Protein AF-G5AIC3-F1 (afdb_monomer_lite)

Sequence (465 aa):
MTNLETFYDTLGLVGSFLVSAALVPQIVKVYHSKSAKDISKAFQSVFVVGITCITIYGMGEGLWPIWIPSTLELLGSVILLVMKHYYDWCDAKRHESKLKEDCAAVAAEEAIMPPKKKGGGPSKKSVEKAKEKILEDKTFGLKNKKKSKNIQKYIQEVTKQVKGANTRADRLKEQENKRKKDAKAEQENLKSLFAAAITQPKLPPGTDPKSVLCAFFKAGVCSKGNRCKFSHDLMVGKKAAKIDLYTDNRAEKEADKMDTWDQEKLEKVVNEKHHEKNTKQTEIVCKHFLDAIEKSLYGWFWVCPNGGASCKYRHALPPGYVFKSKKDRELEKSKKVVEISIEEIIEQQRAKLGPNGGTPVTEESLAKWKAEKQARKKAEEAKRLKEQAKKSGGRGIMSGRALFTYDPTLFRDDADADDEAYSVHSEDEDDDDEEKPSPAVDAAAAVIDKSLYLQDVDDLDSLKM

InterPro domains:
  IPR000571 Zinc finger, CCCH-type [PF00642] (209-233)
  IPR000571 Zinc finger, CCCH-type [PS50103] (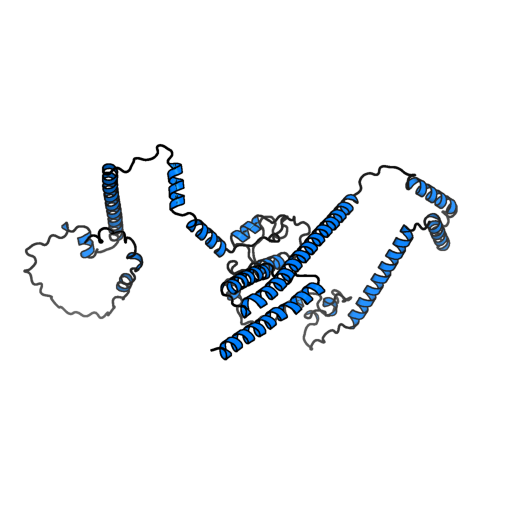208-235)
  IPR000571 Zinc finger, CCCH-type [PS50103] (280-318)
  IPR000571 Zinc finger, CCCH-type [SM00356] (208-234)
  IPR000571 Zinc finger, CCCH-type [SM00356] (280-317)
  IPR006603 PQ-loop repeat [PF04193] (9-64)
  IPR032378 ZC3H15/TMA46 family, C-terminal [PF16543] (339-423)
  IPR036855 Zinc finger, CCCH-type superfamily [SSF90229] (209-233)

Radius of gyration: 47.04 Å; chains: 1; bounding box: 104×101×122 Å

Organism: Phytophthora sojae (strain P6497) (NCBI:txid1094619)

Structure (mmCIF, N/CA/C/O backbone):
data_AF-G5AIC3-F1
#
_entry.id   AF-G5AIC3-F1
#
loop_
_atom_site.group_PDB
_atom_site.id
_atom_site.type_symbol
_atom_site.label_atom_id
_atom_site.label_alt_id
_atom_site.label_comp_id
_atom_site.label_asym_id
_atom_site.label_entity_id
_atom_site.label_seq_id
_atom_site.pdbx_PDB_ins_code
_atom_site.Cartn_x
_atom_site.Cartn_y
_atom_site.Cartn_z
_atom_site.occupancy
_atom_site.B_iso_or_equiv
_atom_site.auth_seq_id
_atom_site.auth_comp_id
_atom_site.auth_asym_id
_atom_site.auth_atom_id
_atom_site.pdbx_PDB_model_num
ATOM 1 N N . MET A 1 1 ? 5.651 26.789 48.994 1.00 55.50 1 MET A N 1
ATOM 2 C CA . MET A 1 1 ? 4.936 26.238 47.823 1.00 55.50 1 MET A CA 1
ATOM 3 C C . MET A 1 1 ? 5.657 26.545 46.507 1.00 55.50 1 MET A C 1
ATOM 5 O O . MET A 1 1 ? 5.633 25.704 45.629 1.00 55.50 1 MET A O 1
ATOM 9 N N . THR A 1 2 ? 6.439 27.627 46.415 1.00 71.50 2 THR A N 1
ATOM 10 C CA . THR A 1 2 ? 7.097 28.076 45.172 1.00 71.50 2 THR A CA 1
ATOM 11 C C . THR A 1 2 ? 8.216 27.181 44.618 1.00 71.50 2 THR A C 1
ATOM 13 O O . THR A 1 2 ? 8.295 27.025 43.411 1.00 71.50 2 THR A O 1
ATOM 16 N N . ASN A 1 3 ? 9.076 26.570 45.446 1.00 82.38 3 ASN A N 1
ATOM 17 C CA . ASN A 1 3 ? 10.245 25.819 44.935 1.00 82.38 3 ASN A CA 1
ATOM 18 C C . ASN A 1 3 ? 9.901 24.489 44.242 1.00 82.38 3 ASN A C 1
ATOM 20 O O . ASN A 1 3 ? 10.666 24.016 43.408 1.00 82.38 3 ASN A O 1
ATOM 24 N N . LEU A 1 4 ? 8.787 23.856 44.620 1.00 85.81 4 LEU A N 1
ATOM 25 C CA . LEU A 1 4 ? 8.371 22.582 44.031 1.00 85.81 4 LEU A CA 1
ATOM 26 C C . LEU A 1 4 ? 7.634 22.817 42.703 1.00 85.81 4 LEU A C 1
ATOM 28 O O . LEU A 1 4 ? 7.874 22.105 41.735 1.00 85.81 4 LEU A O 1
ATOM 32 N N . GLU A 1 5 ? 6.789 23.849 42.645 1.00 83.50 5 GLU A N 1
ATOM 33 C CA . GLU A 1 5 ? 6.104 24.281 41.420 1.00 83.50 5 GLU A CA 1
ATOM 34 C C . GLU A 1 5 ? 7.108 24.755 40.363 1.00 83.50 5 GLU A C 1
ATOM 36 O O . GLU A 1 5 ? 7.075 24.274 39.234 1.00 83.50 5 GLU A O 1
ATOM 41 N N . THR A 1 6 ? 8.090 25.584 40.736 1.00 84.88 6 THR A N 1
ATOM 42 C CA . THR A 1 6 ? 9.148 26.005 39.801 1.00 84.88 6 THR A CA 1
ATOM 43 C C . THR A 1 6 ? 10.013 24.837 39.323 1.00 84.88 6 THR A C 1
ATOM 45 O O . THR A 1 6 ? 10.467 24.834 38.178 1.00 84.88 6 THR A O 1
ATOM 48 N N . PHE A 1 7 ? 10.227 23.813 40.155 1.00 90.94 7 PHE A N 1
ATOM 49 C CA . PHE A 1 7 ? 10.920 22.592 39.744 1.00 90.94 7 PHE A CA 1
ATOM 50 C C . PHE A 1 7 ? 10.129 21.807 38.685 1.00 90.94 7 PHE A C 1
ATOM 52 O O . PHE A 1 7 ? 10.698 21.411 37.669 1.00 90.94 7 PHE A O 1
ATOM 59 N N . TYR A 1 8 ? 8.820 21.613 38.869 1.00 88.19 8 TYR A N 1
ATOM 60 C CA . TYR A 1 8 ? 7.999 20.919 37.871 1.00 88.19 8 TYR A CA 1
ATOM 61 C C . TYR A 1 8 ? 7.819 21.729 36.584 1.00 88.19 8 TYR A C 1
ATOM 63 O O . TYR A 1 8 ? 7.894 21.150 35.502 1.00 88.19 8 TYR A O 1
ATOM 71 N N . ASP A 1 9 ? 7.677 23.052 36.675 1.00 86.75 9 ASP A N 1
ATOM 72 C CA . ASP A 1 9 ? 7.581 23.932 35.505 1.00 86.75 9 ASP A CA 1
ATOM 73 C C . ASP A 1 9 ? 8.867 23.899 34.668 1.00 86.75 9 ASP A C 1
ATOM 75 O O . ASP A 1 9 ? 8.826 23.780 33.441 1.00 86.75 9 ASP A O 1
ATOM 79 N N . THR A 1 10 ? 10.030 23.947 35.324 1.00 87.56 10 THR A N 1
ATOM 80 C CA . THR A 1 10 ? 11.327 23.847 34.637 1.00 87.56 10 THR A CA 1
ATOM 81 C C . THR A 1 10 ? 11.545 22.464 34.029 1.00 87.56 10 THR A C 1
ATOM 83 O O . THR A 1 10 ? 11.997 22.370 32.888 1.00 87.56 10 THR A O 1
ATOM 86 N N . LEU A 1 11 ? 11.167 21.391 34.730 1.00 89.88 11 LEU A N 1
ATOM 87 C CA . LEU A 1 11 ? 11.226 20.029 34.200 1.00 89.88 11 LEU A CA 1
ATOM 88 C C . LEU A 1 11 ? 10.290 19.854 32.995 1.00 89.88 11 LEU A C 1
ATOM 90 O O . LEU A 1 11 ? 10.694 19.260 31.994 1.00 89.88 11 LEU A O 1
ATOM 94 N N . GLY A 1 12 ? 9.084 20.423 33.053 1.00 87.69 12 GLY A N 1
ATOM 95 C CA . GLY A 1 12 ? 8.125 20.440 31.950 1.00 87.69 12 GLY A CA 1
ATOM 96 C C . GLY A 1 12 ? 8.664 21.169 30.719 1.00 87.69 12 GLY A C 1
ATOM 97 O O . GLY A 1 12 ? 8.608 20.629 29.613 1.00 87.69 12 GLY A O 1
ATOM 98 N N . LEU A 1 13 ? 9.275 22.345 30.901 1.00 86.81 13 LEU A N 1
ATOM 99 C CA . LEU A 1 13 ? 9.905 23.096 29.811 1.00 86.81 13 LEU A CA 1
ATOM 100 C C . LEU A 1 13 ? 11.084 22.339 29.186 1.00 86.81 13 LEU A C 1
ATOM 102 O O . LEU A 1 13 ? 11.175 22.248 27.961 1.00 86.81 13 LEU A O 1
ATOM 106 N N . VAL A 1 14 ? 11.969 21.764 30.006 1.00 90.62 14 VAL A N 1
ATOM 107 C CA . VAL A 1 14 ? 13.133 21.003 29.521 1.00 90.62 14 VAL A CA 1
ATOM 108 C C . VAL A 1 14 ? 12.693 19.737 28.788 1.00 90.62 14 VAL A C 1
ATOM 110 O O . VAL A 1 14 ? 13.172 19.469 27.685 1.00 90.62 14 VAL A O 1
ATOM 113 N N . GLY A 1 15 ? 11.759 18.975 29.361 1.00 88.56 15 GLY A N 1
ATOM 114 C CA . GLY A 1 15 ? 11.226 17.765 28.738 1.00 88.56 15 GLY A CA 1
ATOM 115 C C . GLY A 1 15 ? 10.576 18.063 27.391 1.00 88.56 15 GLY A C 1
ATOM 116 O O . GLY A 1 15 ? 10.871 17.409 26.392 1.00 88.56 15 GLY A O 1
ATOM 117 N N . SER A 1 16 ? 9.766 19.114 27.327 1.00 86.44 16 SER A N 1
ATOM 118 C CA . SER A 1 16 ? 9.062 19.472 26.097 1.00 86.44 16 SER A CA 1
ATOM 119 C C . SER A 1 16 ? 9.987 20.080 25.030 1.00 86.44 16 SER A C 1
ATOM 121 O O . SER A 1 16 ? 9.780 19.867 23.833 1.00 86.44 16 SER A O 1
ATOM 123 N N . PHE A 1 17 ? 11.061 20.771 25.435 1.00 87.81 17 PHE A N 1
ATOM 124 C CA . PHE A 1 17 ? 12.128 21.188 24.519 1.00 87.81 17 PHE A CA 1
ATOM 125 C C . PHE A 1 17 ? 12.837 19.982 23.892 1.00 87.81 17 PHE A C 1
ATOM 127 O O . PHE A 1 17 ? 13.077 19.973 22.685 1.00 87.81 17 PHE A O 1
ATOM 134 N N . LEU A 1 18 ? 13.135 18.942 24.680 1.00 90.50 18 LEU A N 1
ATOM 135 C CA . LEU A 1 18 ? 13.759 17.716 24.173 1.00 90.50 18 LEU A CA 1
ATOM 136 C C . LEU A 1 18 ? 12.858 16.985 23.169 1.00 90.50 18 LEU A C 1
ATOM 138 O O . LEU A 1 18 ? 13.350 16.532 22.134 1.00 90.50 18 LEU A O 1
ATOM 142 N N . VAL A 1 19 ? 11.549 16.919 23.432 1.00 88.56 19 VAL A N 1
ATOM 143 C CA . VAL A 1 19 ? 10.571 16.338 22.495 1.00 88.56 19 VAL A CA 1
ATOM 144 C C . VAL A 1 19 ? 10.519 17.143 21.193 1.00 88.56 19 VAL A C 1
ATOM 146 O O . VAL A 1 19 ? 10.648 16.576 20.109 1.00 88.56 19 VAL A O 1
ATOM 149 N N . SER A 1 20 ? 10.459 18.475 21.282 1.00 87.50 20 SER A N 1
ATOM 150 C CA . SER A 1 20 ? 10.487 19.349 20.101 1.00 87.50 20 SER A CA 1
ATOM 151 C C . SER A 1 20 ? 11.786 19.199 19.296 1.00 87.50 20 SER A C 1
ATOM 153 O O . SER A 1 20 ? 11.765 19.125 18.066 1.00 87.50 20 SER A O 1
ATOM 155 N N . ALA A 1 21 ? 12.933 19.099 19.973 1.00 89.56 21 ALA A N 1
ATOM 156 C CA . ALA A 1 21 ? 14.230 18.890 19.335 1.00 89.56 21 ALA A CA 1
ATOM 157 C C . ALA A 1 21 ? 14.321 17.527 18.623 1.00 89.56 21 ALA A C 1
ATOM 159 O O . ALA A 1 21 ? 14.997 17.420 17.596 1.00 89.56 21 ALA A O 1
ATOM 160 N N . ALA A 1 22 ? 13.607 16.503 19.103 1.00 90.06 22 ALA A N 1
ATOM 161 C CA . ALA A 1 22 ? 13.581 15.174 18.490 1.00 90.06 22 ALA A CA 1
ATOM 162 C C . ALA A 1 22 ? 12.919 15.152 17.097 1.00 90.06 22 ALA A C 1
ATOM 164 O O . ALA A 1 22 ? 13.220 14.274 16.287 1.00 90.06 22 ALA A O 1
ATOM 165 N N . LEU A 1 23 ? 12.071 16.135 16.772 1.00 88.69 23 LEU A N 1
ATOM 166 C CA . LEU A 1 23 ? 11.449 16.263 15.447 1.00 88.69 23 LEU A CA 1
ATOM 167 C C . LEU A 1 23 ? 12.413 16.810 14.382 1.00 88.69 23 LEU A C 1
ATOM 169 O O . LEU A 1 23 ? 12.250 16.529 13.191 1.00 88.69 23 LEU A O 1
ATOM 173 N N . VAL A 1 24 ? 13.448 17.553 14.786 1.00 90.25 24 VAL A N 1
ATOM 174 C CA . VAL A 1 24 ? 14.373 18.228 13.862 1.00 90.25 24 VAL A CA 1
ATOM 175 C C . VAL A 1 24 ? 15.160 17.240 12.984 1.00 90.25 24 VAL A C 1
ATOM 177 O O . VAL A 1 24 ? 15.148 17.418 11.762 1.00 90.25 24 VAL A O 1
ATOM 180 N N . PRO A 1 25 ? 15.785 16.164 13.512 1.00 91.00 25 PRO A N 1
ATOM 181 C CA . PRO A 1 25 ? 16.469 15.169 12.681 1.00 91.00 25 PRO A CA 1
ATOM 182 C C . PRO A 1 25 ? 15.554 14.531 11.631 1.00 91.00 25 PRO A C 1
ATOM 184 O O . PRO A 1 25 ? 15.979 14.284 10.499 1.00 91.00 25 PRO A O 1
ATOM 187 N N . GLN A 1 26 ? 14.285 14.302 11.982 1.00 87.69 26 GLN A N 1
ATOM 188 C CA . GLN A 1 26 ? 13.304 13.723 11.070 1.00 87.69 26 GLN A CA 1
ATOM 189 C C . GLN A 1 26 ? 12.953 14.698 9.938 1.00 87.69 26 GLN A C 1
ATOM 191 O O . GLN A 1 26 ? 12.953 14.300 8.772 1.00 87.69 26 GLN A O 1
ATOM 196 N N . ILE A 1 27 ? 12.735 15.981 10.249 1.00 90.25 27 ILE A N 1
ATOM 197 C CA . ILE A 1 27 ? 12.513 17.038 9.247 1.00 90.25 27 ILE A CA 1
ATOM 198 C C . ILE A 1 27 ? 13.703 17.139 8.289 1.00 90.25 27 ILE A C 1
ATOM 200 O O . ILE A 1 27 ? 13.522 17.132 7.069 1.00 90.25 27 ILE A O 1
ATOM 204 N N . VAL A 1 28 ? 14.927 17.163 8.824 1.00 91.38 28 VAL A N 1
ATOM 205 C CA . VAL A 1 28 ? 16.157 17.246 8.022 1.00 91.38 28 VAL A CA 1
ATOM 206 C C . VAL A 1 28 ? 16.299 16.035 7.097 1.00 91.38 28 VAL A C 1
ATOM 208 O O . VAL A 1 28 ? 16.623 16.193 5.917 1.00 91.38 28 VAL A O 1
ATOM 211 N N . LYS A 1 29 ? 16.002 14.825 7.584 1.00 90.88 29 LYS A N 1
ATOM 212 C CA . LYS A 1 29 ? 16.048 13.602 6.771 1.00 90.88 29 LYS A CA 1
ATOM 213 C C . LYS A 1 29 ? 15.058 13.652 5.607 1.00 90.88 29 LYS A C 1
ATOM 215 O O . LYS A 1 29 ? 15.428 13.307 4.482 1.00 90.88 29 LYS A O 1
ATOM 220 N N . VAL A 1 30 ? 13.822 14.094 5.843 1.00 90.06 30 VAL A N 1
ATOM 221 C CA . VAL A 1 30 ? 12.800 14.229 4.786 1.00 90.06 30 VAL A CA 1
ATOM 222 C C . VAL A 1 30 ? 13.206 15.304 3.775 1.00 90.06 30 VAL A C 1
ATOM 224 O O . VAL A 1 30 ? 13.086 15.093 2.569 1.00 90.06 30 VAL A O 1
ATOM 227 N N . TYR A 1 31 ? 13.765 16.419 4.248 1.00 90.00 31 TYR A N 1
ATOM 228 C CA . TYR A 1 31 ? 14.257 17.490 3.384 1.00 90.00 31 TYR A CA 1
ATOM 229 C C . TYR A 1 31 ? 15.400 17.027 2.467 1.00 90.00 31 TYR A C 1
ATOM 231 O O . TYR A 1 31 ? 15.373 17.276 1.261 1.00 90.00 31 TYR A O 1
ATOM 239 N N . HIS A 1 32 ? 16.388 16.310 3.012 1.00 90.56 32 HIS A N 1
ATOM 240 C CA . HIS A 1 32 ? 17.538 15.836 2.241 1.00 90.56 32 HIS A CA 1
ATOM 241 C C . HIS A 1 32 ? 17.172 14.698 1.277 1.00 90.56 32 HIS A C 1
ATOM 243 O O . HIS A 1 32 ? 17.627 14.672 0.134 1.00 90.56 32 HIS A O 1
ATOM 249 N N . SER A 1 33 ? 16.333 13.756 1.716 1.00 89.56 33 SER A N 1
ATOM 250 C CA . SER A 1 33 ? 15.894 12.628 0.883 1.00 89.56 33 SER A CA 1
ATOM 251 C C . SER A 1 33 ? 14.899 13.029 -0.210 1.00 89.56 33 SER A C 1
ATOM 253 O O . SER A 1 33 ? 14.747 12.294 -1.186 1.00 89.56 33 SER A O 1
ATOM 255 N N . LYS A 1 34 ? 14.230 14.186 -0.069 1.00 87.19 34 LYS A N 1
ATOM 256 C CA . LYS A 1 34 ? 13.163 14.667 -0.964 1.00 87.19 34 LYS A CA 1
ATOM 257 C C . LYS A 1 34 ? 12.061 13.624 -1.200 1.00 87.19 34 LYS A C 1
ATOM 259 O O . LYS A 1 34 ? 11.446 13.595 -2.266 1.00 87.19 34 LYS A O 1
ATOM 264 N N . SER A 1 35 ? 11.837 12.741 -0.227 1.00 85.44 35 SER A N 1
ATOM 265 C CA . SER A 1 35 ? 10.826 11.690 -0.288 1.00 85.44 35 SER A CA 1
ATOM 266 C C . SER A 1 35 ? 10.238 11.446 1.097 1.00 85.44 35 SER A C 1
ATOM 268 O O . SER A 1 35 ? 10.965 11.325 2.077 1.00 85.44 35 SER A O 1
ATOM 270 N N . ALA A 1 36 ? 8.909 11.362 1.175 1.00 83.88 36 ALA A N 1
ATOM 271 C CA . ALA A 1 36 ? 8.166 11.135 2.416 1.00 83.88 36 ALA A CA 1
ATOM 272 C C . ALA A 1 36 ? 7.372 9.812 2.393 1.00 83.88 36 ALA A C 1
ATOM 274 O O . ALA A 1 36 ? 6.338 9.697 3.060 1.00 83.88 36 ALA A O 1
ATOM 275 N N . LYS A 1 37 ? 7.834 8.825 1.608 1.00 81.25 37 LYS A N 1
ATOM 276 C CA . LYS A 1 37 ? 7.137 7.542 1.391 1.00 81.25 37 LYS A CA 1
ATOM 277 C C . LYS A 1 37 ? 7.035 6.690 2.650 1.00 81.25 37 LYS A C 1
ATOM 279 O O . LYS A 1 37 ? 5.990 6.097 2.885 1.00 81.25 37 LYS A O 1
ATOM 284 N N . ASP A 1 38 ? 8.075 6.704 3.476 1.00 83.94 38 ASP A N 1
ATOM 285 C CA . ASP A 1 38 ? 8.153 5.876 4.686 1.00 83.94 38 ASP A CA 1
ATOM 286 C C . ASP A 1 38 ? 7.318 6.430 5.855 1.00 83.94 38 ASP A C 1
ATOM 288 O O . ASP A 1 38 ? 7.198 5.795 6.898 1.00 83.94 38 ASP A O 1
ATOM 292 N N . ILE A 1 39 ? 6.731 7.622 5.704 1.00 85.56 39 ILE A N 1
ATOM 293 C CA . ILE A 1 39 ? 5.919 8.265 6.742 1.00 85.56 39 ILE A CA 1
ATOM 294 C C . ILE A 1 39 ? 4.441 7.998 6.454 1.00 85.56 39 ILE A C 1
ATOM 296 O O . ILE A 1 39 ? 3.937 8.317 5.376 1.00 85.56 39 ILE A O 1
ATOM 300 N N . SER A 1 40 ? 3.709 7.459 7.429 1.00 90.00 40 SER A N 1
ATOM 301 C CA . SER A 1 40 ? 2.261 7.249 7.309 1.00 90.00 40 SER A CA 1
ATOM 302 C C . SER A 1 40 ? 1.494 8.579 7.360 1.00 90.00 40 SER A C 1
ATOM 304 O O . SER A 1 40 ? 1.686 9.380 8.274 1.00 90.00 40 SER A O 1
ATOM 306 N N . LYS A 1 41 ? 0.591 8.814 6.390 1.00 87.44 41 LYS A N 1
ATOM 307 C CA . LYS A 1 41 ? -0.313 9.989 6.384 1.00 87.44 41 LYS A CA 1
ATOM 308 C C . LYS A 1 41 ? -1.227 9.994 7.600 1.00 87.44 41 LYS A C 1
ATOM 310 O O . LYS A 1 41 ? -1.388 11.037 8.217 1.00 87.44 41 LYS A O 1
ATOM 315 N N . ALA A 1 42 ? -1.792 8.830 7.919 1.00 90.81 42 ALA A N 1
ATOM 316 C CA . ALA A 1 42 ? -2.750 8.669 9.004 1.00 90.81 42 ALA A CA 1
ATOM 317 C C . ALA A 1 42 ? -2.105 8.971 10.360 1.00 90.81 42 ALA A C 1
ATOM 319 O O . ALA A 1 42 ? -2.674 9.706 11.160 1.00 90.81 42 ALA A O 1
ATOM 320 N N . PHE A 1 43 ? -0.883 8.471 10.581 1.00 92.25 43 PHE A N 1
ATOM 321 C CA . PHE A 1 43 ? -0.115 8.795 11.783 1.00 92.25 43 PHE A CA 1
ATOM 322 C C . PHE A 1 43 ? 0.113 10.305 11.893 1.00 92.25 43 PHE A C 1
ATOM 324 O O . PHE A 1 43 ? -0.246 10.904 12.901 1.00 92.25 43 PHE A O 1
ATOM 331 N N . GLN A 1 44 ? 0.624 10.935 10.830 1.00 91.25 44 GLN A N 1
ATOM 332 C CA . GLN A 1 44 ? 0.944 12.361 10.851 1.00 91.25 44 GLN A CA 1
ATOM 333 C C . GLN A 1 44 ? -0.301 13.243 11.044 1.00 91.25 44 GLN A C 1
ATOM 335 O O . GLN A 1 44 ? -0.240 14.235 11.764 1.00 91.25 44 GLN A O 1
ATOM 340 N N . SER A 1 45 ? -1.438 12.892 10.433 1.00 92.31 45 SER A N 1
ATOM 341 C CA . SER A 1 45 ? -2.685 13.648 10.592 1.00 92.31 45 SER A CA 1
ATOM 342 C C . SER A 1 45 ? -3.268 13.516 11.996 1.00 92.31 45 SER A C 1
ATOM 344 O O . SER A 1 45 ? -3.681 14.516 12.574 1.00 92.31 45 SER A O 1
ATOM 346 N N . VAL A 1 46 ? -3.275 12.303 12.562 1.00 95.00 46 VAL A N 1
ATOM 347 C CA . VAL A 1 46 ? -3.755 12.075 13.934 1.00 95.00 46 VAL A CA 1
ATOM 348 C C . VAL A 1 46 ? -2.843 12.776 14.939 1.00 95.00 46 VAL A C 1
ATOM 350 O O . VAL A 1 46 ? -3.341 13.402 15.869 1.00 95.00 46 VAL A O 1
ATOM 353 N N . PHE A 1 47 ? -1.526 12.747 14.716 1.00 93.69 47 PHE A N 1
ATOM 354 C CA . PHE A 1 47 ? -0.556 13.440 15.560 1.00 93.69 47 PHE A CA 1
ATOM 355 C C . PHE A 1 47 ? -0.794 14.957 15.578 1.00 93.69 47 PHE A C 1
ATOM 357 O O . PHE A 1 47 ? -0.911 15.545 16.648 1.00 93.69 47 PHE A O 1
ATOM 364 N N . VAL A 1 48 ? -0.971 15.588 14.410 1.00 95.12 48 VAL A N 1
ATOM 365 C CA . VAL A 1 48 ? -1.265 17.031 14.317 1.00 95.12 48 VAL A CA 1
ATOM 366 C C . VAL A 1 48 ? -2.578 17.392 15.021 1.00 95.12 48 VAL A C 1
ATOM 368 O O . VAL A 1 48 ? -2.618 18.378 15.757 1.00 95.12 48 VAL A O 1
ATOM 371 N N . VAL A 1 49 ? -3.641 16.600 14.844 1.00 96.12 49 VAL A N 1
ATOM 372 C CA . VAL A 1 49 ? -4.920 16.825 15.544 1.00 96.12 49 VAL A CA 1
ATOM 373 C C . VAL A 1 49 ? -4.748 16.683 17.059 1.00 96.12 49 VAL A C 1
ATOM 375 O O . VAL A 1 49 ? -5.191 17.554 17.802 1.00 96.12 49 VAL A O 1
ATOM 378 N N . GLY A 1 50 ? -4.044 15.645 17.520 1.00 95.38 50 GLY A N 1
ATOM 379 C CA . GLY A 1 50 ? -3.780 15.415 18.941 1.00 95.38 50 GLY A CA 1
ATOM 380 C C . GLY A 1 50 ? -3.008 16.562 19.597 1.00 95.38 50 GLY A C 1
ATOM 381 O O . GLY A 1 50 ? -3.449 17.092 20.616 1.00 95.38 50 GLY A O 1
ATOM 382 N N . ILE A 1 51 ? -1.909 17.011 18.981 1.00 94.12 51 ILE A N 1
ATOM 383 C CA . ILE A 1 51 ? -1.123 18.146 19.490 1.00 94.12 51 ILE A CA 1
ATOM 384 C C . ILE A 1 51 ? -1.941 19.445 19.463 1.00 94.12 51 ILE A C 1
ATOM 386 O O . ILE A 1 51 ? -1.831 20.261 20.377 1.00 94.12 51 ILE A O 1
ATOM 390 N N . THR A 1 52 ? -2.823 19.630 18.476 1.00 95.56 52 THR A N 1
ATOM 391 C CA . THR A 1 52 ? -3.735 20.786 18.438 1.00 95.56 52 THR A CA 1
ATOM 392 C C . THR A 1 52 ? -4.693 20.774 19.633 1.00 95.56 52 THR A C 1
ATOM 394 O O . THR A 1 52 ? -4.843 21.795 20.301 1.00 95.56 52 THR A O 1
ATOM 397 N N . CYS A 1 53 ? -5.289 19.622 19.962 1.00 95.31 53 CYS A N 1
ATOM 398 C CA . CYS A 1 53 ? -6.149 19.479 21.140 1.00 95.31 53 CYS A CA 1
ATOM 399 C C . CYS A 1 53 ? -5.394 19.760 22.448 1.00 95.31 53 CYS A C 1
ATOM 401 O O . CYS A 1 53 ? -5.894 20.509 23.285 1.00 95.31 53 CYS A O 1
ATOM 403 N N . ILE A 1 54 ? -4.180 19.217 22.604 1.00 92.50 54 ILE A N 1
ATOM 404 C CA . ILE A 1 54 ? -3.328 19.457 23.783 1.00 92.50 54 ILE A CA 1
ATOM 405 C C . ILE A 1 54 ? -2.963 20.941 23.902 1.00 92.50 54 ILE A C 1
ATOM 407 O O . ILE A 1 54 ? -2.989 21.500 24.995 1.00 92.50 54 ILE A O 1
ATOM 411 N N . THR A 1 55 ? -2.672 21.596 22.778 1.00 93.62 55 THR A N 1
ATOM 412 C CA . THR A 1 55 ? -2.345 23.026 22.743 1.00 93.62 55 THR A CA 1
ATOM 413 C C . THR A 1 55 ? -3.532 23.876 23.196 1.00 93.62 55 THR A C 1
ATOM 415 O O . THR A 1 55 ? -3.366 24.738 24.054 1.00 93.62 55 THR A O 1
ATOM 418 N N . ILE A 1 56 ? -4.736 23.605 22.676 1.00 95.38 56 ILE A N 1
ATOM 419 C CA . ILE A 1 56 ? -5.966 24.313 23.071 1.00 95.38 56 ILE A CA 1
ATOM 420 C C . ILE A 1 56 ? -6.249 24.108 24.563 1.00 95.38 56 ILE A C 1
ATOM 422 O O . ILE A 1 56 ? -6.546 25.071 25.268 1.00 95.38 56 ILE A O 1
ATOM 426 N N . TYR A 1 57 ? -6.111 22.874 25.051 1.00 93.88 57 TYR A N 1
ATOM 427 C CA . TYR A 1 57 ? -6.273 22.552 26.467 1.00 93.88 57 TYR A CA 1
ATOM 428 C C . TYR A 1 57 ? -5.275 23.320 27.347 1.00 93.88 57 TYR A C 1
ATOM 430 O O . TYR A 1 57 ? -5.674 24.000 28.290 1.00 93.88 57 TYR A O 1
ATOM 438 N N . GLY A 1 58 ? -3.984 23.278 27.005 1.00 91.94 58 GLY A N 1
ATOM 439 C CA . GLY A 1 58 ? -2.943 23.960 27.772 1.00 91.94 58 GLY A CA 1
ATOM 440 C C . GLY A 1 58 ? -3.107 25.483 27.788 1.00 91.94 58 GLY A C 1
ATOM 441 O O . GLY A 1 58 ? -2.812 26.113 28.801 1.00 91.94 58 GLY A O 1
ATOM 442 N N . MET A 1 59 ? -3.611 26.076 26.699 1.00 92.81 59 MET A N 1
ATOM 443 C CA . MET A 1 59 ? -3.962 27.500 26.657 1.00 92.81 59 MET A CA 1
ATOM 444 C C . MET A 1 59 ? -5.161 27.827 27.555 1.00 92.81 59 MET A C 1
ATOM 446 O O . MET A 1 59 ? -5.150 28.868 28.207 1.00 92.81 59 MET A O 1
ATOM 450 N N . GLY A 1 60 ? -6.174 26.954 27.602 1.00 92.94 60 GLY A N 1
ATOM 451 C CA . GLY A 1 60 ? -7.379 27.144 28.416 1.00 92.94 60 GLY A CA 1
ATOM 452 C C . GLY A 1 60 ? -7.110 27.128 29.923 1.00 92.94 60 GLY A C 1
ATOM 453 O O . GLY A 1 60 ? -7.649 27.958 30.645 1.00 92.94 60 GLY A O 1
ATOM 454 N N . GLU A 1 61 ? -6.225 26.241 30.379 1.00 91.62 61 GLU A N 1
ATOM 455 C CA . GLU A 1 61 ? -5.830 26.119 31.794 1.00 91.62 61 GLU A CA 1
ATOM 456 C C . GLU A 1 61 ? -4.677 27.067 32.190 1.00 91.62 61 GLU A C 1
ATOM 458 O O . GLU A 1 61 ? -4.236 27.081 33.337 1.00 91.62 61 GLU A O 1
ATOM 463 N N . GLY A 1 62 ? -4.134 27.853 31.250 1.00 87.94 62 GLY A N 1
ATOM 464 C CA . GLY A 1 62 ? -3.002 28.751 31.518 1.00 87.94 62 GLY A CA 1
ATOM 465 C C . GLY A 1 62 ? -1.679 28.030 31.827 1.00 87.94 62 GLY A C 1
ATOM 466 O O . GLY A 1 62 ? -0.752 28.636 32.366 1.00 87.94 62 GLY A O 1
ATOM 467 N N . LEU A 1 63 ? -1.559 26.750 31.459 1.00 88.31 63 LEU A N 1
ATOM 468 C CA . LEU A 1 63 ? -0.395 25.895 31.715 1.00 88.31 63 LEU A CA 1
ATOM 469 C C . LEU A 1 63 ? 0.737 26.211 30.728 1.00 88.31 63 LEU A C 1
ATOM 471 O O . LEU A 1 63 ? 0.994 25.474 29.770 1.00 88.31 63 LEU A O 1
ATOM 475 N N . TRP A 1 64 ? 1.414 27.336 30.953 1.00 84.88 64 TRP A N 1
ATOM 476 C CA . TRP A 1 64 ? 2.504 27.828 30.105 1.00 84.88 64 TRP A CA 1
ATOM 477 C C . TRP A 1 64 ? 3.645 26.828 29.823 1.00 84.88 64 TRP A C 1
ATOM 479 O O . TRP A 1 64 ? 4.128 26.840 28.687 1.00 84.88 64 TRP A O 1
ATOM 489 N N . PRO A 1 65 ? 4.024 25.885 30.716 1.00 87.19 65 PRO A N 1
ATOM 490 C CA . PRO A 1 65 ? 5.049 24.888 30.405 1.00 87.19 65 PRO A CA 1
ATOM 491 C C . PRO A 1 65 ? 4.573 23.829 29.406 1.00 87.19 65 PRO A C 1
ATOM 493 O O . PRO A 1 65 ? 5.401 23.134 28.829 1.00 87.19 65 PRO A O 1
ATOM 496 N N . ILE A 1 66 ? 3.257 23.692 29.199 1.00 87.94 66 ILE A N 1
ATOM 497 C CA . ILE A 1 66 ? 2.654 22.699 28.303 1.00 87.94 66 ILE A CA 1
ATOM 498 C C . ILE A 1 66 ? 2.355 23.324 26.943 1.00 87.94 66 ILE A C 1
ATOM 500 O O . ILE A 1 66 ? 2.784 22.794 25.916 1.00 87.94 66 ILE A O 1
ATOM 504 N N . TRP A 1 67 ? 1.636 24.450 26.896 1.00 90.44 67 TRP A N 1
ATOM 505 C CA . TRP A 1 67 ? 1.170 24.976 25.608 1.00 90.44 67 TRP A CA 1
ATOM 506 C C . TRP A 1 67 ? 2.283 25.641 24.789 1.00 90.44 67 TRP A C 1
ATOM 508 O O . TRP A 1 67 ? 2.293 25.477 23.573 1.00 90.44 67 TRP A O 1
ATOM 518 N N . ILE A 1 68 ? 3.260 26.315 25.413 1.00 90.00 68 ILE A N 1
ATOM 519 C CA . ILE A 1 68 ? 4.382 26.947 24.692 1.00 90.00 68 ILE A CA 1
ATOM 520 C C . ILE A 1 68 ? 5.153 25.919 23.848 1.00 90.00 68 ILE A C 1
ATOM 522 O O . ILE A 1 68 ? 5.231 26.086 22.630 1.00 90.00 68 ILE A O 1
ATOM 526 N N . PRO A 1 69 ? 5.692 24.829 24.414 1.00 89.75 69 PRO A N 1
ATOM 527 C CA . PRO A 1 69 ? 6.398 23.846 23.603 1.00 89.75 69 PRO A CA 1
ATOM 528 C C . PRO A 1 69 ? 5.458 23.041 22.695 1.00 89.75 69 PRO A C 1
ATOM 530 O O . PRO A 1 69 ? 5.848 22.724 21.574 1.00 89.75 69 PRO A O 1
ATOM 533 N N . SER A 1 70 ? 4.203 22.799 23.099 1.00 92.00 70 SER A N 1
ATOM 534 C CA . SER A 1 70 ? 3.217 22.145 22.220 1.00 92.00 70 SER A CA 1
ATOM 535 C C . SER A 1 70 ? 2.959 22.952 20.942 1.00 92.00 70 SER A C 1
ATOM 537 O O . SER A 1 70 ? 2.805 22.368 19.873 1.00 92.00 70 SER A O 1
ATOM 539 N N . THR A 1 71 ? 2.987 24.291 20.999 1.00 92.50 71 THR A N 1
ATOM 540 C CA . THR A 1 71 ? 2.884 25.127 19.786 1.00 92.50 71 THR A CA 1
ATOM 541 C C . THR A 1 71 ? 4.096 24.988 18.862 1.00 92.50 71 THR A C 1
ATOM 543 O O . THR A 1 71 ? 3.936 24.976 17.639 1.00 92.50 71 THR A O 1
ATOM 546 N N . LEU A 1 72 ? 5.303 24.844 19.419 1.00 91.44 72 LEU A N 1
ATOM 547 C CA . LEU A 1 72 ? 6.529 24.632 18.646 1.00 91.44 72 LEU A CA 1
ATOM 548 C C . LEU A 1 72 ? 6.506 23.263 17.948 1.00 91.44 72 LEU A C 1
ATOM 550 O O . LEU A 1 72 ? 6.834 23.147 16.764 1.00 91.44 72 LEU A O 1
ATOM 554 N N . GLU A 1 73 ? 6.055 22.238 18.666 1.00 92.75 73 GLU A N 1
ATOM 555 C CA . GLU A 1 73 ? 5.865 20.885 18.151 1.00 92.75 73 GLU A CA 1
ATOM 556 C C . GLU A 1 73 ? 4.757 20.815 17.091 1.00 92.75 73 GLU A C 1
ATOM 558 O O . GLU A 1 73 ? 4.929 20.168 16.051 1.00 92.75 73 GLU A O 1
ATOM 563 N N . LEU A 1 74 ? 3.654 21.542 17.290 1.00 94.38 74 LEU A N 1
ATOM 564 C CA . LEU A 1 74 ? 2.588 21.674 16.300 1.00 94.38 74 LEU A CA 1
ATOM 565 C C . LEU A 1 74 ? 3.124 22.275 14.999 1.00 94.38 74 LEU A C 1
ATOM 567 O O . LEU A 1 74 ? 2.853 21.750 13.919 1.00 94.38 74 LEU A O 1
ATOM 571 N N . LEU A 1 75 ? 3.939 23.329 15.091 1.00 93.62 75 LEU A N 1
ATOM 572 C CA . LEU A 1 75 ? 4.543 23.978 13.930 1.00 93.62 75 LEU A CA 1
ATOM 573 C C . LEU A 1 75 ? 5.474 23.021 13.168 1.00 93.62 75 LEU A C 1
ATOM 575 O O . LEU A 1 75 ? 5.349 22.888 11.948 1.00 93.62 75 LEU A O 1
ATOM 579 N N . GLY A 1 76 ? 6.349 22.292 13.868 1.00 92.19 76 GLY A N 1
ATOM 580 C CA . GLY A 1 76 ? 7.204 21.267 13.253 1.00 92.19 76 GLY A CA 1
ATOM 581 C C . GLY A 1 76 ? 6.403 20.138 12.591 1.00 92.19 76 GLY A C 1
ATOM 582 O O . GLY A 1 76 ? 6.711 19.707 11.475 1.00 92.19 76 GLY A O 1
ATOM 583 N N . SER A 1 77 ? 5.320 19.705 13.237 1.00 92.69 77 SER A N 1
ATOM 584 C CA . SER A 1 77 ? 4.436 18.644 12.745 1.00 92.69 77 SER A CA 1
ATOM 585 C C . SER A 1 77 ? 3.645 19.061 11.504 1.00 92.69 77 SER A C 1
ATOM 587 O O . SER A 1 77 ? 3.507 18.268 10.567 1.00 92.69 77 SER A O 1
ATOM 589 N N . VAL A 1 78 ? 3.178 20.314 11.457 1.00 94.06 78 VAL A N 1
ATOM 590 C CA . VAL A 1 78 ? 2.516 20.907 10.287 1.00 94.06 78 VAL A CA 1
ATOM 591 C C . VAL A 1 78 ? 3.495 21.039 9.121 1.00 94.06 78 VAL A C 1
ATOM 593 O O . VAL A 1 78 ? 3.141 20.667 8.003 1.00 94.06 78 VAL A O 1
ATOM 596 N N . ILE A 1 79 ? 4.739 21.476 9.359 1.00 93.19 79 ILE A N 1
ATOM 597 C CA . ILE A 1 79 ? 5.778 21.529 8.315 1.00 93.19 79 ILE A CA 1
ATOM 598 C C . ILE A 1 79 ? 5.990 20.141 7.700 1.00 93.19 79 ILE A C 1
ATOM 600 O O . ILE A 1 79 ? 5.962 20.003 6.476 1.00 93.19 79 ILE A O 1
ATOM 604 N N . LEU A 1 80 ? 6.132 19.098 8.524 1.00 91.69 80 LEU A N 1
ATOM 605 C CA . LEU A 1 80 ? 6.255 17.719 8.040 1.00 91.69 80 LEU A CA 1
ATOM 606 C C . LEU A 1 80 ? 5.036 17.265 7.232 1.00 91.69 80 LEU A C 1
ATOM 608 O O . LEU A 1 80 ? 5.195 16.615 6.196 1.00 91.69 80 LEU A O 1
ATOM 612 N N . LEU A 1 81 ? 3.826 17.608 7.677 1.00 93.12 81 LEU A N 1
ATOM 613 C CA . LEU A 1 81 ? 2.591 17.255 6.979 1.00 93.12 81 LEU A CA 1
ATOM 614 C C . LEU A 1 81 ? 2.505 17.938 5.604 1.00 93.12 81 LEU A C 1
ATOM 616 O O . LEU A 1 81 ? 2.166 17.288 4.612 1.00 93.12 81 LEU A O 1
ATOM 620 N N . VAL A 1 82 ? 2.878 19.218 5.522 1.00 93.06 82 VAL A N 1
ATOM 621 C CA . VAL A 1 82 ? 2.933 19.979 4.265 1.00 93.06 82 VAL A CA 1
ATOM 622 C C . VAL A 1 82 ? 4.001 19.412 3.333 1.00 93.06 82 VAL A C 1
ATOM 624 O O . VAL A 1 82 ? 3.710 19.145 2.168 1.00 93.06 82 VAL A O 1
ATOM 627 N N . MET A 1 83 ? 5.215 19.161 3.834 1.00 90.81 83 MET A N 1
ATOM 628 C CA . MET A 1 83 ? 6.290 18.538 3.052 1.00 90.81 83 MET A CA 1
ATOM 629 C C . MET A 1 83 ? 5.862 17.177 2.508 1.00 90.81 83 MET A C 1
ATOM 631 O O . MET A 1 83 ? 6.116 16.860 1.346 1.00 90.81 83 MET A O 1
ATOM 635 N N . LYS A 1 84 ? 5.163 16.384 3.321 1.00 91.44 84 LYS A N 1
ATOM 636 C CA . LYS A 1 84 ? 4.623 15.098 2.898 1.00 91.44 84 LYS A CA 1
ATOM 637 C C . LYS A 1 84 ? 3.594 15.249 1.782 1.00 91.44 84 LYS A C 1
ATOM 639 O O . LYS A 1 84 ? 3.699 14.558 0.772 1.00 91.44 84 LYS A O 1
ATOM 644 N N . HIS A 1 85 ? 2.637 16.162 1.931 1.00 91.19 85 HIS A N 1
ATOM 645 C CA . HIS A 1 85 ? 1.644 16.420 0.890 1.00 91.19 85 HIS A CA 1
ATOM 646 C C . HIS A 1 85 ? 2.303 16.896 -0.413 1.00 91.19 85 HIS A C 1
ATOM 648 O O . HIS A 1 85 ? 1.960 16.415 -1.491 1.00 91.19 85 HIS A O 1
ATOM 654 N N . TYR A 1 86 ? 3.305 17.773 -0.312 1.00 92.31 86 TYR A N 1
ATOM 655 C CA . TYR A 1 86 ? 4.063 18.283 -1.451 1.00 92.31 86 TYR A CA 1
ATOM 656 C C . TYR A 1 86 ? 4.846 17.188 -2.190 1.00 92.31 86 TYR A C 1
ATOM 658 O O . TYR A 1 86 ? 4.782 17.115 -3.420 1.00 92.31 86 TYR A O 1
ATOM 666 N N . TYR A 1 87 ? 5.571 16.322 -1.474 1.00 91.38 87 TYR A N 1
ATOM 667 C CA . TYR A 1 87 ? 6.335 15.242 -2.107 1.00 91.38 87 TYR A CA 1
ATOM 668 C C . TYR A 1 87 ? 5.434 14.151 -2.684 1.00 91.38 87 TYR A C 1
ATOM 670 O O . TYR A 1 87 ? 5.697 13.689 -3.793 1.00 91.38 87 TYR A O 1
ATOM 678 N N . ASP A 1 88 ? 4.343 13.798 -2.001 1.00 88.88 88 ASP A N 1
ATOM 679 C CA . ASP A 1 88 ? 3.375 12.829 -2.520 1.00 88.88 88 ASP A CA 1
ATOM 680 C C . ASP A 1 88 ? 2.669 13.370 -3.779 1.00 88.88 88 ASP A C 1
ATOM 682 O O . ASP A 1 88 ? 2.454 12.627 -4.737 1.00 88.88 88 ASP A O 1
ATOM 686 N N . TRP A 1 89 ? 2.372 14.674 -3.828 1.00 90.38 89 TRP A N 1
ATOM 687 C CA . TRP A 1 89 ? 1.846 15.332 -5.028 1.00 90.38 89 TRP A CA 1
ATOM 688 C C . TRP A 1 89 ? 2.868 15.367 -6.175 1.00 90.38 89 TRP A C 1
ATOM 690 O O . TRP A 1 89 ? 2.531 15.048 -7.318 1.00 90.38 89 TRP A O 1
ATOM 700 N N . CYS A 1 90 ? 4.127 15.713 -5.887 1.00 89.12 90 CYS A N 1
ATOM 701 C CA . CYS A 1 90 ? 5.202 15.703 -6.882 1.00 89.12 90 CYS A CA 1
ATOM 702 C C . CYS A 1 90 ? 5.405 14.305 -7.486 1.00 89.12 90 CYS A C 1
ATOM 704 O O . CYS A 1 90 ? 5.568 14.172 -8.701 1.00 89.12 90 CYS A O 1
ATOM 706 N N . ASP A 1 91 ? 5.378 13.263 -6.654 1.00 87.50 91 ASP A N 1
ATOM 707 C CA . ASP A 1 91 ? 5.516 11.879 -7.104 1.00 87.50 91 ASP A CA 1
ATOM 708 C C . ASP A 1 91 ? 4.309 11.420 -7.933 1.00 87.50 91 ASP A C 1
ATOM 710 O O . ASP A 1 91 ? 4.502 10.781 -8.971 1.00 87.50 91 ASP A O 1
ATOM 714 N N . ALA A 1 92 ? 3.084 11.808 -7.559 1.00 86.81 92 ALA A N 1
ATOM 715 C CA . ALA A 1 92 ? 1.890 11.550 -8.366 1.00 86.81 92 ALA A CA 1
ATOM 716 C C . ALA A 1 92 ? 1.995 12.201 -9.756 1.00 86.81 92 ALA A C 1
ATOM 718 O O . ALA A 1 92 ? 1.784 11.541 -10.774 1.00 86.81 92 ALA A O 1
ATOM 719 N N . LYS A 1 93 ? 2.430 13.466 -9.819 1.00 89.81 93 LYS A N 1
ATOM 720 C CA . LYS A 1 93 ? 2.602 14.191 -11.085 1.00 89.81 93 LYS A CA 1
ATOM 721 C C . LYS A 1 93 ? 3.693 13.580 -11.973 1.00 89.81 93 LYS A C 1
ATOM 723 O O . LYS A 1 93 ? 3.528 13.525 -13.190 1.00 89.81 93 LYS A O 1
ATOM 728 N N . ARG A 1 94 ? 4.786 13.081 -11.379 1.00 88.00 94 ARG A N 1
ATOM 729 C CA . ARG A 1 94 ? 5.840 12.336 -12.094 1.00 88.00 94 ARG A CA 1
ATOM 730 C C . ARG A 1 94 ? 5.323 11.002 -12.643 1.00 88.00 94 ARG A C 1
ATOM 732 O O . ARG A 1 94 ? 5.712 10.596 -13.735 1.00 88.00 94 ARG A O 1
ATOM 739 N N . HIS A 1 95 ? 4.462 10.313 -11.898 1.00 84.31 95 HIS A N 1
ATOM 740 C CA . HIS A 1 95 ? 3.841 9.075 -12.365 1.00 84.31 95 HIS A CA 1
ATOM 741 C C . HIS A 1 95 ? 2.887 9.337 -13.538 1.00 84.31 95 HIS A C 1
ATOM 743 O O . HIS A 1 95 ? 2.960 8.645 -14.549 1.00 84.31 95 HIS A O 1
ATOM 749 N N . GLU A 1 96 ? 2.060 10.384 -13.459 1.00 89.19 96 GLU A N 1
ATOM 750 C CA . GLU A 1 96 ? 1.198 10.805 -14.570 1.00 89.19 96 GLU A CA 1
ATOM 751 C C . GLU A 1 96 ? 1.987 11.212 -15.819 1.00 89.19 96 GLU A C 1
ATOM 753 O O . GLU A 1 96 ? 1.597 10.850 -16.929 1.00 89.19 96 GLU A O 1
ATOM 758 N N . SER A 1 97 ? 3.090 11.959 -15.672 1.00 90.00 97 SER A N 1
ATOM 759 C CA . SER A 1 97 ? 3.927 12.329 -16.820 1.00 90.00 97 SER A CA 1
ATOM 760 C C . SER A 1 97 ? 4.558 11.100 -17.465 1.00 90.00 97 SER A C 1
ATOM 762 O O . SER A 1 97 ? 4.547 10.990 -18.687 1.00 90.00 97 SER A O 1
ATOM 764 N N . LYS A 1 98 ? 5.032 10.147 -16.654 1.00 89.88 98 LYS A N 1
ATOM 765 C CA . LYS A 1 98 ? 5.599 8.892 -17.148 1.00 89.88 98 LYS A CA 1
ATOM 766 C C . LYS A 1 98 ? 4.555 8.033 -17.865 1.00 89.88 98 LYS A C 1
ATOM 768 O O . LYS A 1 98 ? 4.826 7.555 -18.954 1.00 89.88 98 LYS A O 1
ATOM 773 N N . LEU A 1 99 ? 3.341 7.911 -17.321 1.00 86.44 99 LEU A N 1
ATOM 774 C CA . LEU A 1 99 ? 2.237 7.221 -17.999 1.00 86.44 99 LEU A CA 1
ATOM 775 C C . LEU A 1 99 ? 1.894 7.870 -19.344 1.00 86.44 99 LEU A C 1
ATOM 777 O O . LEU A 1 99 ? 1.633 7.169 -20.315 1.00 86.44 99 LEU A O 1
ATOM 781 N N . LYS A 1 100 ? 1.909 9.207 -19.425 1.00 89.56 100 LYS A N 1
ATOM 782 C CA . LYS A 1 100 ? 1.700 9.923 -20.692 1.00 89.56 100 LYS A CA 1
ATOM 783 C C . LYS A 1 100 ? 2.827 9.659 -21.689 1.00 89.56 100 LYS A C 1
ATOM 785 O O . LYS A 1 100 ? 2.533 9.461 -22.863 1.00 89.56 100 LYS A O 1
ATOM 790 N N . GLU A 1 101 ? 4.082 9.641 -21.242 1.00 89.12 101 GLU A N 1
ATOM 791 C CA . GLU A 1 101 ? 5.237 9.292 -22.081 1.00 89.12 101 GLU A CA 1
ATOM 792 C C . GLU A 1 101 ? 5.176 7.839 -22.562 1.00 89.12 101 GLU A C 1
ATOM 794 O O . GLU A 1 101 ? 5.351 7.597 -23.753 1.00 89.12 101 GLU A O 1
ATOM 799 N N . ASP A 1 102 ? 4.856 6.891 -21.680 1.00 83.88 102 ASP A N 1
ATOM 800 C CA . ASP A 1 102 ? 4.728 5.469 -22.007 1.00 83.88 102 ASP A CA 1
ATOM 801 C C . ASP A 1 102 ? 3.562 5.239 -22.990 1.00 83.88 102 ASP A C 1
ATOM 803 O O . ASP A 1 102 ? 3.734 4.575 -24.010 1.00 83.88 102 ASP A O 1
ATOM 807 N N . CYS A 1 103 ? 2.398 5.865 -22.769 1.00 76.00 103 CYS A N 1
ATOM 808 C CA . CYS A 1 103 ? 1.275 5.830 -23.714 1.00 76.00 103 CYS A CA 1
ATOM 809 C C . CYS A 1 103 ? 1.619 6.490 -25.056 1.00 76.00 103 CYS A C 1
ATOM 811 O O . CYS A 1 103 ? 1.224 5.982 -26.104 1.00 76.00 103 CYS A O 1
ATOM 813 N N . ALA A 1 104 ? 2.357 7.605 -25.054 1.00 83.56 104 ALA A N 1
ATOM 814 C CA . ALA A 1 104 ? 2.813 8.252 -26.282 1.00 83.56 104 ALA A CA 1
ATOM 815 C C . ALA A 1 104 ? 3.844 7.394 -27.031 1.00 83.56 104 ALA A C 1
ATOM 817 O O . ALA A 1 104 ? 3.822 7.355 -28.259 1.00 83.56 104 ALA A O 1
ATOM 818 N N . ALA A 1 105 ? 4.715 6.681 -26.314 1.00 79.19 105 ALA A N 1
ATOM 819 C CA . ALA A 1 105 ? 5.672 5.744 -26.888 1.00 79.19 105 ALA A CA 1
ATOM 820 C C . ALA A 1 105 ? 4.969 4.528 -27.507 1.00 79.19 105 ALA A C 1
ATOM 822 O O . ALA A 1 105 ? 5.284 4.170 -28.638 1.00 79.19 105 ALA A O 1
ATOM 823 N N . VAL A 1 106 ? 3.967 3.956 -26.828 1.00 75.56 106 VAL A N 1
ATOM 824 C CA . VAL A 1 106 ? 3.136 2.866 -27.370 1.00 75.56 106 VAL A CA 1
ATOM 825 C C . VAL A 1 106 ? 2.330 3.343 -28.580 1.00 75.56 106 VAL A C 1
ATOM 827 O O . VAL A 1 106 ? 2.328 2.672 -29.605 1.00 75.56 106 VAL A O 1
ATOM 830 N N . ALA A 1 107 ? 1.727 4.534 -28.527 1.00 73.94 107 ALA A N 1
ATOM 831 C CA . ALA A 1 107 ? 1.024 5.116 -29.671 1.00 73.94 107 ALA A CA 1
ATOM 832 C C . ALA A 1 107 ? 1.967 5.396 -30.856 1.00 73.94 107 ALA A C 1
ATOM 834 O O . ALA A 1 107 ? 1.583 5.223 -32.012 1.00 73.94 107 ALA A O 1
ATOM 835 N N . ALA A 1 108 ? 3.215 5.802 -30.594 1.00 72.69 108 ALA A N 1
ATOM 836 C CA . ALA A 1 108 ? 4.236 5.958 -31.626 1.00 72.69 108 ALA A CA 1
ATOM 837 C C . ALA A 1 108 ? 4.684 4.604 -32.202 1.00 72.69 108 ALA A C 1
ATOM 839 O O . ALA A 1 108 ? 4.915 4.511 -33.405 1.00 72.69 108 ALA A O 1
ATOM 840 N N . GLU A 1 109 ? 4.776 3.555 -31.382 1.00 67.00 109 GLU A N 1
ATOM 841 C CA . GLU A 1 109 ? 5.082 2.191 -31.823 1.00 67.00 109 GLU A CA 1
ATOM 842 C C . GLU A 1 109 ? 3.937 1.593 -32.661 1.00 67.00 109 GLU A C 1
ATOM 844 O O . GLU A 1 109 ? 4.187 1.038 -33.733 1.00 67.00 109 GLU A O 1
ATOM 849 N N . GLU A 1 110 ? 2.677 1.805 -32.265 1.00 61.09 110 GLU A N 1
ATOM 850 C CA . GLU A 1 110 ? 1.496 1.440 -33.058 1.00 61.09 110 GLU A CA 1
ATOM 851 C C . GLU A 1 110 ? 1.406 2.245 -34.365 1.00 61.09 110 GLU A C 1
ATOM 853 O O . GLU A 1 110 ? 1.085 1.687 -35.416 1.00 61.09 110 GLU A O 1
ATOM 858 N N . ALA A 1 111 ? 1.782 3.529 -34.358 1.00 59.47 111 ALA A N 1
ATOM 859 C CA . ALA A 1 111 ? 1.853 4.359 -35.564 1.00 59.47 111 ALA A CA 1
ATOM 860 C C . ALA A 1 111 ? 3.007 3.978 -36.521 1.00 59.47 111 ALA A C 1
ATOM 862 O O . ALA A 1 111 ? 3.034 4.438 -37.667 1.00 59.47 111 ALA A O 1
ATOM 863 N N . ILE A 1 112 ? 3.954 3.134 -36.088 1.00 53.94 112 ILE A N 1
ATOM 864 C CA . ILE A 1 112 ? 5.021 2.571 -36.933 1.00 53.94 112 ILE A CA 1
ATOM 865 C C . ILE A 1 112 ? 4.550 1.299 -37.682 1.00 53.94 112 ILE A C 1
ATOM 867 O O . ILE A 1 112 ? 5.225 0.865 -38.623 1.00 53.94 112 ILE A O 1
ATOM 871 N N . MET A 1 113 ? 3.351 0.756 -37.409 1.00 45.09 113 MET A N 1
ATOM 872 C CA . MET A 1 113 ? 2.671 -0.133 -38.367 1.00 45.09 113 MET A CA 1
ATOM 873 C C . MET A 1 113 ? 2.164 0.684 -39.567 1.00 45.09 113 MET A C 1
ATOM 875 O O . MET A 1 113 ? 1.467 1.679 -39.389 1.00 45.09 113 MET A O 1
ATOM 879 N N . PRO A 1 114 ? 2.525 0.320 -40.812 1.00 43.44 114 PRO A N 1
ATOM 880 C CA . PRO A 1 114 ? 2.645 1.294 -41.888 1.00 43.44 114 PRO A CA 1
ATOM 881 C C . PRO A 1 114 ? 1.279 1.773 -42.399 1.00 43.44 114 PRO A C 1
ATOM 883 O O . PRO A 1 114 ? 0.573 0.993 -43.046 1.00 43.44 114 PRO A O 1
ATOM 886 N N . PRO A 1 115 ? 0.939 3.071 -42.282 1.00 39.66 115 PRO A N 1
ATOM 887 C CA . PRO A 1 115 ? -0.061 3.659 -43.143 1.00 39.66 115 PRO A CA 1
ATOM 888 C C . PRO A 1 115 ? 0.584 4.027 -44.486 1.00 39.66 115 PRO A C 1
ATOM 890 O O . PRO A 1 115 ? 1.734 4.464 -44.594 1.00 39.66 115 PRO A O 1
ATOM 893 N N . LYS A 1 116 ? -0.190 3.818 -45.550 1.00 38.25 116 LYS A N 1
ATOM 894 C CA . LYS A 1 116 ? 0.110 4.188 -46.938 1.00 38.25 116 LYS A CA 1
ATOM 895 C C . LYS A 1 116 ? 0.717 5.598 -47.037 1.00 38.25 116 LYS A C 1
ATOM 897 O O . LYS A 1 116 ? 0.079 6.590 -46.701 1.00 38.25 116 LYS A O 1
ATOM 902 N N . LYS A 1 117 ? 1.926 5.673 -47.603 1.00 39.38 117 LYS A N 1
ATOM 903 C CA . LYS A 1 117 ? 2.605 6.913 -48.014 1.00 39.38 117 LYS A CA 1
ATOM 904 C C . LYS A 1 117 ? 1.731 7.784 -48.934 1.00 39.38 117 LYS A C 1
ATOM 906 O O . LYS A 1 117 ? 1.353 7.344 -50.017 1.00 39.38 117 LYS A O 1
ATOM 911 N N . LYS A 1 118 ? 1.592 9.059 -48.571 1.00 32.47 118 LYS A N 1
ATOM 912 C CA . LYS A 1 118 ? 1.468 10.241 -49.451 1.00 32.47 118 LYS A CA 1
ATOM 913 C C . LYS A 1 118 ? 2.410 11.287 -48.828 1.00 32.47 118 LYS A C 1
ATOM 915 O O . LYS A 1 118 ? 2.396 11.418 -47.617 1.00 32.47 118 LYS A O 1
ATOM 920 N N . GLY A 1 119 ? 3.320 12.005 -49.474 1.00 33.03 119 GLY A N 1
ATOM 921 C CA . GLY A 1 119 ? 3.589 12.333 -50.868 1.00 33.03 119 GLY A CA 1
ATOM 922 C C . GLY A 1 119 ? 4.038 13.801 -50.848 1.00 33.03 119 GLY A C 1
ATOM 923 O O . GLY A 1 119 ? 3.243 14.642 -50.452 1.00 33.03 119 GLY A O 1
ATOM 924 N N . GLY A 1 120 ? 5.295 14.107 -51.196 1.00 37.00 120 GLY A N 1
ATOM 925 C CA . GLY A 1 120 ? 5.787 15.495 -51.230 1.00 37.00 120 GLY A CA 1
ATOM 926 C C . GLY A 1 120 ? 7.307 15.632 -51.105 1.00 37.00 120 GLY A C 1
ATOM 927 O O . GLY A 1 120 ? 7.816 15.982 -50.050 1.00 37.00 120 GLY A O 1
ATOM 928 N N . GLY A 1 121 ? 8.036 15.308 -52.172 1.00 42.06 121 GLY A N 1
ATOM 929 C CA . GLY A 1 121 ? 9.497 15.429 -52.282 1.00 42.06 121 GLY A CA 1
ATOM 930 C C . GLY A 1 121 ? 10.038 14.424 -53.306 1.00 42.06 121 GLY A C 1
ATOM 931 O O . GLY A 1 121 ? 9.430 13.356 -53.453 1.00 42.06 121 GLY A O 1
ATOM 932 N N . PRO A 1 122 ? 11.124 14.725 -54.049 1.00 42.94 122 PRO A N 1
ATOM 933 C CA . PRO A 1 122 ? 11.618 13.841 -55.100 1.00 42.94 122 PRO A CA 1
ATOM 934 C C . PRO A 1 122 ? 11.875 12.453 -54.509 1.00 42.94 122 PRO A C 1
ATOM 936 O O . PRO A 1 122 ? 12.578 12.284 -53.514 1.00 42.94 122 PRO A O 1
ATOM 939 N N . SER A 1 123 ? 11.194 11.465 -55.084 1.00 50.81 123 SER A N 1
ATOM 940 C CA . SER A 1 123 ? 11.083 10.110 -54.553 1.00 50.81 123 SER A CA 1
ATOM 941 C C . SER A 1 123 ? 12.451 9.517 -54.196 1.00 50.81 123 SER A C 1
ATOM 943 O O . SER A 1 123 ? 13.346 9.472 -55.035 1.00 50.81 123 SER A O 1
ATOM 945 N N . LYS A 1 124 ? 12.601 8.944 -52.991 1.00 58.16 124 LYS A N 1
ATOM 946 C CA . LYS A 1 124 ? 13.767 8.101 -52.627 1.00 58.16 124 LYS A CA 1
ATOM 947 C C . LYS A 1 124 ? 14.105 7.079 -53.724 1.00 58.16 124 LYS A C 1
ATOM 949 O O . LYS A 1 124 ? 15.273 6.831 -53.991 1.00 58.16 124 LYS A O 1
ATOM 954 N N . LYS A 1 125 ? 13.081 6.588 -54.432 1.00 57.78 125 LYS A N 1
ATOM 955 C CA . LYS A 1 125 ? 13.189 5.624 -55.530 1.00 57.78 125 LYS A CA 1
ATOM 956 C C . LYS A 1 125 ? 13.825 6.209 -56.801 1.00 57.78 125 LYS A C 1
ATOM 958 O O . LYS A 1 125 ? 14.394 5.446 -57.568 1.00 57.78 125 LYS A O 1
ATOM 963 N N . SER A 1 126 ? 13.740 7.518 -57.063 1.00 62.00 126 SER A N 1
ATOM 964 C CA . SER A 1 126 ? 14.415 8.142 -58.217 1.00 62.00 126 SER A CA 1
ATOM 965 C C . SER A 1 126 ? 15.894 8.408 -57.932 1.00 62.00 126 SER A C 1
ATOM 967 O O . SER A 1 126 ? 16.730 8.167 -58.799 1.00 62.00 126 SER A O 1
ATOM 969 N N . VAL A 1 127 ? 16.229 8.808 -56.701 1.00 63.81 127 VAL A N 1
ATOM 970 C CA . VAL A 1 127 ? 17.619 8.988 -56.250 1.00 63.81 127 VAL A CA 1
ATOM 971 C C . VAL A 1 127 ? 18.337 7.638 -56.123 1.00 63.81 127 VAL A C 1
ATOM 973 O O . VAL A 1 127 ? 19.495 7.523 -56.515 1.00 63.81 127 VAL A O 1
ATOM 976 N N . GLU A 1 128 ? 17.657 6.593 -55.641 1.00 63.69 128 GLU A N 1
ATOM 977 C CA . GLU A 1 128 ? 18.185 5.220 -55.617 1.00 63.69 128 GLU A CA 1
ATOM 978 C C . GLU A 1 128 ? 18.369 4.652 -57.026 1.00 63.69 128 GLU A C 1
ATOM 980 O O . GLU A 1 128 ? 19.446 4.146 -57.318 1.00 63.69 128 GLU A O 1
ATOM 985 N N . LYS A 1 129 ? 17.401 4.835 -57.937 1.00 74.00 129 LYS A N 1
ATOM 986 C CA . LYS A 1 129 ? 17.551 4.428 -59.345 1.00 74.00 129 LYS A CA 1
ATOM 987 C C . LYS A 1 129 ? 18.687 5.160 -60.062 1.00 74.00 129 LYS A C 1
ATOM 989 O O . LYS A 1 129 ? 19.355 4.561 -60.895 1.00 74.00 129 LYS A O 1
ATOM 994 N N . ALA A 1 130 ? 18.927 6.437 -59.763 1.00 72.31 130 ALA A N 1
ATOM 995 C CA . ALA A 1 130 ? 20.067 7.169 -60.319 1.00 72.31 130 ALA A CA 1
ATOM 996 C C . ALA A 1 130 ? 21.402 6.608 -59.799 1.00 72.31 130 ALA A C 1
ATOM 998 O O . ALA A 1 130 ? 22.324 6.383 -60.579 1.00 72.31 130 ALA A O 1
ATOM 999 N N . LYS A 1 131 ? 21.485 6.305 -58.496 1.00 72.38 131 LYS A N 1
ATOM 1000 C CA . LYS A 1 131 ? 22.659 5.658 -57.890 1.00 72.38 131 LYS A CA 1
ATOM 1001 C C . LYS A 1 131 ? 22.879 4.243 -58.420 1.00 72.38 131 LYS A C 1
ATOM 1003 O O . LYS A 1 131 ? 24.023 3.873 -58.644 1.00 72.38 131 LYS A O 1
ATOM 1008 N N . GLU A 1 132 ? 21.815 3.475 -58.647 1.00 74.38 132 GLU A N 1
ATOM 1009 C CA . GLU A 1 132 ? 21.870 2.143 -59.259 1.00 74.38 132 GLU A CA 1
ATOM 1010 C C . GLU A 1 132 ? 22.325 2.207 -60.714 1.00 74.38 132 GLU A C 1
ATOM 1012 O O . GLU A 1 132 ? 23.211 1.444 -61.072 1.00 74.38 132 GLU A O 1
ATOM 1017 N N . LYS A 1 133 ? 21.848 3.171 -61.512 1.00 78.94 133 LYS A N 1
ATOM 1018 C CA . LYS A 1 133 ? 22.359 3.406 -62.873 1.00 78.94 133 LYS A CA 1
ATOM 1019 C C . LYS A 1 133 ? 23.847 3.763 -62.882 1.00 78.94 133 LYS A C 1
ATOM 1021 O O . LYS A 1 133 ? 24.597 3.200 -63.667 1.00 78.94 133 LYS A O 1
ATOM 1026 N N . ILE A 1 134 ? 24.301 4.630 -61.972 1.00 76.81 134 ILE A N 1
ATOM 1027 C CA . ILE A 1 134 ? 25.731 4.969 -61.825 1.00 76.81 134 ILE A CA 1
ATOM 1028 C C . ILE A 1 134 ? 26.554 3.738 -61.407 1.00 76.81 134 ILE A C 1
ATOM 1030 O O . ILE A 1 134 ? 27.691 3.565 -61.842 1.00 76.81 134 ILE A O 1
ATOM 1034 N N . LEU A 1 135 ? 25.992 2.874 -60.562 1.00 74.31 135 LEU A N 1
ATOM 1035 C CA . LEU A 1 135 ? 26.616 1.616 -60.157 1.00 74.31 135 LEU A CA 1
ATOM 1036 C C . LEU A 1 135 ? 26.669 0.615 -61.309 1.00 74.31 135 LEU A C 1
ATOM 1038 O O . LEU A 1 135 ? 27.686 -0.043 -61.495 1.00 74.31 135 LEU A O 1
ATOM 1042 N N . GLU A 1 136 ? 25.595 0.498 -62.081 1.00 77.81 136 GLU A N 1
ATOM 1043 C CA . GLU A 1 136 ? 25.502 -0.383 -63.239 1.00 77.81 136 GLU A CA 1
ATOM 1044 C C . GLU A 1 136 ? 26.452 0.030 -64.351 1.00 77.81 136 GLU A C 1
ATOM 1046 O O . GLU A 1 136 ? 27.020 -0.872 -64.956 1.00 77.81 136 GLU A O 1
ATOM 1051 N N . ASP A 1 137 ? 26.659 1.334 -64.548 1.00 79.94 137 ASP A N 1
ATOM 1052 C CA . ASP A 1 137 ? 27.563 1.928 -65.534 1.00 79.94 137 ASP A CA 1
ATOM 1053 C C . ASP A 1 137 ? 29.038 1.771 -65.120 1.00 79.94 137 ASP A C 1
ATOM 1055 O O . ASP A 1 137 ? 29.845 1.204 -65.851 1.00 79.94 137 ASP A O 1
ATOM 1059 N N . LYS A 1 138 ? 29.386 2.099 -63.866 1.00 78.00 138 LYS A N 1
ATOM 1060 C CA . LYS A 1 138 ? 30.751 1.898 -63.330 1.00 78.00 138 LYS A CA 1
ATOM 1061 C C . LYS A 1 138 ? 31.141 0.429 -63.144 1.00 78.00 138 LYS A C 1
ATOM 1063 O O . LYS A 1 138 ? 32.323 0.111 -63.045 1.00 78.00 138 LYS A O 1
ATOM 1068 N N . THR A 1 139 ? 30.162 -0.471 -63.056 1.00 72.00 139 THR A N 1
ATOM 1069 C CA . THR A 1 139 ? 30.389 -1.927 -62.999 1.00 72.00 139 THR A CA 1
ATOM 1070 C C . THR A 1 139 ? 30.062 -2.628 -64.323 1.00 72.00 139 THR A C 1
ATOM 1072 O O . THR A 1 139 ? 30.128 -3.863 -64.405 1.00 72.00 139 THR A O 1
ATOM 1075 N N . PHE A 1 140 ? 29.730 -1.867 -65.374 1.00 73.25 140 PHE A N 1
ATOM 1076 C CA . PHE A 1 140 ? 29.518 -2.374 -66.725 1.00 73.25 140 PHE A CA 1
ATOM 1077 C C . PHE A 1 140 ? 30.859 -2.843 -67.311 1.00 73.25 140 PHE A C 1
ATOM 1079 O O . PHE A 1 140 ? 31.908 -2.275 -67.035 1.00 73.25 140 PHE A O 1
ATOM 1086 N N . GLY A 1 141 ? 30.865 -3.957 -68.047 1.00 68.56 141 GLY A N 1
ATOM 1087 C CA . GLY A 1 141 ? 32.096 -4.555 -68.595 1.00 68.56 141 GLY A CA 1
ATOM 1088 C C . GLY A 1 141 ? 32.876 -5.493 -67.653 1.00 68.56 141 GLY A C 1
ATOM 1089 O O . GLY A 1 141 ? 33.558 -6.397 -68.129 1.00 68.56 141 GLY A O 1
ATOM 1090 N N . LEU A 1 142 ? 32.710 -5.403 -66.325 1.00 66.38 142 LEU A N 1
ATOM 1091 C CA . LEU A 1 142 ? 33.326 -6.347 -65.361 1.00 66.38 142 LEU A CA 1
ATOM 1092 C C . LEU A 1 142 ? 32.463 -7.597 -65.082 1.00 66.38 142 LEU A C 1
ATOM 1094 O O . LEU A 1 142 ? 32.891 -8.534 -64.400 1.00 66.38 142 LEU A O 1
ATOM 1098 N N . LYS A 1 143 ? 31.244 -7.647 -65.634 1.00 55.88 143 LYS A N 1
ATOM 1099 C CA . LYS A 1 143 ? 30.232 -8.680 -65.343 1.00 55.88 143 LYS A CA 1
ATOM 1100 C C . LYS A 1 143 ? 30.584 -10.081 -65.876 1.00 55.88 143 LYS A C 1
ATOM 1102 O O . LYS A 1 143 ? 30.043 -11.045 -65.341 1.00 55.88 143 LYS A O 1
ATOM 1107 N N . ASN A 1 144 ? 31.531 -10.207 -66.815 1.00 56.44 144 ASN A N 1
ATOM 1108 C CA . ASN A 1 144 ? 31.994 -11.497 -67.358 1.00 56.44 144 ASN A CA 1
ATOM 1109 C C . ASN A 1 144 ? 33.214 -12.098 -66.610 1.00 56.44 144 ASN A C 1
ATOM 1111 O O . ASN A 1 144 ? 33.689 -13.175 -66.953 1.00 56.44 144 ASN A O 1
ATOM 1115 N N . LYS A 1 145 ? 33.724 -11.424 -65.560 1.00 59.72 145 LYS A N 1
ATOM 1116 C CA . LYS A 1 145 ? 34.912 -11.835 -64.772 1.00 59.72 145 LYS A CA 1
ATOM 1117 C C . LYS A 1 145 ? 34.637 -11.968 -63.259 1.00 59.72 145 LYS A C 1
ATOM 1119 O O . LYS A 1 145 ? 35.549 -11.895 -62.437 1.00 59.72 145 LYS A O 1
ATOM 1124 N N . LYS A 1 146 ? 33.380 -12.220 -62.869 1.00 55.34 146 LYS A N 1
ATOM 1125 C CA . LYS A 1 146 ? 32.877 -12.257 -61.470 1.00 55.34 146 LYS A CA 1
ATOM 1126 C C . LYS A 1 146 ? 33.498 -13.319 -60.535 1.00 55.34 146 LYS A C 1
ATOM 1128 O O . LYS A 1 146 ? 33.113 -13.393 -59.368 1.00 55.34 146 LYS A O 1
ATOM 1133 N N . LYS A 1 147 ? 34.446 -14.131 -61.015 1.00 60.59 147 LYS A N 1
ATOM 1134 C CA . LYS A 1 147 ? 35.098 -15.209 -60.248 1.00 60.59 147 LYS A CA 1
ATOM 1135 C C . LYS A 1 147 ? 36.375 -14.767 -59.512 1.00 60.59 147 LYS A C 1
ATOM 1137 O O . LYS A 1 147 ? 36.797 -15.450 -58.586 1.00 60.59 147 LYS A O 1
ATOM 1142 N N . SER A 1 148 ? 36.990 -13.636 -59.880 1.00 71.69 148 SER A N 1
ATOM 1143 C CA . SER A 1 148 ? 38.215 -13.154 -59.217 1.00 71.69 148 SER A CA 1
ATOM 1144 C C . SER A 1 148 ? 37.905 -12.366 -57.939 1.00 71.69 148 SER A C 1
ATOM 1146 O O . SER A 1 148 ? 37.141 -11.397 -57.966 1.00 71.69 148 SER A O 1
ATOM 1148 N N . LYS A 1 149 ? 38.555 -12.736 -56.823 1.00 78.81 149 LYS A N 1
ATOM 1149 C CA . LYS A 1 149 ? 38.437 -12.058 -55.516 1.00 78.81 149 LYS A CA 1
ATOM 1150 C C . LYS A 1 149 ? 38.795 -10.565 -55.589 1.00 78.81 149 LYS A C 1
ATOM 1152 O O . LYS A 1 149 ? 38.210 -9.766 -54.865 1.00 78.81 149 LYS A O 1
ATOM 1157 N N . ASN A 1 150 ? 39.699 -10.170 -56.489 1.00 76.81 150 ASN A N 1
ATOM 1158 C CA . ASN A 1 150 ? 40.105 -8.768 -56.655 1.00 76.81 150 ASN A CA 1
ATOM 1159 C C . ASN A 1 150 ? 39.017 -7.934 -57.346 1.00 76.81 150 ASN A C 1
ATOM 1161 O O . ASN A 1 150 ? 38.763 -6.798 -56.958 1.00 76.81 150 ASN A O 1
ATOM 1165 N N . ILE A 1 151 ? 38.303 -8.533 -58.301 1.00 74.06 151 ILE A N 1
ATOM 1166 C CA . ILE A 1 151 ? 37.161 -7.903 -58.976 1.00 74.06 151 ILE A CA 1
ATOM 1167 C C . ILE A 1 151 ? 35.975 -7.782 -58.011 1.00 74.06 151 ILE A C 1
ATOM 1169 O O . ILE A 1 151 ? 35.291 -6.763 -58.005 1.00 74.06 151 ILE A O 1
ATOM 1173 N N . GLN A 1 152 ? 35.764 -8.771 -57.136 1.00 72.88 152 GLN A N 1
ATOM 1174 C CA . GLN A 1 152 ? 34.748 -8.682 -56.081 1.00 72.88 152 GLN A CA 1
ATOM 1175 C C . GLN A 1 152 ? 35.052 -7.571 -55.066 1.00 72.88 152 GLN A C 1
ATOM 1177 O O . GLN A 1 152 ? 34.140 -6.826 -54.709 1.00 72.88 152 GLN A O 1
ATOM 1182 N N . LYS A 1 153 ? 36.318 -7.408 -54.648 1.00 80.88 153 LYS A N 1
ATOM 1183 C CA . LYS A 1 153 ? 36.742 -6.294 -53.780 1.00 80.88 153 LYS A CA 1
ATOM 1184 C C . LYS A 1 153 ? 36.524 -4.934 -54.452 1.00 80.88 153 LYS A C 1
ATOM 1186 O O . LYS A 1 153 ? 35.928 -4.058 -53.836 1.00 80.88 153 LYS A O 1
ATOM 1191 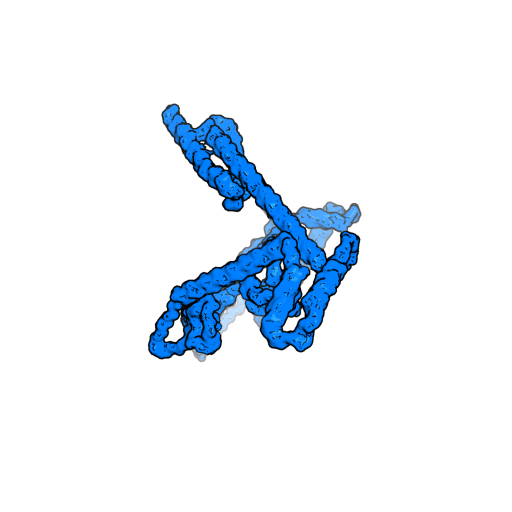N N . TYR A 1 154 ? 36.897 -4.794 -55.725 1.00 80.31 154 TYR A N 1
ATOM 1192 C CA . TYR A 1 154 ? 36.681 -3.560 -56.489 1.00 80.31 154 TYR A CA 1
ATOM 1193 C C . TYR A 1 154 ? 35.190 -3.214 -56.638 1.00 80.31 154 TYR A C 1
ATOM 1195 O O . TYR A 1 154 ? 34.783 -2.085 -56.381 1.00 80.31 154 TYR A O 1
ATOM 1203 N N . ILE A 1 155 ? 34.340 -4.197 -56.962 1.00 79.69 155 ILE A N 1
ATOM 1204 C CA . ILE A 1 155 ? 32.883 -3.994 -57.032 1.00 79.69 155 ILE A CA 1
ATOM 1205 C C . ILE A 1 155 ? 32.326 -3.589 -55.660 1.00 79.69 155 ILE A C 1
ATOM 1207 O O . ILE A 1 155 ? 31.489 -2.690 -55.590 1.00 79.69 155 ILE A O 1
ATOM 1211 N N . GLN A 1 156 ? 32.786 -4.202 -54.563 1.00 78.38 156 GLN A N 1
ATOM 1212 C CA . GLN A 1 156 ? 32.379 -3.813 -53.208 1.00 78.38 156 GLN A CA 1
ATOM 1213 C C . GLN A 1 156 ? 32.808 -2.383 -52.855 1.00 78.38 156 GLN A C 1
ATOM 1215 O O . GLN A 1 156 ? 32.033 -1.659 -52.232 1.00 78.38 156 GLN A O 1
ATOM 1220 N N . GLU A 1 157 ? 34.000 -1.960 -53.264 1.00 80.56 157 GLU A N 1
ATOM 1221 C CA . GLU A 1 157 ? 34.530 -0.620 -53.007 1.00 80.56 157 GLU A CA 1
ATOM 1222 C C . GLU A 1 157 ? 33.794 0.460 -53.809 1.00 80.56 157 GLU A C 1
ATOM 1224 O O . GLU A 1 157 ? 33.292 1.421 -53.228 1.00 80.56 157 GLU A O 1
ATOM 1229 N N . VAL A 1 158 ? 33.579 0.239 -55.110 1.00 81.56 158 VAL A N 1
ATOM 1230 C CA . VAL A 1 158 ? 32.774 1.131 -55.963 1.00 81.56 158 VAL A CA 1
ATOM 1231 C C . VAL A 1 158 ? 31.322 1.201 -55.472 1.00 81.56 158 VAL A C 1
ATOM 1233 O O . VAL A 1 158 ? 30.720 2.276 -55.445 1.00 81.56 158 VAL A O 1
ATOM 1236 N N . THR A 1 159 ? 30.759 0.084 -54.995 1.00 75.06 159 THR A N 1
ATOM 1237 C CA . THR A 1 159 ? 29.418 0.061 -54.385 1.00 75.06 159 THR A CA 1
ATOM 1238 C C . THR A 1 159 ? 29.365 0.897 -53.109 1.00 75.06 159 THR A C 1
ATOM 1240 O O . THR A 1 159 ? 28.411 1.653 -52.916 1.00 75.06 159 THR A O 1
ATOM 1243 N N . LYS A 1 160 ? 30.383 0.794 -52.245 1.00 75.25 160 LYS A N 1
ATOM 1244 C CA . LYS A 1 160 ? 30.496 1.603 -51.025 1.00 75.25 160 LYS A CA 1
ATOM 1245 C C . LYS A 1 160 ? 30.675 3.085 -51.338 1.00 75.25 160 LYS A C 1
ATOM 1247 O O . LYS A 1 160 ? 30.065 3.896 -50.660 1.00 75.25 160 LYS A O 1
ATOM 1252 N N . GLN A 1 161 ? 31.416 3.446 -52.381 1.00 73.06 161 GLN A N 1
ATOM 1253 C CA . GLN A 1 161 ? 31.624 4.844 -52.766 1.00 73.06 161 GLN A CA 1
ATOM 1254 C C . GLN A 1 161 ? 30.354 5.495 -53.348 1.00 73.06 161 GLN A C 1
ATOM 1256 O O . GLN A 1 161 ? 30.069 6.655 -53.071 1.00 73.06 161 GLN A O 1
ATOM 1261 N N . VAL A 1 162 ? 29.557 4.748 -54.123 1.00 74.44 162 VAL A N 1
ATOM 1262 C CA . VAL A 1 162 ? 28.317 5.257 -54.748 1.00 74.44 162 VAL A CA 1
ATOM 1263 C C . VAL A 1 162 ? 27.124 5.239 -53.780 1.00 74.44 162 VAL A C 1
ATOM 1265 O O . VAL A 1 162 ? 26.264 6.122 -53.834 1.00 74.44 162 VAL A O 1
ATOM 1268 N N . LYS A 1 163 ? 27.052 4.255 -52.872 1.00 69.88 163 LYS A N 1
ATOM 1269 C CA . LYS A 1 163 ? 25.981 4.168 -51.860 1.00 69.88 163 LYS A CA 1
ATOM 1270 C C . LYS A 1 163 ? 26.313 4.910 -50.561 1.00 69.88 163 LYS A C 1
ATOM 1272 O O . LYS A 1 163 ? 25.398 5.409 -49.913 1.00 69.88 163 LYS A O 1
ATOM 1277 N N . GLY A 1 164 ? 27.589 5.024 -50.202 1.00 61.22 164 GLY A N 1
ATOM 1278 C CA . GLY A 1 164 ? 28.094 5.642 -48.974 1.00 61.22 164 GLY A CA 1
ATOM 1279 C C . GLY A 1 164 ? 28.334 7.145 -49.093 1.00 61.22 164 GLY A C 1
ATOM 1280 O O . GLY A 1 164 ? 29.439 7.622 -48.858 1.00 61.22 164 GLY A O 1
ATOM 1281 N N . ALA A 1 165 ? 27.295 7.913 -49.421 1.00 47.47 165 ALA A N 1
ATOM 1282 C CA . ALA A 1 165 ? 27.292 9.342 -49.117 1.00 47.47 165 ALA A CA 1
ATOM 1283 C C . ALA A 1 165 ? 26.823 9.509 -47.661 1.00 47.47 165 ALA A C 1
ATOM 1285 O O . ALA A 1 165 ? 25.630 9.428 -47.379 1.00 47.47 165 ALA A O 1
ATOM 1286 N N . ASN A 1 166 ? 27.783 9.675 -46.744 1.00 55.78 166 ASN A N 1
ATOM 1287 C CA . ASN A 1 166 ? 27.607 9.709 -45.287 1.00 55.78 166 ASN A CA 1
ATOM 1288 C C . ASN A 1 166 ? 26.661 10.821 -44.803 1.00 55.78 166 ASN A C 1
ATOM 1290 O O . ASN A 1 166 ? 27.098 11.908 -44.398 1.00 55.78 166 ASN A O 1
ATOM 1294 N N . THR A 1 167 ? 25.365 10.520 -44.736 1.00 68.19 167 THR A N 1
ATOM 1295 C CA . THR A 1 167 ? 24.438 11.324 -43.938 1.00 68.19 167 THR A CA 1
ATOM 1296 C C . THR A 1 167 ? 24.821 11.218 -42.457 1.00 68.19 167 THR A C 1
ATOM 1298 O O . THR A 1 167 ? 25.368 10.208 -42.005 1.00 68.19 167 THR A O 1
ATOM 1301 N N . ARG A 1 168 ? 24.561 12.267 -41.663 1.00 65.50 168 ARG A N 1
ATOM 1302 C CA . ARG A 1 168 ? 24.789 12.255 -40.201 1.00 65.50 168 ARG A CA 1
ATOM 1303 C C . ARG A 1 168 ? 24.108 11.049 -39.531 1.00 65.50 168 ARG A C 1
ATOM 1305 O O . ARG A 1 168 ? 24.643 10.506 -38.572 1.00 65.50 168 ARG A O 1
ATOM 1312 N N . ALA A 1 169 ? 22.975 10.603 -40.075 1.00 66.00 169 ALA A N 1
ATOM 1313 C CA . ALA A 1 169 ? 22.217 9.456 -39.586 1.00 66.00 169 ALA A CA 1
ATOM 1314 C C . ALA A 1 169 ? 22.940 8.109 -39.780 1.00 66.00 169 ALA A C 1
ATOM 1316 O O . ALA A 1 169 ? 22.825 7.237 -38.922 1.00 66.00 169 ALA A O 1
ATOM 1317 N N . ASP A 1 170 ? 23.710 7.934 -40.856 1.00 65.00 170 ASP A N 1
ATOM 1318 C CA . ASP A 1 170 ? 24.431 6.678 -41.112 1.00 65.00 170 ASP A CA 1
ATOM 1319 C C . ASP A 1 170 ? 25.675 6.542 -40.221 1.00 65.00 170 ASP A C 1
ATOM 1321 O O . ASP A 1 170 ? 25.932 5.468 -39.679 1.00 65.00 170 ASP A O 1
ATOM 1325 N N . ARG A 1 171 ? 26.375 7.656 -39.956 1.00 70.38 171 ARG A N 1
ATOM 1326 C CA . ARG A 1 171 ? 27.501 7.705 -39.002 1.00 70.38 171 ARG A CA 1
ATOM 1327 C C . ARG A 1 171 ? 27.069 7.387 -37.567 1.00 70.38 171 ARG A C 1
ATOM 1329 O O . ARG A 1 171 ? 27.771 6.666 -36.863 1.00 70.38 171 ARG A O 1
ATOM 1336 N N . LEU A 1 172 ? 25.896 7.873 -37.151 1.00 73.56 172 LEU A N 1
ATOM 1337 C CA . LEU A 1 172 ? 25.328 7.559 -35.835 1.00 73.56 172 LEU A CA 1
ATOM 1338 C C . LEU A 1 172 ? 24.981 6.067 -35.704 1.00 73.56 172 LEU A C 1
ATOM 1340 O O . LEU A 1 172 ? 25.299 5.458 -34.685 1.00 73.56 172 LEU A O 1
ATOM 1344 N N . LYS A 1 173 ? 24.411 5.452 -36.749 1.00 78.00 173 LYS A N 1
ATOM 1345 C CA . LYS A 1 173 ? 24.106 4.009 -36.767 1.00 78.00 173 LYS A CA 1
ATOM 1346 C C . LYS A 1 173 ? 25.360 3.137 -36.749 1.00 78.00 173 LYS A C 1
ATOM 1348 O O . LYS A 1 173 ? 25.373 2.092 -36.105 1.00 78.00 173 LYS A O 1
ATOM 1353 N N . GLU A 1 174 ? 26.421 3.543 -37.441 1.00 77.19 174 GLU A N 1
ATOM 1354 C CA . GLU A 1 174 ? 27.698 2.825 -37.415 1.00 77.19 174 GLU A CA 1
ATOM 1355 C C . GLU A 1 174 ? 28.361 2.899 -36.033 1.00 77.19 174 GLU A C 1
ATOM 1357 O O . GLU A 1 174 ? 28.818 1.880 -35.513 1.00 77.19 174 GLU A O 1
ATOM 1362 N N . GLN A 1 175 ? 28.333 4.073 -35.396 1.00 78.56 175 GLN A N 1
ATOM 1363 C CA . GLN A 1 175 ? 28.841 4.262 -34.038 1.00 78.56 175 GLN A CA 1
ATOM 1364 C C . GLN A 1 175 ? 28.026 3.464 -33.008 1.00 78.56 175 GLN A C 1
ATOM 1366 O O . GLN A 1 175 ? 28.604 2.849 -32.114 1.00 78.56 175 GLN A O 1
ATOM 1371 N N . GLU A 1 176 ? 26.701 3.400 -33.156 1.00 81.69 176 GLU A N 1
ATOM 1372 C CA . GLU A 1 176 ? 25.831 2.567 -32.320 1.00 81.69 176 GLU A CA 1
ATOM 1373 C C . GLU A 1 176 ? 26.115 1.069 -32.512 1.00 81.69 176 GLU A C 1
ATOM 1375 O O . GLU A 1 176 ? 26.248 0.330 -31.538 1.00 81.69 176 GLU A O 1
ATOM 1380 N N . ASN A 1 177 ? 26.288 0.614 -33.756 1.00 82.50 177 ASN A N 1
ATOM 1381 C CA . ASN A 1 177 ? 26.632 -0.777 -34.053 1.00 82.50 177 ASN A CA 1
ATOM 1382 C C . ASN A 1 177 ? 28.023 -1.159 -33.534 1.00 82.50 177 ASN A C 1
ATOM 1384 O O . ASN A 1 177 ? 28.214 -2.292 -33.091 1.00 82.50 177 ASN A O 1
ATOM 1388 N N . LYS A 1 178 ? 28.986 -0.233 -33.562 1.00 86.38 178 LYS A N 1
ATOM 1389 C CA . LYS A 1 178 ? 30.312 -0.437 -32.972 1.00 86.38 178 LYS A CA 1
ATOM 1390 C C . LYS A 1 178 ? 30.218 -0.540 -31.447 1.00 86.38 178 LYS A C 1
ATOM 1392 O O . LYS A 1 178 ? 30.655 -1.541 -30.897 1.00 86.38 178 LYS A O 1
ATOM 1397 N N . ARG A 1 179 ? 29.494 0.377 -30.789 1.00 84.69 179 ARG A N 1
ATOM 1398 C CA . ARG A 1 179 ? 29.220 0.315 -29.339 1.00 84.69 179 ARG A CA 1
ATOM 1399 C C . ARG A 1 179 ? 28.510 -0.975 -28.921 1.00 84.69 179 ARG A C 1
ATOM 1401 O O . ARG A 1 179 ? 28.855 -1.543 -27.896 1.00 84.69 179 ARG A O 1
ATOM 1408 N N . LYS A 1 180 ? 27.553 -1.473 -29.714 1.00 85.62 180 LYS A N 1
ATOM 1409 C CA . LYS A 1 180 ? 26.880 -2.761 -29.455 1.00 85.62 180 LYS A CA 1
ATOM 1410 C C . LYS A 1 180 ? 27.832 -3.954 -29.574 1.00 85.62 180 LYS A C 1
ATOM 1412 O O . LYS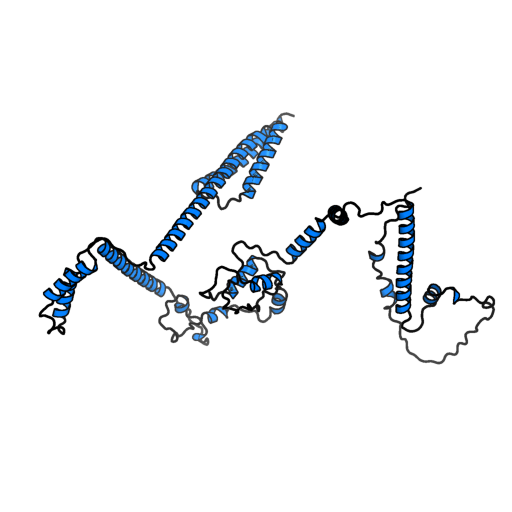 A 1 180 ? 27.710 -4.900 -28.802 1.00 85.62 180 LYS A O 1
ATOM 1417 N N . LYS A 1 181 ? 28.770 -3.927 -30.527 1.00 86.12 181 LYS A N 1
ATOM 1418 C CA . LYS A 1 181 ? 29.798 -4.971 -30.667 1.00 86.12 181 LYS A CA 1
ATOM 1419 C C . LYS A 1 181 ? 30.797 -4.935 -29.514 1.00 86.12 181 LYS A C 1
ATOM 1421 O O . LYS A 1 181 ? 31.067 -5.987 -28.948 1.00 86.12 181 LYS A O 1
ATOM 1426 N N . ASP A 1 182 ? 31.265 -3.747 -29.143 1.00 85.50 182 ASP A N 1
ATOM 1427 C CA . ASP A 1 182 ? 32.213 -3.561 -28.042 1.00 85.50 182 ASP A CA 1
ATOM 1428 C C . ASP A 1 182 ? 31.573 -3.964 -26.700 1.00 85.50 182 ASP A C 1
ATOM 1430 O O . ASP A 1 182 ? 32.156 -4.749 -25.959 1.00 85.50 182 ASP A O 1
ATOM 1434 N N . ALA A 1 183 ? 30.317 -3.571 -26.448 1.00 85.75 183 ALA A N 1
ATOM 1435 C CA . ALA A 1 183 ? 29.564 -3.990 -25.261 1.00 85.75 183 ALA A CA 1
ATOM 1436 C C . ALA A 1 183 ? 29.322 -5.509 -25.211 1.00 85.75 183 ALA A C 1
ATOM 1438 O O . ALA A 1 183 ? 29.364 -6.116 -24.142 1.00 85.75 183 ALA A O 1
ATOM 1439 N N . LYS A 1 184 ? 29.088 -6.155 -26.363 1.00 85.56 184 LYS A N 1
ATOM 1440 C CA . LYS A 1 184 ? 28.952 -7.617 -26.426 1.00 85.56 184 LYS A CA 1
ATOM 1441 C C . LYS A 1 184 ? 30.287 -8.319 -26.150 1.00 85.56 184 LYS A C 1
ATOM 1443 O O . LYS A 1 184 ? 30.297 -9.312 -25.429 1.00 85.56 184 LYS A O 1
ATOM 1448 N N . ALA A 1 185 ? 31.392 -7.800 -26.686 1.00 86.50 185 ALA A N 1
ATOM 1449 C CA . ALA A 1 185 ? 32.730 -8.332 -26.437 1.00 86.50 185 ALA A CA 1
ATOM 1450 C C . ALA A 1 185 ? 33.139 -8.174 -24.963 1.00 86.50 185 ALA A C 1
ATOM 1452 O O . ALA A 1 185 ? 33.674 -9.103 -24.365 1.00 86.50 185 ALA A O 1
ATOM 1453 N N . GLU A 1 186 ? 32.824 -7.035 -24.344 1.00 83.88 186 GLU A N 1
ATOM 1454 C CA . GLU A 1 186 ? 33.028 -6.810 -22.911 1.00 83.88 186 GLU A CA 1
ATOM 1455 C C . GLU A 1 186 ? 32.179 -7.767 -22.064 1.00 83.88 186 GLU A C 1
ATOM 1457 O O . GLU A 1 186 ? 32.688 -8.393 -21.136 1.00 83.88 186 GLU A O 1
ATOM 1462 N N . GLN A 1 187 ? 30.912 -7.981 -22.432 1.00 75.25 187 GLN A N 1
ATOM 1463 C CA . GLN A 1 187 ? 30.049 -8.946 -21.750 1.00 75.25 187 GLN A CA 1
ATOM 1464 C C . GLN A 1 187 ? 30.570 -10.391 -21.868 1.00 75.25 187 GLN A C 1
ATOM 1466 O O . GLN A 1 187 ? 30.439 -11.171 -20.923 1.00 75.25 187 GLN A O 1
ATOM 1471 N N . GLU A 1 188 ? 31.148 -10.772 -23.008 1.00 82.44 188 GLU A N 1
ATOM 1472 C CA . GLU A 1 188 ? 31.794 -12.079 -23.187 1.00 82.44 188 GLU A CA 1
ATOM 1473 C C . GLU A 1 188 ? 33.084 -12.203 -22.357 1.00 82.44 188 GLU A C 1
ATOM 1475 O O . GLU A 1 188 ? 33.289 -13.239 -21.720 1.00 82.44 188 GLU A O 1
ATOM 1480 N N . ASN A 1 189 ? 33.892 -11.141 -22.265 1.00 84.06 189 ASN A N 1
ATOM 1481 C CA . ASN A 1 189 ? 35.081 -11.092 -21.403 1.00 84.06 189 ASN A CA 1
ATOM 1482 C C . ASN A 1 189 ? 34.734 -11.166 -19.907 1.00 84.06 189 ASN A C 1
ATOM 1484 O O . ASN A 1 189 ? 35.404 -11.855 -19.144 1.00 84.06 189 ASN A O 1
ATOM 1488 N N . LEU A 1 190 ? 33.656 -10.515 -19.465 1.00 80.06 190 LEU A N 1
ATOM 1489 C CA . LEU A 1 190 ? 33.196 -10.635 -18.079 1.00 80.06 190 LEU A CA 1
ATOM 1490 C C . LEU A 1 190 ? 32.735 -12.067 -17.778 1.00 80.06 190 LEU A C 1
ATOM 1492 O O . LEU A 1 190 ? 33.108 -12.639 -16.755 1.00 80.06 190 LEU A O 1
ATOM 1496 N N . LYS A 1 191 ? 31.979 -12.692 -18.689 1.00 79.31 191 LYS A N 1
ATOM 1497 C CA . LYS A 1 191 ? 31.539 -14.090 -18.537 1.00 79.31 191 LYS A CA 1
ATOM 1498 C C . LYS A 1 191 ? 32.713 -15.068 -18.434 1.00 79.31 191 LYS A C 1
ATOM 1500 O O . LYS A 1 191 ? 32.617 -16.017 -17.659 1.00 79.31 191 LYS A O 1
ATOM 1505 N N . SER A 1 192 ? 33.806 -14.854 -19.172 1.00 79.06 192 SER A N 1
ATOM 1506 C CA . SER A 1 192 ? 34.995 -15.715 -19.091 1.00 79.06 192 SER A CA 1
ATOM 1507 C C . SER A 1 192 ? 35.761 -15.541 -17.774 1.00 79.06 192 SER A C 1
ATOM 1509 O O . SER A 1 192 ? 36.200 -16.538 -17.201 1.00 79.06 192 SER A O 1
ATOM 1511 N N . LEU A 1 193 ? 35.837 -14.319 -17.233 1.00 80.50 193 LEU A N 1
ATOM 1512 C CA . LEU A 1 193 ? 36.420 -14.054 -15.912 1.00 80.50 193 LEU A CA 1
ATOM 1513 C C . LEU A 1 193 ? 35.615 -14.714 -14.780 1.00 80.50 193 LEU A C 1
ATOM 1515 O O . LEU A 1 193 ? 36.193 -15.376 -13.920 1.00 80.50 193 LEU A O 1
ATOM 1519 N N . PHE A 1 194 ? 34.281 -14.616 -14.804 1.00 73.62 194 PHE A N 1
ATOM 1520 C CA . PHE A 1 194 ? 33.423 -15.276 -13.809 1.00 73.62 194 PHE A CA 1
ATOM 1521 C C . PHE A 1 194 ? 33.455 -16.810 -13.909 1.00 73.62 194 PHE A C 1
ATOM 1523 O O . PHE A 1 194 ? 33.313 -17.495 -12.897 1.00 73.62 194 PHE A O 1
ATOM 1530 N N . ALA A 1 195 ? 33.691 -17.365 -15.102 1.00 72.00 195 ALA A N 1
ATOM 1531 C CA . ALA A 1 195 ? 33.831 -18.807 -15.299 1.00 72.00 195 ALA A CA 1
ATOM 1532 C C . ALA A 1 195 ? 35.038 -19.399 -14.552 1.00 72.00 195 ALA A C 1
ATOM 1534 O O . ALA A 1 195 ? 34.962 -20.525 -14.064 1.00 72.00 195 ALA A O 1
ATOM 1535 N N . ALA A 1 196 ? 36.138 -18.645 -14.452 1.00 73.06 196 ALA A N 1
ATOM 1536 C CA . ALA A 1 196 ? 37.374 -19.090 -13.809 1.00 73.06 196 ALA A CA 1
ATOM 1537 C C . ALA A 1 196 ? 37.253 -19.211 -12.277 1.00 73.06 196 ALA A C 1
ATOM 1539 O O . ALA A 1 196 ? 37.998 -19.970 -11.662 1.00 73.06 196 ALA A O 1
ATOM 1540 N N . ALA A 1 197 ? 36.296 -18.507 -11.663 1.00 78.12 197 ALA A N 1
ATOM 1541 C CA . ALA A 1 197 ? 36.074 -18.516 -10.216 1.00 78.12 197 ALA A CA 1
ATOM 1542 C C . ALA A 1 197 ? 35.237 -19.713 -9.717 1.00 78.12 197 ALA A C 1
ATOM 1544 O O . ALA A 1 197 ? 35.133 -19.939 -8.512 1.00 78.12 197 ALA A O 1
ATOM 1545 N N . ILE A 1 198 ? 34.617 -20.485 -10.616 1.00 78.62 198 ILE A N 1
ATOM 1546 C CA . ILE A 1 198 ? 33.720 -21.584 -10.242 1.00 78.62 198 ILE A CA 1
ATOM 1547 C C . ILE A 1 198 ? 34.541 -22.855 -10.005 1.00 78.62 198 ILE A C 1
ATOM 1549 O O . ILE A 1 198 ? 35.027 -23.487 -10.942 1.00 78.62 198 ILE A O 1
ATOM 1553 N N . THR A 1 199 ? 34.650 -23.279 -8.748 1.00 75.12 199 THR A N 1
ATOM 1554 C CA . THR A 1 199 ? 35.268 -24.555 -8.368 1.00 75.12 199 THR A CA 1
ATOM 1555 C C . THR A 1 199 ? 34.199 -25.641 -8.212 1.00 75.12 199 THR A C 1
ATOM 1557 O O . THR A 1 199 ? 33.155 -25.437 -7.593 1.00 75.12 199 THR A O 1
ATOM 1560 N N . GLN A 1 200 ? 34.424 -26.818 -8.806 1.00 70.88 200 GLN A N 1
ATOM 1561 C CA . GLN A 1 200 ? 33.553 -27.978 -8.586 1.00 70.88 200 GLN A CA 1
ATOM 1562 C C . GLN A 1 200 ? 33.997 -28.748 -7.332 1.00 70.88 200 GLN A C 1
ATOM 1564 O O . GLN A 1 200 ? 35.181 -29.085 -7.228 1.00 70.88 200 GLN A O 1
ATOM 1569 N N . PRO A 1 201 ? 33.078 -29.071 -6.402 1.00 74.50 201 PRO A N 1
ATOM 1570 C CA . PRO A 1 201 ? 33.396 -29.897 -5.243 1.00 74.50 201 PRO A CA 1
ATOM 1571 C C . PRO A 1 201 ? 33.773 -31.319 -5.690 1.00 74.50 201 PRO A C 1
ATOM 1573 O O . PRO A 1 201 ? 33.130 -31.902 -6.568 1.00 74.50 201 PRO A O 1
ATOM 1576 N N . LYS A 1 202 ? 34.836 -31.880 -5.103 1.00 73.69 202 LYS A N 1
ATOM 1577 C CA . LYS A 1 202 ? 35.264 -33.263 -5.364 1.00 73.69 202 LYS A CA 1
ATOM 1578 C C . LYS A 1 202 ? 34.334 -34.220 -4.616 1.00 73.69 202 LYS A C 1
ATOM 1580 O O . LYS A 1 202 ? 34.063 -34.016 -3.438 1.00 73.69 202 LYS A O 1
ATOM 1585 N N . LEU A 1 203 ? 33.849 -35.244 -5.312 1.00 76.50 203 LEU A N 1
ATOM 1586 C CA . LEU A 1 203 ? 32.953 -36.252 -4.746 1.00 76.50 203 LEU A CA 1
ATOM 1587 C C . LEU A 1 203 ? 33.751 -37.336 -4.004 1.00 76.50 203 LEU A C 1
ATOM 1589 O O . LEU A 1 203 ? 34.828 -37.705 -4.483 1.00 76.50 203 LEU A O 1
ATOM 1593 N N . PRO A 1 204 ? 33.232 -37.864 -2.881 1.00 76.69 204 PRO A N 1
ATOM 1594 C CA . PRO A 1 204 ? 33.807 -39.029 -2.219 1.00 76.69 204 PRO A CA 1
ATOM 1595 C C . PRO A 1 204 ? 33.671 -40.291 -3.099 1.00 76.69 204 PRO A C 1
ATOM 1597 O O . PRO A 1 204 ? 32.762 -40.376 -3.933 1.00 76.69 204 PRO A O 1
ATOM 1600 N N . PRO A 1 205 ? 34.581 -41.275 -2.959 1.00 69.94 205 PRO A N 1
ATOM 1601 C CA . PRO A 1 205 ? 34.544 -42.500 -3.752 1.00 69.94 205 PRO A CA 1
ATOM 1602 C C . PRO A 1 205 ? 33.276 -43.307 -3.429 1.00 69.94 205 PRO A C 1
ATOM 1604 O O . PRO A 1 205 ? 33.045 -43.663 -2.278 1.00 69.94 205 PRO A O 1
ATOM 1607 N N . GLY A 1 206 ? 32.448 -43.568 -4.447 1.00 75.31 206 GLY A N 1
ATOM 1608 C CA . GLY A 1 206 ? 31.195 -44.330 -4.333 1.00 75.31 206 GLY A CA 1
ATOM 1609 C C . GLY A 1 206 ? 29.922 -43.552 -4.690 1.00 75.31 206 GLY A C 1
ATOM 1610 O O . GLY A 1 206 ? 28.878 -44.166 -4.869 1.00 75.31 206 GLY A O 1
ATOM 1611 N N . THR A 1 207 ? 29.981 -42.223 -4.839 1.00 76.62 207 THR A N 1
ATOM 1612 C CA . THR A 1 207 ? 28.814 -41.419 -5.249 1.00 76.62 207 THR A CA 1
ATOM 1613 C C . THR A 1 207 ? 28.790 -41.196 -6.761 1.00 76.62 207 THR A C 1
ATOM 1615 O O . THR A 1 207 ? 29.752 -40.680 -7.335 1.00 76.62 207 THR A O 1
ATOM 1618 N N . ASP A 1 208 ? 27.674 -41.532 -7.413 1.00 78.00 208 ASP A N 1
ATOM 1619 C CA . ASP A 1 208 ? 27.501 -41.336 -8.853 1.00 78.00 208 ASP A CA 1
ATOM 1620 C C . ASP A 1 208 ? 27.622 -39.853 -9.244 1.00 78.00 208 ASP A C 1
ATOM 1622 O O . ASP A 1 208 ? 26.818 -39.031 -8.795 1.00 78.00 208 ASP A O 1
ATOM 1626 N N . PRO A 1 209 ? 28.545 -39.468 -10.144 1.00 78.50 209 PRO A N 1
ATOM 1627 C CA . PRO A 1 209 ? 28.766 -38.064 -10.492 1.00 78.50 209 PRO A CA 1
ATOM 1628 C C . PRO A 1 209 ? 27.550 -37.350 -11.093 1.00 78.50 209 PRO A C 1
ATOM 1630 O O . PRO A 1 209 ? 27.393 -36.143 -10.928 1.00 78.50 209 PRO A O 1
ATOM 1633 N N . LYS A 1 210 ? 26.647 -38.098 -11.739 1.00 82.94 210 LYS A N 1
ATOM 1634 C CA . LYS A 1 210 ? 25.394 -37.570 -12.295 1.00 82.94 210 LYS A CA 1
ATOM 1635 C C . LYS A 1 210 ? 24.333 -37.278 -11.232 1.00 82.94 210 LYS A C 1
ATOM 1637 O O . LYS A 1 210 ? 23.400 -36.539 -11.516 1.00 82.94 210 LYS A O 1
ATOM 1642 N N . SER A 1 211 ? 24.469 -37.795 -10.015 1.00 80.19 211 SER A N 1
ATOM 1643 C CA . SER A 1 211 ? 23.550 -37.474 -8.914 1.00 80.19 211 SER A CA 1
ATOM 1644 C C . SER A 1 211 ? 23.798 -36.087 -8.308 1.00 80.19 211 SER A C 1
ATOM 1646 O O . SER A 1 211 ? 23.005 -35.622 -7.498 1.00 80.19 211 SER A O 1
ATOM 1648 N N . VAL A 1 212 ? 24.861 -35.389 -8.725 1.00 81.06 212 VAL A N 1
ATOM 1649 C CA . VAL A 1 212 ? 25.219 -34.060 -8.216 1.00 81.06 212 VAL A CA 1
ATOM 1650 C C . VAL A 1 212 ? 25.157 -33.018 -9.327 1.00 81.06 212 VAL A C 1
ATOM 1652 O O . VAL A 1 212 ? 25.660 -33.235 -10.431 1.00 81.06 212 VAL A O 1
ATOM 1655 N N . LEU A 1 213 ? 24.533 -31.876 -9.022 1.00 86.00 213 LEU A N 1
ATOM 1656 C CA . LEU A 1 213 ? 24.331 -30.775 -9.962 1.00 86.00 213 LEU A CA 1
ATOM 1657 C C . LEU A 1 213 ? 25.671 -30.149 -10.379 1.00 86.00 213 LEU A C 1
ATOM 1659 O O . LEU A 1 213 ? 26.510 -29.796 -9.549 1.00 86.00 213 LEU A O 1
ATOM 1663 N N . CYS A 1 214 ? 25.856 -29.939 -11.680 1.00 87.75 214 CYS A N 1
ATOM 1664 C CA . CYS A 1 214 ? 27.031 -29.274 -12.227 1.00 87.75 214 CYS A CA 1
ATOM 1665 C C . CYS A 1 214 ? 27.082 -27.794 -11.800 1.00 87.75 214 CYS A C 1
ATOM 1667 O O . CYS A 1 214 ? 26.240 -26.997 -12.215 1.00 87.75 214 CYS A O 1
ATOM 1669 N N . ALA A 1 215 ? 28.110 -27.386 -11.046 1.00 85.81 215 ALA A N 1
ATOM 1670 C CA . ALA A 1 215 ? 28.298 -25.986 -10.634 1.00 85.81 215 ALA A CA 1
ATOM 1671 C C . ALA A 1 215 ? 28.389 -25.007 -11.826 1.00 85.81 215 ALA A C 1
ATOM 1673 O O . ALA A 1 215 ? 27.774 -23.943 -11.806 1.00 85.81 215 ALA A O 1
ATOM 1674 N N . PHE A 1 216 ? 29.064 -25.401 -12.913 1.00 85.75 216 PHE A N 1
ATOM 1675 C CA . PHE A 1 216 ? 29.138 -24.600 -14.143 1.00 85.75 216 PHE A CA 1
ATOM 1676 C C . PHE A 1 216 ? 27.793 -24.490 -14.866 1.00 85.75 216 PHE A C 1
ATOM 1678 O O . PHE A 1 216 ? 27.551 -23.510 -15.562 1.00 85.75 216 PHE A O 1
ATOM 1685 N N . PHE A 1 217 ? 26.919 -25.490 -14.735 1.00 87.00 217 PHE A N 1
ATOM 1686 C CA . PHE A 1 217 ? 25.586 -25.451 -15.333 1.00 87.00 217 PHE A CA 1
ATOM 1687 C C . PHE A 1 217 ? 24.639 -24.596 -14.500 1.00 87.00 217 PHE A C 1
ATOM 1689 O O . PHE A 1 217 ? 23.907 -23.785 -15.056 1.00 87.00 217 PHE A O 1
ATOM 1696 N N . LYS A 1 218 ? 24.743 -24.688 -13.168 1.00 85.19 218 LYS A N 1
ATOM 1697 C CA . LYS A 1 218 ? 24.057 -23.787 -12.234 1.00 85.19 218 LYS A CA 1
ATOM 1698 C C . LYS A 1 218 ? 24.409 -22.316 -12.498 1.00 85.19 218 LYS A C 1
ATOM 1700 O O . LYS A 1 218 ? 23.545 -21.459 -12.371 1.00 85.19 218 LYS A O 1
ATOM 1705 N N . ALA A 1 219 ? 25.647 -22.037 -12.907 1.00 80.44 219 ALA A N 1
ATOM 1706 C CA . ALA A 1 219 ? 26.104 -20.704 -13.302 1.00 80.44 219 ALA A CA 1
ATOM 1707 C C . ALA A 1 219 ? 25.850 -20.348 -14.785 1.00 80.44 219 ALA A C 1
ATOM 1709 O O . ALA A 1 219 ? 26.179 -19.245 -15.209 1.00 80.44 219 ALA A O 1
ATOM 1710 N N . GLY A 1 220 ? 25.301 -21.263 -15.595 1.00 81.75 220 GLY A N 1
ATOM 1711 C CA . GLY A 1 220 ? 24.996 -21.020 -17.012 1.00 81.75 220 GLY A CA 1
ATOM 1712 C C . GLY A 1 220 ? 26.204 -20.983 -17.961 1.00 81.75 220 GLY A C 1
ATOM 1713 O O . GLY A 1 220 ? 26.066 -20.545 -19.100 1.00 81.75 220 GLY A O 1
ATOM 1714 N N . VAL A 1 221 ? 27.381 -21.447 -17.526 1.00 84.50 221 VAL A N 1
ATOM 1715 C CA . VAL A 1 221 ? 28.645 -21.410 -18.297 1.00 84.50 221 VAL A CA 1
ATOM 1716 C C . VAL A 1 221 ? 29.091 -22.806 -18.772 1.00 84.50 221 VAL A C 1
ATOM 1718 O O . VAL A 1 221 ? 30.124 -22.967 -19.421 1.00 84.50 221 VAL A O 1
ATOM 1721 N N . CYS A 1 222 ? 28.332 -23.866 -18.475 1.00 84.50 222 CYS A N 1
ATOM 1722 C CA . CYS A 1 222 ? 28.736 -25.223 -18.844 1.00 84.50 222 CYS A CA 1
ATOM 1723 C C . CYS A 1 222 ? 28.628 -25.490 -20.356 1.00 84.50 222 CYS A C 1
ATOM 1725 O O . CYS A 1 222 ? 27.539 -25.679 -20.892 1.00 84.50 222 CYS A O 1
ATOM 1727 N N . SER A 1 223 ? 29.772 -25.637 -21.025 1.00 82.25 223 SER A N 1
ATOM 1728 C CA . SER A 1 223 ? 29.876 -25.996 -22.449 1.00 82.25 223 SER A CA 1
ATOM 1729 C C . SER A 1 223 ? 29.670 -27.489 -22.748 1.00 82.25 223 SER A C 1
ATOM 1731 O O . SER A 1 223 ? 29.584 -27.885 -23.909 1.00 82.25 223 SER A O 1
ATOM 1733 N N . LYS A 1 224 ? 29.593 -28.345 -21.717 1.00 81.31 224 LYS A N 1
ATOM 1734 C CA . LYS A 1 224 ? 29.576 -29.814 -21.872 1.00 81.31 224 LYS A CA 1
ATOM 1735 C C . LYS A 1 224 ? 28.181 -30.405 -22.111 1.00 81.31 224 LYS A C 1
ATOM 1737 O O . LYS A 1 224 ? 28.089 -31.569 -22.504 1.00 81.31 224 LYS A O 1
ATOM 1742 N N . GLY A 1 225 ? 27.112 -29.621 -21.925 1.00 80.88 225 GLY A N 1
ATOM 1743 C CA . GLY A 1 225 ? 25.725 -30.055 -22.152 1.00 80.88 225 GLY A CA 1
ATOM 1744 C C . GLY A 1 225 ? 25.413 -31.420 -21.517 1.00 80.88 225 GLY A C 1
ATOM 1745 O O . GLY A 1 225 ? 25.903 -31.734 -20.435 1.00 80.88 225 GLY A O 1
ATOM 1746 N N . ASN A 1 226 ? 24.676 -32.279 -22.225 1.00 77.94 226 ASN A N 1
ATOM 1747 C CA . ASN A 1 226 ? 24.297 -33.621 -21.745 1.00 77.94 226 ASN A CA 1
ATOM 1748 C C . ASN A 1 226 ? 25.470 -34.612 -21.596 1.00 77.94 226 ASN A C 1
ATOM 1750 O O . ASN A 1 226 ? 25.289 -35.695 -21.046 1.00 77.94 226 ASN A O 1
ATOM 1754 N N . ARG A 1 227 ? 26.675 -34.262 -22.069 1.00 80.94 227 ARG A N 1
ATOM 1755 C CA . ARG A 1 227 ? 27.901 -35.058 -21.878 1.00 80.94 227 ARG A CA 1
ATOM 1756 C C . ARG A 1 227 ? 28.691 -34.633 -20.639 1.00 80.94 227 ARG A C 1
ATOM 1758 O O . ARG A 1 227 ? 29.810 -35.098 -20.428 1.00 80.94 227 ARG A O 1
ATOM 1765 N N . CYS A 1 228 ? 28.153 -33.722 -19.831 1.00 84.12 228 CYS A N 1
ATOM 1766 C CA . CYS A 1 228 ? 28.773 -33.335 -18.576 1.00 84.12 228 CYS A CA 1
ATOM 1767 C C . CYS A 1 228 ? 28.825 -34.522 -17.601 1.00 84.12 228 CYS A C 1
ATOM 1769 O O . CYS A 1 228 ? 27.906 -35.336 -17.529 1.00 84.12 228 CYS A O 1
ATOM 1771 N N . LYS A 1 229 ? 29.916 -34.604 -16.829 1.00 84.06 229 LYS A N 1
ATOM 1772 C CA . LYS A 1 229 ? 30.093 -35.609 -15.768 1.00 84.06 229 LYS A CA 1
ATOM 1773 C C . LYS A 1 229 ? 29.061 -35.441 -14.640 1.00 84.06 229 LYS A C 1
ATOM 1775 O O . LYS A 1 229 ? 28.716 -36.418 -13.990 1.00 84.06 229 LYS A O 1
ATOM 1780 N N . PHE A 1 230 ? 28.575 -34.218 -14.445 1.00 85.81 230 PHE A N 1
ATOM 1781 C CA . PHE A 1 230 ? 27.621 -33.821 -13.412 1.00 85.81 230 PHE A CA 1
ATOM 1782 C C . PHE A 1 230 ? 26.246 -33.535 -14.026 1.00 85.81 230 PHE A C 1
ATOM 1784 O O . PHE A 1 230 ? 26.172 -33.178 -15.205 1.00 85.81 230 PHE A O 1
ATOM 1791 N N . SER A 1 231 ? 25.157 -33.666 -13.262 1.00 86.75 231 SER A N 1
ATOM 1792 C CA . SER A 1 231 ? 23.810 -33.454 -13.812 1.00 86.75 231 SER A CA 1
ATOM 1793 C C . SER A 1 231 ? 23.557 -32.004 -14.206 1.00 86.75 231 SER A C 1
ATOM 1795 O O . SER A 1 231 ? 24.006 -31.055 -13.561 1.00 86.75 231 SER A O 1
ATOM 1797 N N . HIS A 1 232 ? 22.799 -31.851 -15.290 1.00 83.12 232 HIS A N 1
ATOM 1798 C CA . HIS A 1 232 ? 22.230 -30.590 -15.768 1.00 83.12 232 HIS A CA 1
ATOM 1799 C C . HIS A 1 232 ? 20.719 -30.510 -15.475 1.00 83.12 232 HIS A C 1
ATOM 1801 O O . HIS A 1 232 ? 19.979 -29.789 -16.133 1.00 83.12 232 HIS A O 1
ATOM 1807 N N . ASP A 1 233 ? 20.245 -31.273 -14.493 1.00 80.62 233 ASP A N 1
ATOM 1808 C CA . ASP A 1 233 ? 18.857 -31.249 -14.049 1.00 80.62 233 ASP A CA 1
ATOM 1809 C C . ASP A 1 233 ? 18.763 -30.437 -12.751 1.00 80.62 233 ASP A C 1
ATOM 1811 O O . ASP A 1 233 ? 19.245 -30.863 -11.699 1.00 80.62 233 ASP A O 1
ATOM 1815 N N . LEU A 1 234 ? 18.150 -29.249 -12.825 1.00 77.44 234 LEU A N 1
ATOM 1816 C CA . LEU A 1 234 ? 17.981 -28.337 -11.686 1.00 77.44 234 LEU A CA 1
ATOM 1817 C C . LEU A 1 234 ? 17.174 -28.976 -10.543 1.00 77.44 234 LEU A C 1
ATOM 1819 O O . LEU A 1 234 ? 17.261 -28.515 -9.404 1.00 77.44 234 LEU A O 1
ATOM 1823 N N . MET A 1 235 ? 16.407 -30.033 -10.822 1.00 71.06 235 MET A N 1
ATOM 1824 C CA . MET A 1 235 ? 15.590 -30.727 -9.828 1.00 71.06 235 MET A CA 1
ATOM 1825 C C . MET A 1 235 ? 16.422 -31.623 -8.911 1.00 71.06 235 MET A C 1
ATOM 1827 O O . MET A 1 235 ? 16.032 -31.854 -7.767 1.00 71.06 235 MET A O 1
ATOM 1831 N N . VAL A 1 236 ? 17.600 -32.065 -9.354 1.00 70.44 236 VAL A N 1
ATOM 1832 C CA . VAL A 1 236 ? 18.517 -32.877 -8.539 1.00 70.44 236 VAL A CA 1
ATOM 1833 C C . VAL A 1 236 ? 19.033 -32.080 -7.335 1.00 70.44 236 VAL A C 1
ATOM 1835 O O . VAL A 1 236 ? 19.142 -32.621 -6.240 1.00 70.44 236 VAL A O 1
ATOM 1838 N N . GLY A 1 237 ? 19.236 -30.766 -7.487 1.00 60.12 237 GLY A N 1
ATOM 1839 C CA . GLY A 1 237 ? 19.616 -29.880 -6.379 1.00 60.12 237 GLY A CA 1
ATOM 1840 C C . GLY A 1 237 ? 18.503 -29.622 -5.353 1.00 60.12 237 GLY A C 1
ATOM 1841 O O . GLY A 1 237 ? 18.805 -29.241 -4.227 1.00 60.12 237 GLY A O 1
ATOM 1842 N N . LYS A 1 238 ? 17.229 -29.838 -5.712 1.00 63.28 238 LYS A N 1
ATOM 1843 C CA . LYS A 1 238 ? 16.078 -29.631 -4.811 1.00 63.28 238 LYS A CA 1
ATOM 1844 C C . LYS A 1 238 ? 15.781 -30.850 -3.933 1.00 63.28 238 LYS A C 1
ATOM 1846 O O . LYS A 1 238 ? 15.252 -30.696 -2.840 1.00 63.28 238 LYS A O 1
ATOM 1851 N N . LYS A 1 239 ? 16.150 -32.053 -4.384 1.00 56.16 239 LYS A N 1
ATOM 1852 C CA . LYS A 1 239 ? 15.885 -33.325 -3.684 1.00 56.16 239 LYS A CA 1
ATOM 1853 C C . LYS A 1 239 ? 16.809 -33.601 -2.489 1.00 56.16 239 LYS A C 1
ATOM 1855 O O . LYS A 1 239 ? 16.630 -34.609 -1.820 1.00 56.16 239 LYS A O 1
ATOM 1860 N N . ALA A 1 240 ? 17.779 -32.727 -2.217 1.00 50.81 240 ALA A N 1
ATOM 1861 C CA . ALA A 1 240 ? 18.719 -32.877 -1.104 1.00 50.81 240 ALA A CA 1
ATOM 1862 C C . ALA A 1 240 ? 18.323 -32.092 0.163 1.00 50.81 240 ALA A C 1
ATOM 1864 O O . ALA A 1 240 ? 19.078 -32.093 1.134 1.00 50.81 240 ALA A O 1
ATOM 1865 N N . ALA A 1 241 ? 17.162 -31.423 0.185 1.00 55.53 241 ALA A N 1
ATOM 1866 C CA . ALA A 1 241 ? 16.583 -30.981 1.450 1.00 55.53 241 ALA A CA 1
ATOM 1867 C C . ALA A 1 241 ? 16.144 -32.235 2.217 1.00 55.53 241 ALA A C 1
ATOM 1869 O O . ALA A 1 241 ? 15.323 -33.009 1.733 1.00 55.53 241 ALA A O 1
ATOM 1870 N N . LYS A 1 242 ? 16.767 -32.467 3.372 1.00 55.44 242 LYS A N 1
ATOM 1871 C CA . LYS A 1 242 ? 16.554 -33.620 4.247 1.00 55.44 242 LYS A CA 1
ATOM 1872 C C . LYS A 1 242 ? 15.097 -33.631 4.725 1.00 55.44 242 LYS A C 1
ATOM 1874 O O . LYS A 1 242 ? 14.767 -32.963 5.696 1.00 55.44 242 LYS A O 1
ATOM 1879 N N . ILE A 1 243 ? 14.225 -34.336 4.007 1.00 56.81 243 ILE A N 1
ATOM 1880 C CA . ILE A 1 243 ? 12.880 -34.659 4.484 1.00 56.81 243 ILE A CA 1
ATOM 1881 C C . ILE A 1 243 ? 13.078 -35.667 5.611 1.00 56.81 243 ILE A C 1
ATOM 1883 O O . ILE A 1 243 ? 13.679 -36.722 5.402 1.00 56.81 243 ILE A O 1
ATOM 1887 N N . ASP A 1 244 ? 12.646 -35.300 6.810 1.00 62.66 244 ASP A N 1
ATOM 1888 C CA . ASP A 1 244 ? 12.751 -36.154 7.981 1.00 62.66 244 ASP A CA 1
ATOM 1889 C C . ASP A 1 244 ? 11.734 -37.296 7.849 1.00 62.66 244 ASP A C 1
ATOM 1891 O O . ASP A 1 244 ? 10.531 -37.055 7.762 1.00 62.66 244 ASP A O 1
ATOM 1895 N N . LEU A 1 245 ? 12.210 -38.541 7.774 1.00 67.06 245 LEU A N 1
ATOM 1896 C CA . LEU A 1 245 ? 11.385 -39.726 7.487 1.00 67.06 245 LEU A CA 1
ATOM 1897 C C . LEU A 1 245 ? 10.307 -39.977 8.561 1.00 67.06 245 LEU A C 1
ATOM 1899 O O . LEU A 1 245 ? 9.338 -40.685 8.306 1.00 67.06 245 LEU A O 1
ATOM 1903 N N . TYR A 1 246 ? 10.476 -39.386 9.744 1.00 60.38 246 TYR A N 1
ATOM 1904 C CA . TYR A 1 246 ? 9.623 -39.591 10.912 1.00 60.38 246 TYR A CA 1
ATOM 1905 C C . TYR A 1 246 ? 8.607 -38.468 11.168 1.00 60.38 246 TYR A C 1
ATOM 1907 O O . TYR A 1 246 ? 7.820 -38.582 12.104 1.00 60.38 246 TYR A O 1
ATOM 1915 N N . THR A 1 247 ? 8.577 -37.402 10.359 1.00 59.38 247 THR A N 1
ATOM 1916 C CA . THR A 1 247 ? 7.550 -36.353 10.492 1.00 59.38 247 THR A CA 1
ATOM 1917 C C . THR A 1 247 ? 6.473 -36.521 9.421 1.00 59.38 247 THR A C 1
ATOM 1919 O O . THR A 1 247 ? 6.658 -36.193 8.247 1.00 59.38 247 THR A O 1
ATOM 1922 N N . ASP A 1 248 ? 5.322 -37.068 9.823 1.00 60.31 248 ASP A N 1
ATOM 1923 C CA . ASP A 1 248 ? 4.168 -37.210 8.936 1.00 60.31 248 ASP A CA 1
ATOM 1924 C C . ASP A 1 248 ? 3.541 -35.836 8.648 1.00 60.31 248 ASP A C 1
ATOM 1926 O O . ASP A 1 248 ? 2.767 -35.279 9.424 1.00 60.31 248 ASP A O 1
ATOM 1930 N N . ASN A 1 249 ? 3.878 -35.288 7.483 1.00 62.44 249 ASN A N 1
ATOM 1931 C CA . ASN A 1 249 ? 3.361 -34.023 6.963 1.00 62.44 249 ASN A CA 1
ATOM 1932 C C . ASN A 1 249 ? 1.872 -34.083 6.541 1.00 62.44 249 ASN A C 1
ATOM 1934 O O . ASN A 1 249 ? 1.356 -33.119 5.973 1.00 62.44 249 ASN A O 1
ATOM 1938 N N . ARG A 1 250 ? 1.167 -35.210 6.728 1.00 68.88 250 ARG A N 1
ATOM 1939 C CA . ARG A 1 250 ? -0.254 -35.336 6.366 1.00 68.88 250 ARG A CA 1
ATOM 1940 C C . ARG A 1 250 ? -1.158 -34.499 7.272 1.00 68.88 250 ARG A C 1
ATOM 1942 O O . ARG A 1 250 ? -2.038 -33.817 6.755 1.00 68.88 250 ARG A O 1
ATOM 1949 N N . ALA A 1 251 ? -0.892 -34.477 8.578 1.00 61.31 251 ALA A N 1
ATOM 1950 C CA . ALA A 1 251 ? -1.680 -33.705 9.542 1.00 61.31 251 ALA A CA 1
ATOM 1951 C C . ALA A 1 251 ? -1.607 -32.189 9.275 1.00 61.31 251 ALA A C 1
ATOM 1953 O O . ALA A 1 251 ? -2.629 -31.504 9.278 1.00 61.31 251 ALA A O 1
ATOM 1954 N N . GLU A 1 252 ? -0.420 -31.669 8.948 1.00 60.81 252 GLU A N 1
ATOM 1955 C CA . GLU A 1 252 ? -0.237 -30.252 8.597 1.00 60.81 252 GLU A CA 1
ATOM 1956 C C . GLU A 1 252 ? -0.950 -29.883 7.286 1.00 60.81 252 GLU A C 1
ATOM 1958 O O . GLU A 1 252 ? -1.534 -28.808 7.182 1.00 60.81 252 GLU A O 1
ATOM 1963 N N . LYS A 1 253 ? -0.989 -30.792 6.301 1.00 61.09 253 LYS A N 1
ATOM 1964 C CA . LYS A 1 253 ? -1.698 -30.581 5.024 1.00 61.09 253 LYS A CA 1
ATOM 1965 C C . LYS A 1 253 ? -3.219 -30.654 5.147 1.00 61.09 253 LYS A C 1
ATOM 1967 O O . LYS A 1 253 ? -3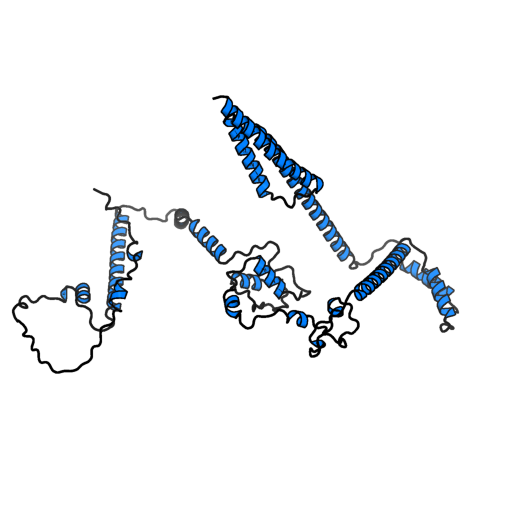.912 -29.978 4.393 1.00 61.09 253 LYS A O 1
ATOM 1972 N N . GLU A 1 254 ? -3.745 -31.460 6.067 1.00 59.91 254 GLU A N 1
ATOM 1973 C CA . GLU A 1 254 ? -5.185 -31.531 6.356 1.00 59.91 254 GLU A CA 1
ATOM 1974 C C . GLU A 1 254 ? -5.676 -30.328 7.179 1.00 59.91 254 GLU A C 1
ATOM 1976 O O . GLU A 1 254 ? -6.838 -29.924 7.053 1.00 59.91 254 GLU A O 1
ATOM 1981 N N . ALA A 1 255 ? -4.785 -29.724 7.973 1.00 61.16 255 ALA A N 1
ATOM 1982 C CA . ALA A 1 255 ? -5.026 -28.471 8.685 1.00 61.16 255 ALA A CA 1
ATOM 1983 C C . ALA A 1 255 ? -4.957 -27.231 7.769 1.00 61.16 255 ALA A C 1
ATOM 1985 O O . ALA A 1 255 ? -5.557 -26.202 8.086 1.00 61.16 255 ALA A O 1
ATOM 1986 N N . ASP A 1 256 ? -4.283 -27.323 6.618 1.00 59.91 256 ASP A N 1
ATOM 1987 C CA . ASP A 1 256 ? -4.097 -26.213 5.677 1.00 59.91 256 ASP A CA 1
ATOM 1988 C C . ASP A 1 256 ? -5.308 -26.017 4.734 1.00 59.91 256 ASP A C 1
ATOM 1990 O O . ASP A 1 256 ? -5.214 -26.084 3.506 1.00 59.91 256 ASP A O 1
ATOM 1994 N N . LYS A 1 257 ? -6.493 -25.810 5.322 1.00 60.94 257 LYS A N 1
ATOM 1995 C CA . LYS A 1 257 ? -7.739 -25.506 4.599 1.00 60.94 257 LYS A CA 1
ATOM 1996 C C . LYS A 1 257 ? -7.764 -24.028 4.188 1.00 60.94 257 LYS A C 1
ATOM 1998 O O . LYS A 1 257 ? -7.282 -23.169 4.912 1.00 60.94 257 LYS A O 1
ATOM 2003 N N . MET A 1 258 ? -8.376 -23.713 3.043 1.00 62.75 258 MET A N 1
ATOM 2004 C CA . MET A 1 258 ? -8.424 -22.347 2.474 1.00 62.75 258 MET A CA 1
ATOM 2005 C C . MET A 1 258 ? -8.969 -21.298 3.469 1.00 62.75 258 MET A C 1
ATOM 2007 O O . MET A 1 258 ? -8.582 -20.136 3.432 1.00 62.75 258 MET A O 1
ATOM 2011 N N . ASP A 1 259 ? -9.816 -21.718 4.412 1.00 66.44 259 ASP A N 1
ATOM 2012 C CA . ASP A 1 259 ? -10.400 -20.848 5.438 1.00 66.44 259 ASP A CA 1
ATOM 2013 C C . ASP A 1 259 ? -9.377 -20.251 6.434 1.00 66.44 259 ASP A C 1
ATOM 2015 O O . ASP A 1 259 ? -9.709 -19.288 7.127 1.00 66.44 259 ASP A O 1
ATOM 2019 N N . THR A 1 260 ? -8.153 -20.788 6.519 1.00 70.56 260 THR A N 1
ATOM 2020 C CA . THR A 1 260 ? -7.039 -20.249 7.329 1.00 70.56 260 THR A CA 1
ATOM 2021 C C . THR A 1 260 ? -5.989 -19.507 6.497 1.00 70.56 260 THR A C 1
ATOM 2023 O O . THR A 1 260 ? -4.921 -19.179 7.011 1.00 70.56 260 THR A O 1
ATOM 2026 N N . TRP A 1 261 ? -6.243 -19.252 5.209 1.00 75.31 261 TRP A N 1
ATOM 2027 C CA . TRP A 1 261 ? -5.279 -18.578 4.341 1.00 75.31 261 TRP A CA 1
ATOM 2028 C C . TRP A 1 261 ? -5.468 -17.062 4.338 1.00 75.31 261 TRP A C 1
ATOM 2030 O O . TRP A 1 261 ? -6.527 -16.552 3.977 1.00 75.31 261 TRP A O 1
ATOM 2040 N N . ASP A 1 262 ? -4.391 -16.346 4.651 1.00 71.44 262 ASP A N 1
ATOM 2041 C CA . ASP A 1 262 ? -4.312 -14.895 4.490 1.00 71.44 262 ASP A CA 1
ATOM 2042 C C . ASP A 1 262 ? -4.086 -14.493 3.019 1.00 71.44 262 ASP A C 1
ATOM 2044 O O . ASP A 1 262 ? -3.566 -15.274 2.211 1.00 71.44 262 ASP A O 1
ATOM 2048 N N . GLN A 1 263 ? -4.410 -13.239 2.676 1.00 70.12 263 GLN A N 1
ATOM 2049 C CA . GLN A 1 263 ? -4.262 -12.659 1.329 1.00 70.12 263 GLN A CA 1
ATOM 2050 C C . GLN A 1 263 ? -2.869 -12.914 0.725 1.00 70.12 263 GLN A C 1
ATOM 2052 O O . GLN A 1 263 ? -2.749 -13.333 -0.426 1.00 70.12 263 GLN A O 1
ATOM 2057 N N . GLU A 1 264 ? -1.806 -12.732 1.509 1.00 75.44 264 GLU A N 1
ATOM 2058 C CA . GLU A 1 264 ? -0.433 -12.946 1.041 1.00 75.44 264 GLU A CA 1
ATOM 2059 C C . GLU A 1 264 ? -0.127 -14.419 0.741 1.00 75.44 264 GLU A C 1
ATOM 2061 O O . GLU A 1 264 ? 0.638 -14.725 -0.178 1.00 75.44 264 GLU A O 1
ATOM 2066 N N . LYS A 1 265 ? -0.706 -15.352 1.511 1.00 77.12 265 LYS A N 1
ATOM 2067 C CA . LYS A 1 265 ? -0.539 -16.796 1.292 1.00 77.12 265 LYS A CA 1
ATOM 2068 C C . LYS A 1 265 ? -1.278 -17.220 0.023 1.00 77.12 265 LYS A C 1
ATOM 2070 O O . LYS A 1 265 ? -0.720 -17.962 -0.784 1.00 77.12 265 LYS A O 1
ATOM 2075 N N . LEU A 1 266 ? -2.475 -16.676 -0.206 1.00 76.44 266 LEU A N 1
ATOM 2076 C CA . LEU A 1 266 ? -3.236 -16.887 -1.437 1.00 76.44 266 LEU A CA 1
ATOM 2077 C C . LEU A 1 266 ? -2.472 -16.367 -2.665 1.00 76.44 266 LEU A C 1
ATOM 2079 O O . LEU A 1 266 ? -2.328 -17.089 -3.649 1.00 76.44 266 LEU A O 1
ATOM 2083 N N . GLU A 1 267 ? -1.923 -15.153 -2.598 1.00 75.06 267 GLU A N 1
ATOM 2084 C CA . GLU A 1 267 ? -1.131 -14.561 -3.684 1.00 75.06 267 GLU A CA 1
ATOM 2085 C C . GLU A 1 267 ? 0.136 -15.369 -3.996 1.00 75.06 267 GLU A C 1
ATOM 2087 O O . GLU A 1 267 ? 0.465 -15.572 -5.169 1.00 75.06 267 GLU A O 1
ATOM 2092 N N . LYS A 1 268 ? 0.818 -15.893 -2.970 1.00 77.56 268 LYS A N 1
ATOM 2093 C CA . LYS A 1 268 ? 1.979 -16.783 -3.135 1.00 77.56 268 LYS A CA 1
ATOM 2094 C C . LYS A 1 268 ? 1.594 -18.088 -3.835 1.00 77.56 268 LYS A C 1
ATOM 2096 O O . LYS A 1 268 ? 2.216 -18.428 -4.837 1.00 77.56 268 LYS A O 1
ATOM 2101 N N . VAL A 1 269 ? 0.530 -18.766 -3.398 1.00 77.31 269 VAL A N 1
ATOM 2102 C CA . VAL A 1 269 ? 0.068 -20.029 -4.010 1.00 77.31 269 VAL A CA 1
ATOM 2103 C C . VAL A 1 269 ? -0.430 -19.821 -5.445 1.00 77.31 269 VAL A C 1
ATOM 2105 O O . VAL A 1 269 ? -0.181 -20.650 -6.323 1.00 77.31 269 VAL A O 1
ATOM 2108 N N . VAL A 1 270 ? -1.114 -18.706 -5.716 1.00 74.31 270 VAL A N 1
ATOM 2109 C CA . VAL A 1 270 ? -1.539 -18.317 -7.070 1.00 74.31 270 VAL A CA 1
ATOM 2110 C C . VAL A 1 270 ? -0.317 -18.093 -7.965 1.00 74.31 270 VAL A C 1
ATOM 2112 O O . VAL A 1 270 ? -0.258 -18.647 -9.062 1.00 74.31 270 VAL A O 1
ATOM 2115 N N . ASN A 1 271 ? 0.684 -17.346 -7.499 1.00 74.62 271 ASN A N 1
ATOM 2116 C CA . ASN A 1 271 ? 1.904 -17.106 -8.268 1.00 74.62 271 ASN A CA 1
ATOM 2117 C C . ASN A 1 271 ? 2.694 -18.398 -8.518 1.00 74.62 271 ASN A C 1
ATOM 2119 O O . ASN A 1 271 ? 3.134 -18.620 -9.644 1.00 74.62 271 ASN A O 1
ATOM 2123 N N . GLU A 1 272 ? 2.813 -19.271 -7.513 1.00 71.94 272 GLU A N 1
ATOM 2124 C CA . GLU A 1 272 ? 3.481 -20.575 -7.616 1.00 71.94 272 GLU A CA 1
ATOM 2125 C C . GLU A 1 272 ? 2.820 -21.495 -8.650 1.00 71.94 272 GLU A C 1
ATOM 2127 O O . GLU A 1 272 ? 3.508 -22.106 -9.470 1.00 71.94 272 GLU A O 1
ATOM 2132 N N . LYS A 1 273 ? 1.484 -21.555 -8.668 1.00 66.00 273 LYS A N 1
ATOM 2133 C CA . LYS A 1 273 ? 0.729 -22.402 -9.601 1.00 66.00 273 LYS A CA 1
ATOM 2134 C C . LYS A 1 273 ? 0.695 -21.900 -11.041 1.00 66.00 273 LYS A C 1
ATOM 2136 O O . LYS A 1 273 ? 0.595 -22.715 -11.953 1.00 66.00 273 LYS A O 1
ATOM 2141 N N . HIS A 1 274 ? 0.770 -20.587 -11.259 1.00 60.84 274 HIS A N 1
ATOM 2142 C CA . HIS A 1 274 ? 0.707 -19.978 -12.598 1.00 60.84 274 HIS A CA 1
ATOM 2143 C C . HIS A 1 274 ? 2.090 -19.593 -13.150 1.00 60.84 274 HIS A C 1
ATOM 2145 O O . HIS A 1 274 ? 2.191 -18.743 -14.035 1.00 60.84 274 HIS A O 1
ATOM 2151 N N . HIS A 1 275 ? 3.167 -20.231 -12.669 1.00 54.28 275 HIS A N 1
ATOM 2152 C CA . HIS A 1 275 ? 4.545 -19.969 -13.119 1.00 54.28 275 HIS A CA 1
ATOM 2153 C C . HIS A 1 275 ? 4.785 -20.208 -14.620 1.00 54.28 275 HIS A C 1
ATOM 2155 O O . HIS A 1 275 ? 5.771 -19.715 -15.174 1.00 54.28 275 HIS A O 1
ATOM 2161 N N . GLU A 1 276 ? 3.880 -20.910 -15.299 1.00 51.62 276 GLU A N 1
ATOM 2162 C CA . GLU A 1 276 ? 3.893 -21.061 -16.748 1.00 51.62 276 GLU A CA 1
ATOM 2163 C C . GLU A 1 276 ? 3.058 -19.941 -17.384 1.00 51.62 276 GLU A C 1
ATOM 2165 O O . GLU A 1 276 ? 1.859 -20.064 -17.633 1.00 51.62 276 GLU A O 1
ATOM 2170 N N . LYS A 1 277 ? 3.699 -18.784 -17.586 1.00 52.88 277 LYS A N 1
ATOM 2171 C CA . LYS A 1 277 ? 3.074 -17.603 -18.194 1.00 52.88 277 LYS A CA 1
ATOM 2172 C C . LYS A 1 277 ? 2.595 -17.938 -19.605 1.00 52.88 277 LYS A C 1
ATOM 2174 O O . LYS A 1 277 ? 3.375 -17.937 -20.556 1.00 52.88 277 LYS A O 1
ATOM 2179 N N . ASN A 1 278 ? 1.300 -18.185 -19.745 1.00 54.78 278 ASN A N 1
ATOM 2180 C CA . ASN A 1 278 ? 0.681 -18.340 -21.046 1.00 54.78 278 ASN A CA 1
ATOM 2181 C C . ASN A 1 278 ? 0.629 -16.973 -21.743 1.00 54.78 278 ASN A C 1
ATOM 2183 O O . ASN A 1 278 ? 0.067 -16.009 -21.225 1.00 54.78 278 ASN A O 1
ATOM 2187 N N . THR A 1 279 ? 1.223 -16.881 -22.927 1.00 55.50 279 THR A N 1
ATOM 2188 C CA . THR A 1 279 ? 1.509 -15.636 -23.661 1.00 55.50 279 THR A CA 1
ATOM 2189 C C . THR A 1 279 ? 0.267 -14.923 -24.218 1.00 55.50 279 THR A C 1
ATOM 2191 O O . THR A 1 279 ? 0.398 -13.950 -24.956 1.00 55.50 279 THR A O 1
ATOM 2194 N N . LYS A 1 280 ? -0.943 -15.393 -23.879 1.00 57.03 280 LYS A N 1
ATOM 2195 C CA . LYS A 1 280 ? -2.232 -14.927 -24.422 1.00 57.03 280 LYS A CA 1
ATOM 2196 C C . LYS A 1 280 ? -3.287 -14.587 -23.354 1.00 57.03 280 LYS A C 1
ATOM 2198 O O . LYS A 1 280 ? -4.477 -14.608 -23.664 1.00 57.03 280 LYS A O 1
ATOM 2203 N N . GLN A 1 281 ? -2.896 -14.318 -22.106 1.00 61.84 281 GLN A N 1
ATOM 2204 C CA . GLN A 1 281 ? -3.861 -13.961 -21.056 1.00 61.84 281 GLN A CA 1
ATOM 2205 C C . GLN A 1 281 ? -4.368 -12.519 -21.224 1.00 61.84 281 GLN A C 1
ATOM 2207 O O . GLN A 1 281 ? -3.579 -11.582 -21.314 1.00 61.84 281 GLN A O 1
ATOM 2212 N N . THR A 1 282 ? -5.689 -12.338 -21.258 1.00 69.38 282 THR A N 1
ATOM 2213 C CA . THR A 1 282 ? -6.341 -11.018 -21.241 1.00 69.38 282 THR A CA 1
ATOM 2214 C C . THR A 1 282 ? -6.324 -10.417 -19.833 1.00 69.38 282 THR A C 1
ATOM 2216 O O . THR A 1 282 ? -6.384 -11.161 -18.858 1.00 69.38 282 THR A O 1
ATOM 2219 N N . GLU A 1 283 ? -6.340 -9.086 -19.717 1.00 69.81 283 GLU A N 1
ATOM 2220 C CA . GLU A 1 283 ? -6.360 -8.354 -18.433 1.00 69.81 283 GLU A CA 1
ATOM 2221 C C . GLU A 1 283 ? -7.602 -8.654 -17.564 1.00 69.81 283 GLU A C 1
ATOM 2223 O O . GLU A 1 283 ? -7.586 -8.487 -16.347 1.00 69.81 283 GLU A O 1
ATOM 2228 N N . ILE A 1 284 ? -8.660 -9.187 -18.180 1.00 80.00 284 ILE A N 1
ATOM 2229 C CA . ILE A 1 284 ? -9.893 -9.606 -17.512 1.00 80.00 284 ILE A CA 1
ATOM 2230 C C . ILE A 1 284 ? -9.658 -10.882 -16.690 1.00 80.00 284 ILE A C 1
ATOM 2232 O O . ILE A 1 284 ? -9.150 -11.889 -17.198 1.00 80.00 284 ILE A O 1
ATOM 2236 N N . VAL A 1 285 ? -10.102 -10.853 -15.433 1.00 82.69 285 VAL A N 1
ATOM 2237 C CA . VAL A 1 285 ? -10.048 -11.991 -14.505 1.00 82.69 285 VAL A CA 1
ATOM 2238 C C . VAL A 1 285 ? -11.125 -13.028 -14.831 1.00 82.69 285 VAL A C 1
ATOM 2240 O O . VAL A 1 285 ? -12.253 -12.699 -15.199 1.00 82.69 285 VAL A O 1
ATOM 2243 N N . CYS A 1 286 ? -10.777 -14.310 -14.714 1.00 84.62 286 CYS A N 1
ATOM 2244 C CA . CYS A 1 286 ? -11.687 -15.415 -15.006 1.00 84.62 286 CYS A CA 1
ATOM 2245 C C . CYS A 1 286 ? -12.851 -15.483 -14.000 1.00 84.62 286 CYS A C 1
ATOM 2247 O O . CYS A 1 286 ? -12.637 -15.558 -12.791 1.00 84.62 286 CYS A O 1
ATOM 2249 N N . LYS A 1 287 ? -14.095 -15.558 -14.493 1.00 85.88 287 LYS A N 1
ATOM 2250 C CA . LYS A 1 287 ? -15.300 -15.670 -13.645 1.00 85.88 287 LYS A CA 1
ATOM 2251 C C . LYS A 1 287 ? -15.320 -16.940 -12.790 1.00 85.88 287 LYS A C 1
ATOM 2253 O O . LYS A 1 287 ? -15.697 -16.886 -11.629 1.00 85.88 287 LYS A O 1
ATOM 2258 N N . HIS A 1 288 ? -14.870 -18.069 -13.341 1.00 83.19 288 HIS A N 1
ATOM 2259 C CA . HIS A 1 288 ? -14.814 -19.338 -12.605 1.00 83.19 288 HIS A CA 1
ATOM 2260 C C . HIS A 1 288 ? -13.756 -19.335 -11.503 1.00 83.19 288 HIS A C 1
ATOM 2262 O O . HIS A 1 288 ? -13.882 -20.078 -10.540 1.00 83.19 288 HIS A O 1
ATOM 2268 N N . PHE A 1 289 ? -12.724 -18.503 -11.641 1.00 82.81 289 PHE A N 1
ATOM 2269 C CA . PHE A 1 289 ? -11.725 -18.303 -10.599 1.00 82.81 289 PHE A CA 1
ATOM 2270 C C . PHE A 1 289 ? -12.294 -17.481 -9.441 1.00 82.81 289 PHE A C 1
ATOM 2272 O O . PHE A 1 289 ? -12.130 -17.883 -8.295 1.00 82.81 289 PHE A O 1
ATOM 2279 N N . LEU A 1 290 ? -13.039 -16.407 -9.733 1.00 83.81 290 LEU A N 1
ATOM 2280 C CA . LEU A 1 290 ? -13.767 -15.658 -8.703 1.00 83.81 290 LEU A CA 1
ATOM 2281 C C . LEU A 1 290 ? -14.793 -16.547 -7.983 1.00 83.81 290 LEU A C 1
ATOM 2283 O O . LEU A 1 290 ? -14.796 -16.591 -6.761 1.00 83.81 290 LEU A O 1
ATOM 2287 N N . ASP A 1 291 ? -15.575 -17.340 -8.722 1.00 85.06 291 ASP A N 1
ATOM 2288 C CA . ASP A 1 291 ? -16.556 -18.275 -8.147 1.00 85.06 291 ASP A CA 1
ATOM 2289 C C . ASP A 1 291 ? -15.894 -19.376 -7.293 1.00 85.06 291 ASP A C 1
ATOM 2291 O O . ASP A 1 291 ? -16.374 -19.726 -6.216 1.00 85.06 291 ASP A O 1
ATOM 2295 N N . ALA A 1 292 ? -14.748 -19.905 -7.729 1.00 85.06 292 ALA A N 1
ATOM 2296 C CA . ALA A 1 292 ? -13.996 -20.898 -6.965 1.00 85.06 292 ALA A CA 1
ATOM 2297 C C . ALA A 1 292 ? -13.401 -20.326 -5.675 1.00 85.06 292 ALA A C 1
ATOM 2299 O O . ALA A 1 292 ? -13.375 -21.016 -4.655 1.00 85.06 292 ALA A O 1
ATOM 2300 N N . ILE A 1 293 ? -12.940 -19.077 -5.715 1.00 80.75 293 ILE A N 1
ATOM 2301 C CA . ILE A 1 293 ? -12.458 -18.357 -4.537 1.00 80.75 293 ILE A CA 1
ATOM 2302 C C . ILE A 1 293 ? -13.621 -18.056 -3.583 1.00 80.75 293 ILE A C 1
ATOM 2304 O O . ILE A 1 293 ? -13.516 -18.321 -2.390 1.00 80.75 293 ILE A O 1
ATOM 2308 N N . GLU A 1 294 ? -14.763 -17.591 -4.095 1.00 79.56 294 GLU A N 1
ATOM 2309 C CA . GLU A 1 294 ? -15.954 -17.288 -3.289 1.00 79.56 294 GLU A CA 1
ATOM 2310 C C . GLU A 1 294 ? -16.559 -18.515 -2.596 1.00 79.56 294 GLU A C 1
ATOM 2312 O O . GLU A 1 294 ? -17.166 -18.381 -1.524 1.00 79.56 294 GLU A O 1
ATOM 2317 N N . LYS A 1 295 ? -16.396 -19.691 -3.212 1.00 81.19 295 LYS A N 1
ATOM 2318 C CA . LYS A 1 295 ? -16.837 -20.994 -2.698 1.00 81.19 295 LYS A CA 1
ATOM 2319 C C . LYS A 1 295 ? -15.766 -21.728 -1.884 1.00 81.19 295 LYS A C 1
ATOM 2321 O O . LYS A 1 295 ? -16.012 -22.857 -1.474 1.00 81.19 295 LYS A O 1
ATOM 2326 N N . SER A 1 296 ? -14.592 -21.132 -1.661 1.00 72.56 296 SER A N 1
ATOM 2327 C CA . SER A 1 296 ? -13.448 -21.781 -0.995 1.00 72.56 296 SER A CA 1
ATOM 2328 C C . SER A 1 296 ? -12.977 -23.087 -1.660 1.00 72.56 296 SER A C 1
ATOM 2330 O O . SER A 1 296 ? -12.327 -23.918 -1.031 1.00 72.56 296 SER A O 1
ATOM 2332 N N . LEU A 1 297 ? -13.281 -23.278 -2.947 1.00 77.56 297 LEU A N 1
ATOM 2333 C CA . LEU A 1 297 ? -12.902 -24.459 -3.733 1.00 77.56 297 LEU A CA 1
ATOM 2334 C C . LEU A 1 297 ? -11.559 -24.277 -4.458 1.00 77.56 297 LEU A C 1
ATOM 2336 O O . LEU A 1 297 ? -11.053 -25.214 -5.080 1.00 77.56 297 LEU A O 1
ATOM 2340 N N . TYR A 1 298 ? -10.979 -23.076 -4.405 1.00 68.31 298 TYR A N 1
ATOM 2341 C CA . TYR A 1 298 ? -9.662 -22.799 -4.964 1.00 68.31 298 TYR A CA 1
ATOM 2342 C C . TYR A 1 298 ? -8.569 -23.394 -4.060 1.00 68.31 298 TYR A C 1
ATOM 2344 O O . TYR A 1 298 ? -8.244 -22.847 -3.012 1.00 68.31 298 TYR A O 1
ATOM 2352 N N . GLY A 1 299 ? -8.012 -24.538 -4.464 1.00 73.00 299 GLY A N 1
ATOM 2353 C CA . GLY A 1 299 ? -6.969 -25.253 -3.721 1.00 73.00 299 GLY A CA 1
ATOM 2354 C C . GLY A 1 299 ? -5.898 -25.874 -4.619 1.00 73.00 299 GLY A C 1
ATOM 2355 O O . GLY A 1 299 ? -5.842 -25.625 -5.829 1.00 73.00 299 GLY A O 1
ATOM 2356 N N . TRP A 1 300 ? -5.043 -26.729 -4.043 1.00 61.72 300 TRP A N 1
ATOM 2357 C CA . TRP A 1 300 ? -3.922 -27.369 -4.752 1.00 61.72 300 TRP A CA 1
ATOM 2358 C C . TRP A 1 300 ? -4.341 -28.224 -5.965 1.00 61.72 300 TRP A C 1
ATOM 2360 O O . TRP A 1 300 ? -3.570 -28.366 -6.912 1.00 61.72 300 TRP A O 1
ATOM 2370 N N . PHE A 1 301 ? -5.596 -28.657 -6.041 1.00 58.38 301 PHE A N 1
ATOM 2371 C CA . PHE A 1 301 ? -6.118 -29.434 -7.170 1.00 58.38 301 PHE A CA 1
ATOM 2372 C C . PHE A 1 301 ? -7.151 -28.698 -8.034 1.00 58.38 301 PHE A C 1
ATOM 2374 O O . PHE A 1 301 ? -7.726 -29.297 -8.937 1.00 58.38 301 PHE A O 1
ATOM 2381 N N . TRP A 1 302 ? -7.387 -27.400 -7.805 1.00 78.38 302 TRP A N 1
ATOM 2382 C CA . TRP A 1 302 ? -8.355 -26.659 -8.614 1.00 78.38 302 TRP A CA 1
ATOM 2383 C C . TRP A 1 302 ? -7.830 -26.390 -10.030 1.00 78.38 302 TRP A C 1
ATOM 2385 O O . TRP A 1 302 ? -6.738 -25.840 -10.206 1.00 78.38 302 TRP A O 1
ATOM 2395 N N . VAL A 1 303 ? -8.634 -26.754 -11.031 1.00 77.12 303 VAL A N 1
ATOM 2396 C CA . VAL A 1 303 ? -8.385 -26.528 -12.458 1.00 77.12 303 VAL A CA 1
ATOM 2397 C C . VAL A 1 303 ? -9.549 -25.716 -13.015 1.00 77.12 303 VAL A C 1
ATOM 2399 O O . VAL A 1 303 ? -10.711 -26.056 -12.799 1.00 77.12 303 VAL A O 1
ATOM 2402 N N . CYS A 1 304 ? -9.246 -24.638 -13.739 1.00 80.62 304 CYS A N 1
ATOM 2403 C CA . CYS A 1 304 ? -10.283 -23.809 -14.338 1.00 80.62 304 CYS A CA 1
ATOM 2404 C C . CYS A 1 304 ? -11.092 -24.615 -15.374 1.00 80.62 304 CYS A C 1
ATOM 2406 O O . CYS A 1 304 ? -10.499 -25.141 -16.318 1.00 80.62 304 CYS A O 1
ATOM 2408 N N . PRO A 1 305 ? -12.431 -24.665 -15.275 1.00 81.62 305 PRO A N 1
ATOM 2409 C CA . PRO A 1 305 ? -13.267 -25.372 -16.248 1.00 81.62 305 PRO A CA 1
ATOM 2410 C C . PRO A 1 305 ? -13.229 -24.734 -17.648 1.00 81.62 305 PRO A C 1
ATOM 2412 O O . PRO A 1 305 ? -13.516 -25.398 -18.636 1.00 81.62 305 PRO A O 1
ATOM 2415 N N . ASN A 1 306 ? -12.797 -23.473 -17.766 1.00 70.38 306 ASN A N 1
ATOM 2416 C CA . ASN A 1 306 ? -12.647 -22.754 -19.035 1.00 70.38 306 ASN A CA 1
ATOM 2417 C C . ASN A 1 306 ? -11.233 -22.898 -19.645 1.00 70.38 306 ASN A C 1
ATOM 2419 O O . ASN A 1 306 ? -10.676 -21.941 -20.189 1.00 70.38 306 ASN A O 1
ATOM 2423 N N . GLY A 1 307 ? -10.624 -24.082 -19.504 1.00 68.06 307 GLY A N 1
ATOM 2424 C CA . GLY A 1 307 ? -9.365 -24.438 -20.168 1.00 68.06 307 GLY A CA 1
ATOM 2425 C C . GLY A 1 307 ? -8.129 -24.573 -19.275 1.00 68.06 307 GLY A C 1
ATOM 2426 O O . GLY A 1 307 ? -7.023 -24.440 -19.782 1.00 68.06 307 GLY A O 1
ATOM 2427 N N . GLY A 1 308 ? -8.267 -24.820 -17.970 1.00 72.62 308 GLY A N 1
ATOM 2428 C CA . GLY A 1 308 ? -7.150 -25.154 -17.075 1.00 72.62 308 GLY A CA 1
ATOM 2429 C C . GLY A 1 308 ? -6.002 -24.138 -17.106 1.00 72.62 308 GLY A C 1
ATOM 2430 O O . GLY A 1 308 ? -6.216 -22.956 -16.842 1.00 72.62 308 GLY A O 1
ATOM 2431 N N . ALA A 1 309 ? -4.791 -24.590 -17.449 1.00 63.47 309 ALA A N 1
ATOM 2432 C CA . ALA A 1 309 ? -3.608 -23.734 -17.622 1.00 63.47 309 ALA A CA 1
ATOM 2433 C C . ALA A 1 309 ? -3.649 -22.865 -18.901 1.00 63.47 309 ALA A C 1
ATOM 2435 O O . ALA A 1 309 ? -2.904 -21.893 -19.031 1.00 63.47 309 ALA A O 1
ATOM 2436 N N . SER A 1 310 ? -4.543 -23.174 -19.847 1.00 64.94 310 SER A N 1
ATOM 2437 C CA . SER A 1 310 ? -4.728 -22.429 -21.095 1.00 64.94 310 SER A CA 1
ATOM 2438 C C . SER A 1 310 ? -5.931 -21.488 -21.115 1.00 64.94 310 SER A C 1
ATOM 2440 O O . SER A 1 310 ? -6.352 -21.065 -22.191 1.00 64.94 310 SER A O 1
ATOM 2442 N N . CYS A 1 311 ? -6.503 -21.148 -19.957 1.00 74.25 311 CYS A N 1
ATOM 2443 C CA . CYS A 1 311 ? -7.604 -20.192 -19.923 1.00 74.25 311 CYS A CA 1
ATOM 2444 C C . CYS A 1 311 ? -7.175 -18.840 -20.512 1.00 74.25 311 CYS A C 1
ATOM 2446 O O . CYS A 1 311 ? -6.102 -18.315 -20.209 1.00 74.25 311 CYS A O 1
ATOM 2448 N N . LYS A 1 312 ? -8.047 -18.272 -21.349 1.00 76.44 312 LYS A N 1
ATOM 2449 C CA . LYS A 1 312 ? -7.863 -16.949 -21.962 1.00 76.44 312 LYS A CA 1
ATOM 2450 C C . LYS A 1 312 ? -7.829 -15.826 -20.918 1.00 76.44 312 LYS A C 1
ATOM 2452 O O . LYS A 1 312 ? -7.192 -14.801 -21.140 1.00 76.44 312 LYS A O 1
ATOM 2457 N N . TYR A 1 313 ? -8.525 -16.018 -19.801 1.00 80.38 313 TYR A N 1
ATOM 2458 C CA . TYR A 1 313 ? -8.690 -15.028 -18.742 1.00 80.38 313 TYR A CA 1
ATOM 2459 C C . TYR A 1 313 ? -7.671 -15.237 -17.621 1.00 80.38 313 TYR A C 1
ATOM 2461 O O . TYR A 1 313 ? -7.266 -16.364 -17.336 1.00 80.38 313 TYR A O 1
ATOM 2469 N N . ARG A 1 314 ? -7.269 -14.148 -16.964 1.00 76.94 314 ARG A N 1
ATOM 2470 C CA . ARG A 1 314 ? -6.258 -14.170 -15.903 1.00 76.94 314 ARG A CA 1
ATOM 2471 C C . ARG A 1 314 ? -6.793 -14.872 -14.647 1.00 76.94 314 ARG A C 1
ATOM 2473 O O . ARG A 1 314 ? -7.892 -14.576 -14.181 1.00 76.94 314 ARG A O 1
ATOM 2480 N N . HIS A 1 315 ? -6.004 -15.783 -14.081 1.00 74.31 315 HIS A N 1
ATOM 2481 C CA . HIS A 1 315 ? -6.293 -16.494 -12.825 1.00 74.31 315 HIS A CA 1
ATOM 2482 C C . HIS A 1 315 ? -5.530 -15.886 -11.645 1.00 74.31 315 HIS A C 1
ATOM 2484 O O . HIS A 1 315 ? -4.795 -16.569 -10.941 1.00 74.31 315 HIS A O 1
ATOM 2490 N N . ALA A 1 316 ? -5.652 -14.576 -11.474 1.00 77.88 316 ALA A N 1
ATOM 2491 C CA . ALA A 1 316 ? -5.100 -13.864 -10.333 1.00 77.88 316 ALA A CA 1
ATOM 2492 C C . ALA A 1 316 ? -6.047 -12.725 -9.966 1.00 77.88 316 ALA A C 1
ATOM 2494 O O . ALA A 1 316 ? -6.743 -12.201 -10.841 1.00 77.88 316 ALA A O 1
ATOM 2495 N N . LEU A 1 317 ? -6.077 -12.360 -8.685 1.00 75.88 317 LEU A N 1
ATOM 2496 C CA . LEU A 1 317 ? -6.858 -11.218 -8.221 1.00 75.88 317 LEU A CA 1
ATOM 2497 C C . LEU A 1 317 ? -6.370 -9.941 -8.938 1.00 75.88 317 LEU A C 1
ATOM 2499 O O . LEU A 1 317 ? -5.160 -9.783 -9.143 1.00 75.88 317 LEU A O 1
ATOM 2503 N N . PRO A 1 318 ? -7.280 -9.037 -9.349 1.00 71.75 318 PRO A N 1
ATOM 2504 C CA . PRO A 1 318 ? -6.895 -7.725 -9.853 1.00 71.75 318 PRO A CA 1
ATOM 2505 C C . PRO A 1 318 ? -6.053 -6.967 -8.813 1.00 71.75 318 PRO A C 1
ATOM 2507 O O . PRO A 1 318 ? -6.318 -7.099 -7.614 1.00 71.75 318 PRO A O 1
ATOM 2510 N N . PRO A 1 319 ? -5.075 -6.147 -9.239 1.00 68.00 319 PRO A N 1
ATOM 2511 C CA . PRO A 1 319 ? -4.314 -5.315 -8.313 1.00 68.00 319 PRO A CA 1
ATOM 2512 C C . PRO A 1 319 ? -5.270 -4.375 -7.557 1.00 68.00 319 PRO A C 1
ATOM 2514 O O . PRO A 1 319 ? -5.936 -3.547 -8.173 1.00 68.00 319 PRO A O 1
ATOM 2517 N N . GLY A 1 320 ? -5.365 -4.539 -6.232 1.00 62.94 320 GLY A N 1
ATOM 2518 C CA . GLY A 1 320 ? -6.260 -3.769 -5.354 1.00 62.94 320 GLY A CA 1
ATOM 2519 C C . GLY A 1 320 ? -7.553 -4.476 -4.916 1.00 62.94 320 GLY A C 1
ATOM 2520 O O . GLY A 1 320 ? -8.309 -3.900 -4.138 1.00 62.94 320 GLY A O 1
ATOM 2521 N N . TYR A 1 321 ? -7.824 -5.708 -5.366 1.00 72.12 321 TYR A N 1
ATOM 2522 C CA . TYR A 1 321 ? -8.969 -6.489 -4.878 1.00 72.12 321 TYR A CA 1
ATOM 2523 C C . TYR A 1 321 ? -8.647 -7.141 -3.525 1.00 72.12 321 TYR A C 1
ATOM 2525 O O . TYR A 1 321 ? -7.822 -8.051 -3.452 1.00 72.12 321 TYR A O 1
ATOM 2533 N N . VAL A 1 322 ? -9.309 -6.682 -2.460 1.00 69.56 322 VAL A N 1
ATOM 2534 C CA . VAL A 1 322 ? -9.194 -7.256 -1.110 1.00 69.56 322 VAL A CA 1
ATOM 2535 C C . VAL A 1 322 ? -10.149 -8.444 -0.994 1.00 69.56 322 VAL A C 1
ATOM 2537 O O . VAL A 1 322 ? -11.369 -8.265 -1.032 1.00 69.56 322 VAL A O 1
ATOM 2540 N N . PHE A 1 323 ? -9.611 -9.658 -0.860 1.00 68.81 323 PHE A N 1
ATOM 2541 C CA . PHE A 1 323 ? -10.417 -10.842 -0.575 1.00 68.81 323 PHE A CA 1
ATOM 2542 C C . PHE A 1 323 ? -10.978 -10.751 0.849 1.00 68.81 323 PHE A C 1
ATOM 2544 O O . PHE A 1 323 ? -10.221 -10.644 1.811 1.00 68.81 323 PHE A O 1
ATOM 2551 N N . LYS A 1 324 ? -12.307 -10.793 0.993 1.00 69.94 324 LYS A N 1
ATOM 2552 C CA . LYS A 1 324 ? -12.956 -10.905 2.306 1.00 69.94 324 LYS A CA 1
ATOM 2553 C C . LYS A 1 324 ? -13.059 -12.378 2.668 1.00 69.94 324 LYS A C 1
ATOM 2555 O O . LYS A 1 324 ? -13.658 -13.148 1.911 1.00 69.94 324 LYS A O 1
ATOM 2560 N N . SER A 1 325 ? -12.507 -12.764 3.815 1.00 67.62 325 SER A N 1
ATOM 2561 C CA . SER A 1 325 ? -12.612 -14.142 4.291 1.00 67.62 325 SER A CA 1
ATOM 2562 C C . SER A 1 325 ? -14.082 -14.524 4.519 1.00 67.62 325 SER A C 1
ATOM 2564 O O . SER A 1 325 ? -14.962 -13.668 4.674 1.00 67.62 325 SER A O 1
ATOM 2566 N N . LYS A 1 326 ? -14.378 -15.830 4.563 1.00 67.75 326 LYS A N 1
ATOM 2567 C CA . LYS A 1 326 ? -15.733 -16.320 4.862 1.00 67.75 326 LYS A CA 1
ATOM 2568 C C . LYS A 1 326 ? -16.257 -15.748 6.187 1.00 67.75 326 LYS A C 1
ATOM 2570 O O . LYS A 1 326 ? -17.416 -15.342 6.241 1.00 67.75 326 LYS A O 1
ATOM 2575 N N . LYS A 1 327 ? -15.377 -15.634 7.189 1.00 67.56 327 LYS A N 1
ATOM 2576 C CA . LYS A 1 327 ? -15.671 -15.021 8.490 1.00 67.56 327 LYS A CA 1
ATOM 2577 C C . LYS A 1 327 ? -16.029 -13.545 8.351 1.00 67.56 327 LYS A C 1
ATOM 2579 O O . LYS A 1 327 ? -17.074 -13.150 8.847 1.00 67.56 327 LYS A O 1
ATOM 2584 N N . ASP A 1 328 ? -15.247 -12.752 7.620 1.00 67.94 328 ASP A N 1
ATOM 2585 C CA . ASP A 1 328 ? -15.522 -11.314 7.446 1.00 67.94 328 ASP A CA 1
ATOM 2586 C C . ASP A 1 328 ? -16.837 -11.064 6.704 1.00 67.94 328 ASP A C 1
ATOM 2588 O O . ASP A 1 328 ? -17.593 -10.155 7.039 1.00 67.94 328 ASP A O 1
ATOM 2592 N N . ARG A 1 329 ? -17.153 -11.911 5.720 1.00 68.25 329 ARG A N 1
ATOM 2593 C CA . ARG A 1 329 ? -18.411 -11.838 4.969 1.00 68.25 329 ARG A CA 1
ATOM 2594 C C . ARG A 1 329 ? -19.619 -12.236 5.815 1.00 68.25 329 ARG A C 1
ATOM 2596 O O . ARG A 1 329 ? -20.687 -11.646 5.664 1.00 68.25 329 ARG A O 1
ATOM 2603 N N . GLU A 1 330 ? -19.483 -13.246 6.671 1.00 72.94 330 GLU A N 1
ATOM 2604 C CA . GLU A 1 330 ? -20.517 -13.613 7.646 1.00 72.94 330 GLU A CA 1
ATOM 2605 C C . GLU A 1 330 ? -20.707 -12.506 8.687 1.00 72.94 330 GLU A C 1
ATOM 2607 O O . GLU A 1 330 ? -21.845 -12.187 9.022 1.00 72.94 330 GLU A O 1
ATOM 2612 N N . LEU A 1 331 ? -19.621 -11.847 9.099 1.00 68.31 331 LEU A N 1
ATOM 2613 C CA . LEU A 1 331 ? -19.642 -10.716 10.023 1.00 68.31 331 LEU A CA 1
ATOM 2614 C C . LEU A 1 331 ? -20.291 -9.462 9.414 1.00 68.31 331 LEU A C 1
ATOM 2616 O O . LEU A 1 331 ? -21.022 -8.751 10.092 1.00 68.31 331 LEU A O 1
ATOM 2620 N N . GLU A 1 332 ? -20.059 -9.176 8.132 1.00 68.69 332 GLU A N 1
ATOM 2621 C CA . GLU A 1 332 ? -20.755 -8.092 7.423 1.00 68.69 332 GLU A CA 1
ATOM 2622 C C . GLU A 1 332 ? -22.238 -8.403 7.213 1.00 68.69 332 GLU A C 1
ATOM 2624 O O . GLU A 1 332 ? -23.077 -7.515 7.347 1.00 68.69 332 GLU A O 1
ATOM 2629 N N . LYS A 1 333 ? -22.587 -9.659 6.908 1.00 67.00 333 LYS A N 1
ATOM 2630 C CA . LYS A 1 333 ? -23.991 -10.073 6.789 1.00 67.00 333 LYS A CA 1
ATOM 2631 C C . LYS A 1 333 ? -24.716 -9.993 8.127 1.00 67.00 333 LYS A C 1
ATOM 2633 O O . LYS A 1 333 ? -25.844 -9.515 8.150 1.00 67.00 333 LYS A O 1
ATOM 2638 N N . SER A 1 334 ? -24.091 -10.424 9.222 1.00 64.50 334 SER A N 1
ATOM 2639 C CA . SER A 1 334 ? -24.685 -10.317 10.555 1.00 64.50 334 SER A CA 1
ATOM 2640 C C . SER A 1 334 ? -24.826 -8.858 10.987 1.00 64.50 334 SER A C 1
ATOM 2642 O O . SER A 1 334 ? -25.900 -8.474 11.435 1.00 64.50 334 SER A O 1
ATOM 2644 N N . LYS A 1 335 ? -23.815 -8.012 10.745 1.00 64.44 335 LYS A N 1
ATOM 2645 C CA . LYS A 1 335 ? -23.906 -6.559 10.972 1.00 64.44 335 LYS A CA 1
ATOM 2646 C C . LYS A 1 335 ? -25.035 -5.914 10.173 1.00 64.44 335 LYS A C 1
ATOM 2648 O O . LYS A 1 335 ? -25.825 -5.175 10.743 1.00 64.44 335 LYS A O 1
ATOM 2653 N N . LYS A 1 336 ? -25.182 -6.261 8.893 1.00 58.38 336 LYS A N 1
ATOM 2654 C CA . LYS A 1 336 ? -26.266 -5.747 8.045 1.00 58.38 336 LYS A CA 1
ATOM 2655 C C . LYS A 1 336 ? -27.659 -6.160 8.537 1.00 58.38 336 LYS A C 1
ATOM 2657 O O . LYS A 1 336 ? -28.610 -5.411 8.361 1.00 58.38 336 LYS A O 1
ATOM 2662 N N . VAL A 1 337 ? -27.798 -7.347 9.131 1.00 56.00 337 VAL A N 1
ATOM 2663 C CA . VAL A 1 337 ? -29.068 -7.805 9.724 1.00 56.00 337 VAL A CA 1
ATOM 2664 C C . VAL A 1 337 ? -29.369 -7.079 11.040 1.00 56.00 337 VAL A C 1
ATOM 2666 O O . VAL A 1 337 ? -30.533 -6.854 11.339 1.00 56.00 337 VAL A O 1
ATOM 2669 N N . VAL A 1 338 ? -28.342 -6.672 11.791 1.00 56.72 338 VAL A N 1
ATOM 2670 C CA . VAL A 1 338 ? -28.489 -5.865 13.016 1.00 56.72 338 VAL A CA 1
ATOM 2671 C C . VAL A 1 338 ? -28.786 -4.390 12.703 1.00 56.72 338 VAL A C 1
ATOM 2673 O O . VAL A 1 338 ? -29.500 -3.744 13.461 1.00 56.72 338 VAL A O 1
ATOM 2676 N N . GLU A 1 339 ? -28.279 -3.856 11.587 1.00 56.62 339 GLU A N 1
ATOM 2677 C CA . GLU A 1 339 ? -28.521 -2.466 11.162 1.00 56.62 339 GLU A CA 1
ATOM 2678 C C . GLU A 1 339 ? -29.922 -2.217 10.593 1.00 56.62 339 GLU A C 1
ATOM 2680 O O . GLU A 1 339 ? -30.388 -1.083 10.635 1.00 56.62 339 GLU A O 1
ATOM 2685 N N . ILE A 1 340 ? -30.617 -3.245 10.095 1.00 57.97 340 ILE A N 1
ATOM 2686 C CA . ILE A 1 340 ? -32.035 -3.114 9.743 1.00 57.97 340 ILE A CA 1
ATOM 2687 C C . ILE A 1 340 ? -32.822 -3.232 11.050 1.00 57.97 340 ILE A C 1
ATOM 2689 O O . ILE A 1 340 ? -33.195 -4.326 11.476 1.00 57.97 340 ILE A O 1
ATOM 2693 N N . SER A 1 341 ? -33.010 -2.099 11.721 1.00 75.94 341 SER A N 1
ATOM 2694 C CA . SER A 1 341 ? -33.685 -2.049 13.011 1.00 75.94 341 SER A CA 1
ATOM 2695 C C . SER A 1 341 ? -35.159 -2.448 12.872 1.00 75.94 341 SER A C 1
ATOM 2697 O O . SER A 1 341 ? -35.771 -2.332 11.805 1.00 75.94 341 SER A O 1
ATOM 2699 N N . ILE A 1 342 ? -35.746 -2.945 13.961 1.00 73.88 342 ILE A N 1
ATOM 2700 C CA . ILE A 1 342 ? -37.146 -3.391 13.992 1.00 73.88 342 ILE A CA 1
ATOM 2701 C C . ILE A 1 342 ? -38.079 -2.252 13.545 1.00 73.88 342 ILE A C 1
ATOM 2703 O O . ILE A 1 342 ? -39.074 -2.493 12.865 1.00 73.88 342 ILE A O 1
ATOM 2707 N N . GLU A 1 343 ? -37.716 -1.009 13.852 1.00 73.50 343 GLU A N 1
ATOM 2708 C CA . GLU A 1 343 ? -38.419 0.202 13.440 1.00 73.50 343 GLU A CA 1
ATOM 2709 C C . GLU A 1 343 ? -38.435 0.379 11.912 1.00 73.50 343 GLU A C 1
ATOM 2711 O O . GLU A 1 343 ? -39.490 0.667 11.349 1.00 73.50 343 GLU A O 1
ATOM 2716 N N . GLU A 1 344 ? -37.320 0.133 11.215 1.00 79.88 344 GLU A N 1
ATOM 2717 C CA . GLU A 1 344 ? -37.255 0.242 9.750 1.00 79.88 344 GLU A CA 1
ATOM 2718 C C . GLU A 1 344 ? -38.076 -0.858 9.056 1.00 79.88 344 GLU A C 1
ATOM 2720 O O . GLU A 1 344 ? -38.731 -0.616 8.039 1.00 79.88 344 GLU A O 1
ATOM 2725 N N . ILE A 1 345 ? -38.129 -2.058 9.644 1.00 79.50 345 ILE A N 1
ATOM 2726 C CA . ILE A 1 345 ? -38.991 -3.155 9.173 1.00 79.50 345 ILE A CA 1
ATOM 2727 C C . ILE A 1 345 ? -40.472 -2.790 9.347 1.00 79.50 345 ILE A C 1
ATOM 2729 O O . ILE A 1 345 ? -41.277 -3.029 8.441 1.00 79.50 345 ILE A O 1
ATOM 2733 N N . ILE A 1 346 ? -40.836 -2.190 10.485 1.00 80.31 346 ILE A N 1
ATOM 2734 C CA . ILE A 1 346 ? -42.201 -1.723 10.760 1.00 80.31 346 ILE A CA 1
ATOM 2735 C C . ILE A 1 346 ? -42.594 -0.614 9.778 1.00 80.31 346 ILE A C 1
ATOM 2737 O O . ILE A 1 346 ? -43.698 -0.653 9.234 1.00 80.31 346 ILE A O 1
ATOM 2741 N N . GLU A 1 347 ? -41.702 0.334 9.490 1.00 80.38 347 GLU A N 1
ATOM 2742 C CA . GLU A 1 347 ? -41.967 1.429 8.551 1.00 80.38 347 GLU A CA 1
ATOM 2743 C C . GLU A 1 347 ? -42.133 0.911 7.110 1.00 80.38 347 GLU A C 1
ATOM 2745 O O . GLU A 1 347 ? -43.059 1.309 6.401 1.00 80.38 347 GLU A O 1
ATOM 2750 N N . GLN A 1 348 ? -41.326 -0.075 6.693 1.00 80.12 348 GLN A N 1
ATOM 2751 C CA . GLN A 1 348 ? -41.493 -0.759 5.403 1.00 80.12 348 GLN A CA 1
ATOM 2752 C C . GLN A 1 348 ? -42.817 -1.534 5.307 1.00 80.12 348 GLN A C 1
ATOM 2754 O O . GLN A 1 348 ? -43.442 -1.574 4.242 1.00 80.12 348 GLN A O 1
ATOM 2759 N N . GLN A 1 349 ? -43.259 -2.164 6.400 1.00 79.69 349 GLN A N 1
ATOM 2760 C CA . GLN A 1 349 ? -44.550 -2.854 6.454 1.00 79.69 349 GLN A CA 1
ATOM 2761 C C . GLN A 1 349 ? -45.727 -1.868 6.444 1.00 79.69 349 GLN A C 1
ATOM 2763 O O . GLN A 1 349 ? -46.703 -2.109 5.736 1.00 79.69 349 GLN A O 1
ATOM 2768 N N . ARG A 1 350 ? -45.620 -0.729 7.139 1.00 77.31 350 ARG A N 1
ATOM 2769 C CA . ARG A 1 350 ? -46.617 0.355 7.105 1.00 77.31 350 ARG A CA 1
ATOM 2770 C C . ARG A 1 350 ? -46.738 0.980 5.720 1.00 77.31 350 ARG A C 1
ATOM 2772 O O . ARG A 1 350 ? -47.849 1.136 5.220 1.00 77.31 350 ARG A O 1
ATOM 2779 N N . ALA A 1 351 ? -45.614 1.245 5.056 1.00 77.31 351 ALA A N 1
ATOM 2780 C CA . ALA A 1 351 ? -45.598 1.750 3.685 1.00 77.31 351 ALA A CA 1
ATOM 2781 C C . ALA A 1 351 ? -46.262 0.777 2.689 1.00 77.31 351 ALA A C 1
ATOM 2783 O O . ALA A 1 351 ? -46.913 1.212 1.739 1.00 77.31 351 ALA A O 1
ATOM 2784 N N . LYS A 1 352 ? -46.149 -0.541 2.920 1.00 78.88 352 LYS A N 1
ATOM 2785 C CA . LYS A 1 352 ? -46.806 -1.585 2.111 1.00 78.88 352 LYS A CA 1
ATOM 2786 C C . LYS A 1 352 ? -48.318 -1.694 2.323 1.00 78.88 352 LYS A C 1
ATOM 2788 O O . LYS A 1 352 ? -48.993 -2.177 1.419 1.00 78.88 352 LYS A O 1
ATOM 2793 N N . LEU A 1 353 ? -48.846 -1.283 3.478 1.00 74.81 353 LEU A N 1
ATOM 2794 C CA . LEU A 1 353 ? -50.278 -1.388 3.787 1.00 74.81 353 LEU A CA 1
ATOM 2795 C C . LEU A 1 353 ? -51.128 -0.299 3.100 1.00 74.81 353 LEU A C 1
ATOM 2797 O O . LEU A 1 353 ? -52.324 -0.496 2.900 1.00 74.81 353 LEU A O 1
ATOM 2801 N N . GLY A 1 354 ? -50.521 0.799 2.636 1.00 71.50 354 GLY A N 1
ATOM 2802 C CA . GLY A 1 354 ? -51.203 1.851 1.871 1.00 71.50 354 GLY A CA 1
ATOM 2803 C C . GLY A 1 354 ? -52.194 2.709 2.690 1.00 71.50 354 GLY A C 1
ATOM 2804 O O . GLY A 1 354 ? -52.448 2.425 3.859 1.00 71.50 354 GLY A O 1
ATOM 2805 N N . PRO A 1 355 ? -52.780 3.775 2.097 1.00 68.25 355 PRO A N 1
ATOM 2806 C CA . PRO A 1 355 ? -53.515 4.820 2.833 1.00 68.25 355 PRO A CA 1
ATOM 2807 C C . PRO A 1 355 ? -54.793 4.373 3.564 1.00 68.25 355 PRO A C 1
ATOM 2809 O O . PRO A 1 355 ? -55.251 5.084 4.449 1.00 68.25 355 PRO A O 1
ATOM 2812 N N . ASN A 1 356 ? -55.360 3.212 3.213 1.00 67.12 356 ASN A N 1
ATOM 2813 C CA . ASN A 1 356 ? -56.597 2.670 3.800 1.00 67.12 356 ASN A CA 1
ATOM 2814 C C . ASN A 1 356 ? -56.410 1.265 4.416 1.00 67.12 356 ASN A C 1
ATOM 2816 O O . ASN A 1 356 ? -57.378 0.526 4.590 1.00 67.12 356 ASN A O 1
ATOM 2820 N N . GLY A 1 357 ? -55.175 0.850 4.710 1.00 62.75 357 GLY A N 1
ATOM 2821 C CA . GLY A 1 357 ? -54.859 -0.538 5.056 1.00 62.75 357 GLY A CA 1
ATOM 2822 C C . GLY A 1 357 ? -54.703 -0.824 6.544 1.00 62.75 357 GLY A C 1
ATOM 2823 O O . GLY A 1 357 ? -53.630 -1.239 6.972 1.00 62.75 357 GLY A O 1
ATOM 2824 N N . GLY A 1 358 ? -55.755 -0.651 7.341 1.00 63.19 358 GLY A N 1
ATOM 2825 C CA . GLY A 1 358 ? -55.761 -1.176 8.707 1.00 63.19 358 GLY A CA 1
ATOM 2826 C C . GLY A 1 358 ? -57.075 -0.943 9.437 1.00 63.19 358 GLY A C 1
ATOM 2827 O O . GLY A 1 358 ? -57.580 0.175 9.464 1.00 63.19 358 GLY A O 1
ATOM 2828 N N . THR A 1 359 ? -57.621 -1.992 10.053 1.00 70.25 359 THR A N 1
ATOM 2829 C CA . THR A 1 359 ? -58.685 -1.858 11.053 1.00 70.25 359 THR A CA 1
ATOM 2830 C C . THR A 1 359 ? -58.072 -1.205 12.296 1.00 70.25 359 THR A C 1
ATOM 2832 O O . THR A 1 359 ? -57.127 -1.772 12.853 1.00 70.25 359 THR A O 1
ATOM 2835 N N . PRO A 1 360 ? -58.546 -0.028 12.740 1.00 67.00 360 PRO A N 1
ATOM 2836 C CA . PRO A 1 360 ? -58.051 0.595 13.959 1.00 67.00 360 PRO A CA 1
ATOM 2837 C C . PRO A 1 360 ? -58.254 -0.345 15.143 1.00 67.00 360 PRO A C 1
ATOM 2839 O O . PRO A 1 360 ? -59.301 -0.985 15.262 1.00 67.00 360 PRO A O 1
ATOM 2842 N N . VAL A 1 361 ? -57.255 -0.427 16.017 1.00 73.44 361 VAL A N 1
ATOM 2843 C CA . VAL A 1 361 ? -57.326 -1.258 17.219 1.00 73.44 361 VAL A CA 1
ATOM 2844 C C . VAL A 1 361 ? -58.290 -0.595 18.206 1.00 73.44 361 VAL A C 1
ATOM 2846 O O . VAL A 1 361 ? -57.902 0.259 18.994 1.00 73.44 361 VAL A O 1
ATOM 2849 N N . THR A 1 362 ? -59.568 -0.960 18.131 1.00 77.88 362 THR A N 1
ATOM 2850 C CA . THR A 1 362 ? -60.583 -0.658 19.149 1.00 77.88 362 THR A CA 1
ATOM 2851 C C . THR A 1 362 ? -60.583 -1.745 20.224 1.00 77.88 362 THR A C 1
ATOM 2853 O O . THR A 1 362 ? -60.179 -2.880 19.953 1.00 77.88 362 THR A O 1
ATOM 2856 N N . GLU A 1 363 ? -61.061 -1.440 21.432 1.00 79.25 363 GLU A N 1
ATOM 2857 C CA . GLU A 1 363 ? -61.114 -2.398 22.552 1.00 79.25 363 GLU A CA 1
ATOM 2858 C C . GLU A 1 363 ? -61.840 -3.699 22.176 1.00 79.25 363 GLU A C 1
ATOM 2860 O O . GLU A 1 363 ? -61.370 -4.795 22.483 1.00 79.25 363 GLU A O 1
ATOM 2865 N N . GLU A 1 364 ? -62.925 -3.597 21.407 1.00 79.69 364 GLU A N 1
ATOM 2866 C CA . GLU A 1 364 ? -63.678 -4.751 20.909 1.00 79.69 364 GLU A CA 1
ATOM 2867 C C . GLU A 1 364 ? -62.884 -5.593 19.898 1.00 79.69 364 GLU A C 1
ATOM 2869 O O . GLU A 1 364 ? -62.947 -6.826 19.919 1.00 79.69 364 GLU A O 1
ATOM 2874 N N . SER A 1 365 ? -62.118 -4.948 19.010 1.00 80.44 365 SER A N 1
ATOM 2875 C CA . SER A 1 365 ? -61.271 -5.645 18.032 1.00 80.44 365 SER A CA 1
ATOM 2876 C C . SER A 1 365 ? -60.092 -6.354 18.707 1.00 80.44 365 SER A C 1
ATOM 2878 O O . SER A 1 365 ? -59.759 -7.485 18.347 1.00 80.44 365 SER A O 1
ATOM 2880 N N . LEU A 1 366 ? -59.519 -5.738 19.746 1.00 81.25 366 LEU A N 1
ATOM 2881 C CA . LEU A 1 366 ? -58.418 -6.294 20.522 1.00 81.25 366 LEU A CA 1
ATOM 2882 C C . LEU A 1 366 ? -58.888 -7.435 21.426 1.00 81.25 366 LEU A C 1
ATOM 2884 O O . LEU A 1 366 ? -58.186 -8.437 21.540 1.00 81.25 366 LEU A O 1
ATOM 2888 N N . ALA A 1 367 ? -60.083 -7.339 22.015 1.00 85.69 367 ALA A N 1
ATOM 2889 C CA . ALA A 1 367 ? -60.686 -8.422 22.790 1.00 85.69 367 ALA A CA 1
ATOM 2890 C C . ALA A 1 367 ? -60.971 -9.655 21.918 1.00 85.69 367 ALA A C 1
ATOM 2892 O O . ALA A 1 367 ? -60.604 -10.770 22.298 1.00 85.69 367 ALA A O 1
ATOM 2893 N N . LYS A 1 368 ? -61.539 -9.462 20.716 1.00 85.56 368 LYS A N 1
ATOM 2894 C CA . LYS A 1 368 ? -61.739 -10.543 19.733 1.00 85.56 368 LYS A CA 1
ATOM 2895 C C . LYS A 1 368 ? -60.412 -11.172 19.315 1.00 85.56 368 LYS A C 1
ATOM 2897 O O . LYS A 1 368 ? -60.276 -12.391 19.370 1.00 85.56 368 LYS A O 1
ATOM 2902 N N . TRP A 1 369 ? -59.407 -10.356 18.996 1.00 86.00 369 TRP A N 1
ATOM 2903 C CA . TRP A 1 369 ? -58.069 -10.843 18.661 1.00 86.00 369 TRP A CA 1
ATOM 2904 C C . TRP A 1 369 ? -57.398 -11.586 19.826 1.00 86.00 369 TRP A C 1
ATOM 2906 O O . TRP A 1 369 ? -56.771 -12.622 19.614 1.00 86.00 369 TRP A O 1
ATOM 2916 N N . LYS A 1 370 ? -57.542 -11.105 21.068 1.00 89.38 370 LYS A N 1
ATOM 2917 C CA . LYS A 1 370 ? -56.970 -11.736 22.268 1.00 89.38 370 LYS A CA 1
ATOM 2918 C C . LYS A 1 370 ? -57.626 -13.090 22.539 1.00 89.38 370 LYS A C 1
ATOM 2920 O O . LYS A 1 370 ? -56.911 -14.059 22.794 1.00 89.38 370 LYS A O 1
ATOM 2925 N N . ALA A 1 371 ? -58.950 -13.177 22.415 1.00 88.56 371 ALA A N 1
ATOM 2926 C CA . ALA A 1 371 ? -59.691 -14.431 22.524 1.00 88.56 371 ALA A CA 1
ATOM 2927 C C . ALA A 1 371 ? -59.293 -15.425 21.418 1.00 88.56 371 ALA A C 1
ATOM 2929 O O . ALA A 1 371 ? -59.000 -16.584 21.708 1.00 88.56 371 ALA A O 1
ATOM 2930 N N . GLU A 1 372 ? -59.187 -14.968 20.168 1.00 87.88 372 GLU A N 1
ATOM 2931 C CA . GLU A 1 372 ? -58.751 -15.792 19.035 1.00 87.88 372 GLU A CA 1
ATOM 2932 C C . GLU A 1 372 ? -57.300 -16.273 19.196 1.00 87.88 372 GLU A C 1
ATOM 2934 O O . GLU A 1 372 ? -56.985 -17.438 18.950 1.00 87.88 372 GLU A O 1
ATOM 2939 N N . LYS A 1 373 ? -56.404 -15.407 19.680 1.00 87.62 373 LYS A N 1
ATOM 2940 C CA . LYS A 1 373 ? -54.998 -15.742 19.933 1.00 87.62 373 LYS A CA 1
ATOM 2941 C C . LYS A 1 373 ? -54.850 -16.742 21.079 1.00 87.62 373 LYS A C 1
ATOM 2943 O O . LYS A 1 373 ? -54.066 -17.682 20.953 1.00 87.62 373 LYS A O 1
ATOM 2948 N N . GLN A 1 374 ? -55.617 -16.592 22.160 1.00 83.12 374 GLN A N 1
ATOM 2949 C CA . GLN A 1 374 ? -55.653 -17.567 23.254 1.00 83.12 374 GLN A CA 1
ATOM 2950 C C . GLN A 1 374 ? -56.238 -18.910 22.801 1.00 83.12 374 GLN A C 1
ATOM 2952 O O . GLN A 1 374 ? -55.685 -19.954 23.144 1.00 83.12 374 GLN A O 1
ATOM 2957 N N . ALA A 1 375 ? -57.302 -18.905 21.994 1.00 87.81 375 ALA A N 1
ATOM 2958 C CA . ALA A 1 375 ? -57.861 -20.125 21.415 1.00 87.81 375 ALA A CA 1
ATOM 2959 C C . ALA A 1 375 ? -56.853 -20.826 20.489 1.00 87.81 375 ALA A C 1
ATOM 2961 O O . ALA A 1 375 ? -56.680 -22.041 20.579 1.00 87.81 375 ALA A O 1
ATOM 2962 N N . ARG A 1 376 ? -56.123 -20.068 19.659 1.00 86.88 376 ARG A N 1
ATOM 2963 C CA . ARG A 1 376 ? -55.060 -20.597 18.792 1.00 86.88 376 ARG A CA 1
ATOM 2964 C C . ARG A 1 376 ? -53.907 -21.199 19.596 1.00 86.88 376 ARG A C 1
ATOM 2966 O O . ARG A 1 376 ? -53.506 -22.317 19.287 1.00 86.88 376 ARG A O 1
ATOM 2973 N N . LYS A 1 377 ? -53.429 -20.515 20.646 1.00 87.31 377 LYS A N 1
ATOM 2974 C CA . LYS A 1 377 ? -52.372 -21.027 21.539 1.00 87.31 377 LYS A CA 1
ATOM 2975 C C . LYS A 1 377 ? -52.804 -22.334 22.210 1.00 87.31 377 LYS A C 1
ATOM 2977 O O . LYS A 1 377 ? -52.089 -23.325 22.122 1.00 87.31 377 LYS A O 1
ATOM 2982 N N . LYS A 1 378 ? -54.019 -22.379 22.772 1.00 83.12 378 LYS A N 1
ATOM 2983 C CA . LYS A 1 378 ? -54.589 -23.599 23.369 1.00 83.12 378 LYS A CA 1
ATOM 2984 C C . LYS A 1 378 ? -54.730 -24.735 22.352 1.00 83.12 3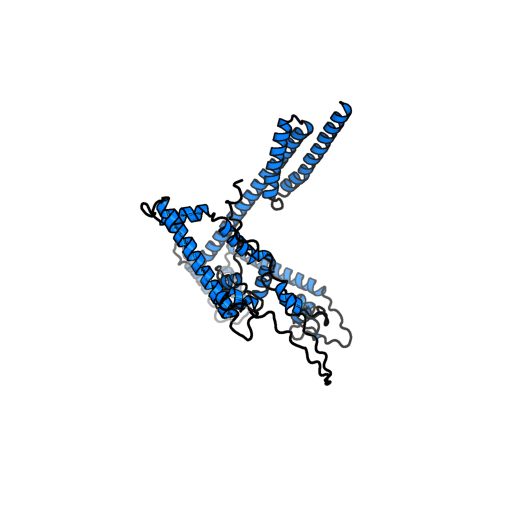78 LYS A C 1
ATOM 2986 O O . LYS A 1 378 ? -54.456 -25.885 22.678 1.00 83.12 378 LYS A O 1
ATOM 2991 N N . ALA A 1 379 ? -55.133 -24.436 21.117 1.00 85.88 379 ALA A N 1
ATOM 2992 C CA . ALA A 1 379 ? -55.259 -25.441 20.063 1.00 85.88 379 ALA A CA 1
ATOM 2993 C C . ALA A 1 379 ? -53.893 -25.993 19.615 1.00 85.88 379 ALA A C 1
ATOM 2995 O O . ALA A 1 379 ? -53.776 -27.183 19.324 1.00 85.88 379 ALA A O 1
ATOM 2996 N N . GLU A 1 380 ? -52.865 -25.145 19.558 1.00 85.12 380 GLU A N 1
ATOM 2997 C CA . GLU A 1 380 ? -51.492 -25.530 19.226 1.00 85.12 380 GLU A CA 1
ATOM 2998 C C . GLU A 1 380 ? -50.843 -26.349 20.346 1.00 85.12 380 GLU A C 1
ATOM 3000 O O . GLU A 1 380 ? -50.290 -27.413 20.078 1.00 85.12 380 GLU A O 1
ATOM 3005 N N . GLU A 1 381 ? -50.998 -25.935 21.605 1.00 80.56 381 GLU A N 1
ATOM 3006 C CA . GLU A 1 381 ? -50.553 -26.705 22.771 1.00 80.56 381 GLU A CA 1
ATOM 3007 C C . GLU A 1 381 ? -51.267 -28.056 22.855 1.00 80.56 381 GLU A C 1
ATOM 3009 O O . GLU A 1 381 ? -50.613 -29.078 23.047 1.00 80.56 381 GLU A O 1
ATOM 3014 N N . ALA A 1 382 ? -52.579 -28.108 22.602 1.00 82.50 382 ALA A N 1
ATOM 3015 C CA . ALA A 1 382 ? -53.323 -29.364 22.545 1.00 82.50 382 ALA A CA 1
ATOM 3016 C C . ALA A 1 382 ? -52.852 -30.278 21.398 1.00 82.50 382 ALA A C 1
ATOM 3018 O O . ALA A 1 382 ? -52.819 -31.499 21.556 1.00 82.50 382 ALA A O 1
ATOM 3019 N N . LYS A 1 383 ? -52.464 -29.720 20.242 1.00 83.56 383 LYS A N 1
ATOM 3020 C CA . LYS A 1 383 ? -51.853 -30.494 19.146 1.00 83.56 383 LYS A CA 1
ATOM 3021 C C . LYS A 1 383 ? -50.466 -31.007 19.529 1.00 83.56 383 LYS A C 1
ATOM 3023 O O . LYS A 1 383 ? -50.209 -32.191 19.334 1.00 83.56 383 LYS A O 1
ATOM 3028 N N . ARG A 1 384 ? -49.622 -30.161 20.129 1.00 80.88 384 ARG A N 1
ATOM 3029 C CA . ARG A 1 384 ? -48.279 -30.521 20.609 1.00 80.88 384 ARG A CA 1
ATOM 3030 C C . ARG A 1 384 ? -48.344 -31.627 21.660 1.00 80.88 384 ARG A C 1
ATOM 3032 O O . ARG A 1 384 ? -47.570 -32.575 21.598 1.00 80.88 384 ARG A O 1
ATOM 3039 N N . LEU A 1 385 ? -49.309 -31.549 22.574 1.00 76.06 385 LEU A N 1
ATOM 3040 C CA . LEU A 1 385 ? -49.527 -32.550 23.616 1.00 76.06 385 LEU A CA 1
ATOM 3041 C C . LEU A 1 385 ? -50.045 -33.872 23.031 1.00 76.06 385 LEU A C 1
ATOM 3043 O O . LEU A 1 385 ? -49.557 -34.937 23.393 1.00 76.06 385 LEU A O 1
ATOM 3047 N N . LYS A 1 386 ? -50.954 -33.823 22.045 1.00 73.31 386 LYS A N 1
ATOM 3048 C CA . LYS A 1 386 ? -51.386 -35.014 21.288 1.00 73.31 386 LYS A CA 1
ATOM 3049 C C . LYS A 1 386 ? -50.246 -35.655 20.498 1.00 73.31 386 LYS A C 1
ATOM 3051 O O . LYS A 1 386 ? -50.214 -36.872 20.357 1.00 73.31 386 LYS A O 1
ATOM 3056 N N . GLU A 1 387 ? -49.325 -34.866 19.961 1.00 77.25 387 GLU A N 1
ATOM 3057 C CA . GLU A 1 387 ? -48.163 -35.367 19.226 1.00 77.25 387 GLU A CA 1
ATOM 3058 C C . GLU A 1 387 ? -47.118 -35.985 20.164 1.00 77.25 387 GLU A C 1
ATOM 3060 O O . GLU A 1 387 ? -46.614 -37.072 19.886 1.00 77.25 387 GLU A O 1
ATOM 3065 N N . GLN A 1 388 ? -46.873 -35.366 21.324 1.00 67.94 388 GLN A N 1
ATOM 3066 C CA . GLN A 1 388 ? -46.062 -35.952 22.395 1.00 67.94 388 GLN A CA 1
ATOM 3067 C C . GLN A 1 388 ? -46.675 -37.258 22.919 1.00 67.94 388 GLN A C 1
ATOM 3069 O O . GLN A 1 388 ? -45.948 -38.234 23.075 1.00 67.94 388 GLN A O 1
ATOM 3074 N N . ALA A 1 389 ? -48.000 -37.319 23.089 1.00 63.06 389 ALA A N 1
ATOM 3075 C CA . ALA A 1 389 ? -48.714 -38.533 23.489 1.00 63.06 389 ALA A CA 1
ATOM 3076 C C . ALA A 1 389 ? -48.637 -39.649 22.428 1.00 63.06 389 ALA A C 1
ATOM 3078 O O . ALA A 1 389 ? -48.476 -40.820 22.758 1.00 63.06 389 ALA A O 1
ATOM 3079 N N . LYS A 1 390 ? -48.690 -39.306 21.134 1.00 67.56 390 LYS A N 1
ATOM 3080 C CA . LYS A 1 390 ? -48.458 -40.274 20.044 1.00 67.56 390 LYS A CA 1
ATOM 3081 C C . LYS A 1 390 ? -47.018 -40.785 20.014 1.00 67.56 390 LYS A C 1
ATOM 3083 O O . LYS A 1 390 ? -46.786 -41.924 19.627 1.00 67.56 390 LYS A O 1
ATOM 3088 N N . LYS A 1 391 ? -46.058 -39.944 20.405 1.00 65.06 391 LYS A N 1
ATOM 3089 C CA . LYS A 1 391 ? -44.633 -40.286 20.457 1.00 65.06 391 LYS A CA 1
ATOM 3090 C C . LYS A 1 391 ? -44.287 -41.141 21.681 1.00 65.06 391 LYS A C 1
ATOM 3092 O O . LYS A 1 391 ? -43.405 -41.986 21.576 1.00 65.06 391 LYS A O 1
ATOM 3097 N N . SER A 1 392 ? -44.989 -40.959 22.801 1.00 57.72 392 SER A N 1
ATOM 3098 C CA . SER A 1 392 ? -44.845 -41.793 24.000 1.00 57.72 392 SER A CA 1
ATOM 3099 C C . SER A 1 392 ? -45.633 -43.106 23.921 1.00 57.72 392 SER A C 1
ATOM 3101 O O . SER A 1 392 ? -45.161 -44.112 24.430 1.00 57.72 392 SER A O 1
ATOM 3103 N N . GLY A 1 393 ? -46.758 -43.157 23.200 1.00 53.66 393 GLY A N 1
ATOM 3104 C CA . GLY A 1 393 ? -47.569 -44.374 23.025 1.00 53.66 393 GLY A CA 1
ATOM 3105 C C . GLY A 1 393 ? -47.002 -45.442 22.074 1.00 53.66 393 GLY A C 1
ATOM 3106 O O . GLY A 1 393 ? -47.708 -46.387 21.733 1.00 53.66 393 GLY A O 1
ATOM 3107 N N . GLY A 1 394 ? -45.760 -45.297 21.596 1.00 51.66 394 GLY A N 1
ATOM 3108 C CA . GLY A 1 394 ? -45.191 -46.116 20.518 1.00 51.66 394 GLY A CA 1
ATOM 3109 C C . GLY A 1 394 ? -44.482 -47.413 20.926 1.00 51.66 394 GLY A C 1
ATOM 3110 O O . GLY A 1 394 ? -44.084 -48.170 20.042 1.00 51.66 394 GLY A O 1
ATOM 3111 N N . ARG A 1 395 ? -44.283 -47.705 22.217 1.00 47.53 395 ARG A N 1
ATOM 3112 C CA . ARG A 1 395 ? -43.657 -48.969 22.650 1.00 47.53 395 ARG A CA 1
ATOM 3113 C C . ARG A 1 395 ? -43.940 -49.239 24.126 1.00 47.53 395 ARG A C 1
ATOM 3115 O O . ARG A 1 395 ? -43.492 -48.471 24.959 1.00 47.53 395 ARG A O 1
ATOM 3122 N N . GLY A 1 396 ? -44.671 -50.327 24.386 1.00 54.47 396 GLY A N 1
ATOM 3123 C CA . GLY A 1 396 ? -44.693 -51.121 25.623 1.00 54.47 396 GLY A CA 1
ATOM 3124 C C . GLY A 1 396 ? -44.714 -50.377 26.964 1.00 54.47 396 GLY A C 1
ATOM 3125 O O . GLY A 1 396 ? -43.682 -49.903 27.411 1.00 54.47 396 GLY A O 1
ATOM 3126 N N . ILE A 1 397 ? -45.867 -50.429 27.643 1.00 55.28 397 ILE A N 1
ATOM 3127 C CA . ILE A 1 397 ? -46.070 -50.103 29.069 1.00 55.28 397 ILE A CA 1
ATOM 3128 C C . ILE A 1 397 ? -45.772 -48.629 29.402 1.00 55.28 397 ILE A C 1
ATOM 3130 O O . ILE A 1 397 ? -44.671 -48.232 29.773 1.00 55.28 397 ILE A O 1
ATOM 3134 N N . MET A 1 398 ? -46.809 -47.798 29.295 1.00 60.03 398 MET A N 1
ATOM 3135 C CA . MET A 1 398 ? -46.790 -46.417 29.784 1.00 60.03 398 MET A CA 1
ATOM 3136 C C . MET A 1 398 ? -46.672 -46.410 31.316 1.00 60.03 398 MET A C 1
ATOM 3138 O O . MET A 1 398 ? -47.374 -47.169 31.982 1.00 60.03 398 MET A O 1
ATOM 3142 N N . SER A 1 399 ? -45.836 -45.540 31.896 1.00 67.81 399 SER A N 1
ATOM 3143 C CA . SER A 1 399 ? -45.808 -45.377 33.358 1.00 67.81 399 SER A CA 1
ATOM 3144 C C . SER A 1 399 ? -47.157 -44.838 33.856 1.00 67.81 399 SER A C 1
ATOM 3146 O O . SER A 1 399 ? -47.786 -44.020 33.178 1.00 67.81 399 SER A O 1
ATOM 3148 N N . GLY A 1 400 ? -47.616 -45.268 35.039 1.00 66.12 400 GLY A N 1
ATOM 3149 C CA . GLY A 1 400 ? -48.939 -44.892 35.572 1.00 66.12 400 GLY A CA 1
ATOM 3150 C C . GLY A 1 400 ? -49.177 -43.376 35.623 1.00 66.12 400 GLY A C 1
ATOM 3151 O O . GLY A 1 400 ? -50.270 -42.897 35.329 1.00 66.12 400 GLY A O 1
ATOM 3152 N N . ARG A 1 401 ? -48.117 -42.590 35.852 1.00 67.50 401 ARG A N 1
ATOM 3153 C CA . ARG A 1 401 ? -48.162 -41.119 35.828 1.00 67.50 401 ARG A CA 1
ATOM 3154 C C . ARG A 1 401 ? -48.438 -40.542 34.434 1.00 67.50 401 ARG A C 1
ATOM 3156 O O . ARG A 1 401 ? -49.074 -39.499 34.331 1.00 67.50 401 ARG A O 1
ATOM 3163 N N . ALA A 1 402 ? -47.966 -41.196 33.374 1.00 66.88 402 ALA A N 1
ATOM 3164 C CA . ALA A 1 402 ? -48.202 -40.777 31.992 1.00 66.88 402 ALA A CA 1
ATOM 3165 C C . ALA A 1 402 ? -49.620 -41.123 31.503 1.00 66.88 402 ALA A C 1
ATOM 3167 O O . ALA A 1 402 ? -50.161 -40.417 30.658 1.00 66.88 402 ALA A O 1
ATOM 3168 N N . LEU A 1 403 ? -50.234 -42.179 32.046 1.00 70.56 403 LEU A N 1
ATOM 3169 C CA . LEU A 1 403 ? -51.645 -42.489 31.806 1.00 70.56 403 LEU A CA 1
ATOM 3170 C C . LEU A 1 403 ? -52.571 -41.514 32.552 1.00 70.56 403 LEU A C 1
ATOM 3172 O O . LEU A 1 403 ? -53.556 -41.065 31.974 1.00 70.56 403 LEU A O 1
ATOM 3176 N N . PHE A 1 404 ? -52.236 -41.133 33.791 1.00 67.19 404 PHE A N 1
ATOM 3177 C CA . PHE A 1 404 ? -53.046 -40.196 34.584 1.00 67.19 404 PHE A CA 1
ATOM 3178 C C . PHE A 1 404 ? -53.101 -38.792 33.967 1.00 67.19 404 PHE A C 1
ATOM 3180 O O . PHE A 1 404 ? -54.129 -38.126 34.008 1.00 67.19 404 PHE A O 1
ATOM 3187 N N . THR A 1 405 ? -52.011 -38.335 33.345 1.00 72.19 405 THR A N 1
ATOM 3188 C CA . THR A 1 405 ? -51.994 -37.058 32.611 1.00 72.19 405 THR A CA 1
ATOM 3189 C C . THR A 1 405 ? -52.651 -37.138 31.231 1.00 72.19 405 THR A C 1
ATOM 3191 O O . THR A 1 405 ? -53.026 -36.099 30.687 1.00 72.19 405 THR A O 1
ATOM 3194 N N . TYR A 1 406 ? -52.791 -38.339 30.660 1.00 67.94 406 TYR A N 1
ATOM 3195 C CA . TYR A 1 406 ? -53.457 -38.569 29.376 1.00 67.94 406 TYR A CA 1
ATOM 3196 C C . TYR A 1 406 ? -54.981 -38.559 29.520 1.00 67.94 406 TYR A C 1
ATOM 3198 O O . TYR A 1 406 ? -55.661 -37.877 28.754 1.00 67.94 406 TYR A O 1
ATOM 3206 N N . ASP A 1 407 ? -55.500 -39.279 30.515 1.00 68.00 407 ASP A N 1
ATOM 3207 C CA . ASP A 1 407 ? -56.914 -39.269 30.872 1.00 68.00 407 ASP A CA 1
ATOM 3208 C C . ASP A 1 407 ? -57.082 -39.560 32.375 1.00 68.00 407 ASP A C 1
ATOM 3210 O O . ASP A 1 407 ? -57.046 -40.720 32.797 1.00 68.00 407 ASP A O 1
ATOM 3214 N N . PRO A 1 408 ? -57.286 -38.521 33.204 1.00 75.88 408 PRO A N 1
ATOM 3215 C CA . PRO A 1 408 ? -57.517 -38.695 34.635 1.00 75.88 408 PRO A CA 1
ATOM 3216 C C . PRO A 1 408 ? -58.768 -39.523 34.955 1.00 75.88 408 PRO A C 1
ATOM 3218 O O . PRO A 1 408 ? -58.899 -40.020 36.065 1.00 75.88 408 PRO A O 1
ATOM 3221 N N . THR A 1 409 ? -59.702 -39.673 34.008 1.00 73.69 409 THR A N 1
ATOM 3222 C CA . THR A 1 409 ? -60.971 -40.386 34.229 1.00 73.69 409 THR A CA 1
ATOM 3223 C C . THR A 1 409 ? -60.876 -41.896 34.002 1.00 73.69 409 THR A C 1
ATOM 3225 O O . THR A 1 409 ? -61.802 -42.630 34.349 1.00 73.69 409 THR A O 1
ATOM 3228 N N . LEU A 1 410 ? -59.744 -42.366 33.465 1.00 69.25 410 LEU A N 1
ATOM 3229 C CA . LEU A 1 410 ? -59.419 -43.785 33.297 1.00 69.25 410 LEU A CA 1
ATOM 3230 C C . LEU A 1 410 ? -58.993 -44.459 34.616 1.00 69.25 410 LEU A C 1
ATOM 3232 O O . LEU A 1 410 ? -58.993 -45.686 34.692 1.00 69.25 410 LEU A O 1
ATOM 3236 N N . PHE A 1 411 ? -58.682 -43.673 35.652 1.00 65.75 411 PHE A N 1
ATOM 3237 C CA . PHE A 1 411 ? -58.377 -44.134 37.007 1.00 65.75 411 PHE A CA 1
ATOM 3238 C C . PHE A 1 411 ? -59.594 -43.882 37.896 1.00 65.75 411 PHE A C 1
ATOM 3240 O O . PHE A 1 411 ? -59.807 -42.776 38.388 1.00 65.75 411 PHE A O 1
ATOM 3247 N N . ARG A 1 412 ? -60.436 -44.906 38.044 1.00 64.44 412 ARG A N 1
ATOM 3248 C CA . ARG A 1 412 ? -61.486 -44.927 39.063 1.00 64.44 412 ARG A CA 1
ATOM 3249 C C . ARG A 1 412 ? -60.902 -45.590 40.300 1.00 64.44 412 ARG A C 1
ATOM 3251 O O . ARG A 1 412 ? -60.642 -46.788 40.252 1.00 64.44 412 ARG A O 1
ATOM 3258 N N . ASP A 1 413 ? -60.697 -44.823 41.363 1.00 53.59 413 ASP A N 1
ATOM 3259 C CA . ASP A 1 413 ? -60.458 -45.405 42.683 1.00 53.59 413 ASP A CA 1
ATOM 3260 C C . ASP A 1 413 ? -61.750 -46.114 43.104 1.00 53.59 413 ASP A C 1
ATOM 3262 O O . ASP A 1 413 ? -62.787 -45.471 43.290 1.00 53.59 413 ASP A O 1
ATOM 3266 N N . ASP A 1 414 ? -61.713 -47.444 43.153 1.00 52.19 414 ASP A N 1
ATOM 3267 C CA . ASP A 1 414 ? -62.789 -48.226 43.754 1.00 52.19 414 ASP A CA 1
ATOM 3268 C C . ASP A 1 414 ? -62.666 -48.086 45.275 1.00 52.19 414 ASP A C 1
ATOM 3270 O O . ASP A 1 414 ? -61.579 -48.241 45.832 1.00 52.19 414 ASP A O 1
ATOM 3274 N N . ALA A 1 415 ? -63.754 -47.722 45.950 1.00 58.28 415 ALA A N 1
ATOM 3275 C CA . ALA A 1 415 ? -63.718 -47.286 47.348 1.00 58.28 415 ALA A CA 1
ATOM 3276 C C . ALA A 1 415 ? -63.497 -48.428 48.368 1.00 58.28 415 ALA A C 1
ATOM 3278 O O . ALA A 1 415 ? -63.413 -48.141 49.558 1.00 58.28 415 ALA A O 1
ATOM 3279 N N . ASP A 1 416 ? -63.386 -49.683 47.914 1.00 57.69 416 ASP A N 1
ATOM 3280 C CA . ASP A 1 416 ? -63.257 -50.902 48.739 1.00 57.69 416 ASP A CA 1
ATOM 3281 C C . ASP A 1 416 ? -61.874 -51.599 48.622 1.00 57.69 416 ASP A C 1
ATOM 3283 O O . ASP A 1 416 ? -61.704 -52.747 49.025 1.00 57.69 416 ASP A O 1
ATOM 3287 N N . ALA A 1 417 ? -60.851 -50.934 48.073 1.00 55.22 417 ALA A N 1
ATOM 3288 C CA . ALA A 1 417 ? -59.528 -51.530 47.827 1.00 55.22 417 ALA A CA 1
ATOM 3289 C C . ALA A 1 417 ? -58.515 -51.423 49.001 1.00 55.22 417 ALA A C 1
ATOM 3291 O O . ALA A 1 417 ? -57.313 -51.349 48.745 1.00 55.22 417 ALA A O 1
ATOM 3292 N N . ASP A 1 418 ? -58.969 -51.397 50.262 1.00 52.66 418 ASP A N 1
ATOM 3293 C CA . ASP A 1 418 ? -58.096 -51.296 51.461 1.00 52.66 418 ASP A CA 1
ATOM 3294 C C . ASP A 1 418 ? -58.030 -52.597 52.304 1.00 52.66 418 ASP A C 1
ATOM 3296 O O . ASP A 1 418 ? -57.126 -52.764 53.119 1.00 52.66 418 ASP A O 1
ATOM 3300 N N . ASP A 1 419 ? -58.915 -53.580 52.075 1.00 49.41 419 ASP A N 1
ATOM 3301 C CA . ASP A 1 419 ? -59.174 -54.634 53.079 1.00 49.41 419 ASP A CA 1
ATOM 3302 C C . ASP A 1 419 ? -58.638 -56.053 52.763 1.00 49.41 419 ASP A C 1
ATOM 3304 O O . ASP A 1 419 ? -58.970 -57.001 53.476 1.00 49.41 419 ASP A O 1
ATOM 3308 N N . GLU A 1 420 ? -57.774 -56.254 51.759 1.00 52.06 420 GLU A N 1
ATOM 3309 C CA . GLU A 1 420 ? -57.207 -57.589 51.468 1.00 52.06 420 GLU A CA 1
ATOM 3310 C C . GLU A 1 420 ? -55.670 -57.598 51.537 1.00 52.06 420 GLU A C 1
ATOM 3312 O O . GLU A 1 420 ? -54.957 -57.287 50.580 1.00 52.06 420 GLU A O 1
ATOM 3317 N N . ALA A 1 421 ? -55.142 -57.976 52.706 1.00 51.19 421 ALA A N 1
ATOM 3318 C CA . ALA A 1 421 ? -53.713 -58.165 52.935 1.00 51.19 421 ALA A CA 1
ATOM 3319 C C . ALA A 1 421 ? -53.190 -59.376 52.140 1.00 51.19 421 ALA A C 1
ATOM 3321 O O . ALA A 1 421 ? -53.328 -60.526 52.559 1.00 51.19 421 ALA A O 1
ATOM 3322 N N . TYR A 1 422 ? -52.546 -59.117 51.002 1.00 49.69 422 TYR A N 1
ATOM 3323 C CA . TYR A 1 422 ? -51.811 -60.131 50.247 1.00 49.69 422 TYR A CA 1
ATOM 3324 C C . TYR A 1 422 ? -50.667 -60.710 51.095 1.00 49.69 422 TYR A C 1
ATOM 3326 O O . TYR A 1 422 ? -49.707 -60.014 51.431 1.00 49.69 422 TYR A O 1
ATOM 3334 N N . SER A 1 423 ? -50.741 -62.002 51.422 1.00 45.41 423 SER A N 1
ATOM 3335 C CA . SER A 1 423 ? -49.621 -62.737 52.010 1.00 45.41 423 SER A CA 1
ATOM 3336 C C . SER A 1 423 ? -48.598 -63.068 50.924 1.00 45.41 423 SER A C 1
ATOM 3338 O O . SER A 1 423 ? -48.894 -63.817 49.991 1.00 45.41 423 SER A O 1
ATOM 3340 N N . VAL A 1 424 ? -47.387 -62.527 51.050 1.00 45.97 424 VAL A N 1
ATOM 3341 C CA . VAL A 1 424 ? -46.245 -62.876 50.197 1.00 45.97 424 VAL A CA 1
ATOM 3342 C C . VAL A 1 424 ? -45.825 -64.311 50.520 1.00 45.97 424 VAL A C 1
ATOM 3344 O O . VAL A 1 424 ? -45.250 -64.566 51.576 1.00 45.97 424 VAL A O 1
ATOM 3347 N N . HIS A 1 425 ? -46.129 -65.253 49.628 1.00 40.50 425 HIS A N 1
ATOM 3348 C CA . HIS A 1 425 ? -45.516 -66.578 49.655 1.00 40.50 425 HIS A CA 1
ATOM 3349 C C . HIS A 1 425 ? -44.066 -66.441 49.171 1.00 40.50 425 HIS A C 1
ATOM 3351 O O . HIS A 1 425 ? -43.827 -66.123 48.008 1.00 40.50 425 HIS A O 1
ATOM 3357 N N . SER A 1 426 ? -43.109 -66.640 50.078 1.00 44.94 426 SER A N 1
ATOM 3358 C CA . SER A 1 426 ? -41.703 -66.877 49.755 1.00 44.94 426 SER A CA 1
ATOM 3359 C C . SER A 1 426 ? -41.488 -68.384 49.622 1.00 44.94 426 SER A C 1
ATOM 3361 O O . SER A 1 426 ? -41.463 -69.093 50.630 1.00 44.94 426 SER A O 1
ATOM 3363 N N . GLU A 1 427 ? -41.366 -68.871 48.393 1.00 37.94 427 GLU A N 1
ATOM 3364 C CA . GLU A 1 427 ? -40.755 -70.167 48.107 1.00 37.94 427 GLU A CA 1
ATOM 3365 C C . GLU A 1 427 ? -39.445 -69.877 47.372 1.00 37.94 427 GLU A C 1
ATOM 3367 O O . GLU A 1 427 ? -39.443 -69.370 46.252 1.00 37.94 427 GLU A O 1
ATOM 3372 N N . ASP A 1 428 ? -38.346 -70.108 48.088 1.00 37.12 428 ASP A N 1
ATOM 3373 C CA . ASP A 1 428 ? -36.984 -70.121 47.573 1.00 37.12 428 ASP A CA 1
ATOM 3374 C C . ASP A 1 428 ? -36.793 -71.373 46.699 1.00 37.12 428 ASP A C 1
ATOM 3376 O O . ASP A 1 428 ? -36.881 -72.489 47.211 1.00 37.12 428 ASP A O 1
ATOM 3380 N N . GLU A 1 429 ? -36.487 -71.201 45.412 1.00 35.59 429 GLU A N 1
ATOM 3381 C CA . GLU A 1 429 ? -35.699 -72.165 44.635 1.00 35.59 429 GLU A CA 1
ATOM 3382 C C . GLU A 1 429 ? -34.684 -71.393 43.780 1.00 35.59 429 GLU A C 1
ATOM 3384 O O . GLU A 1 429 ? -35.008 -70.402 43.123 1.00 35.59 429 GLU A O 1
ATOM 3389 N N . ASP A 1 430 ? -33.437 -71.838 43.891 1.00 39.09 430 ASP A N 1
ATOM 3390 C CA . ASP A 1 430 ? -32.208 -71.222 43.410 1.00 39.09 430 ASP A CA 1
ATOM 3391 C C . ASP A 1 430 ? -32.156 -71.036 41.880 1.00 39.09 430 ASP A C 1
ATOM 3393 O O . ASP A 1 430 ? -32.371 -71.986 41.130 1.00 39.09 430 ASP A O 1
ATOM 3397 N N . ASP A 1 431 ? -31.746 -69.849 41.422 1.00 34.03 431 ASP A N 1
ATOM 3398 C CA . ASP A 1 431 ? -30.883 -69.718 40.240 1.00 34.03 431 ASP A CA 1
ATOM 3399 C C . ASP A 1 431 ? -30.063 -68.415 40.347 1.00 34.03 431 ASP A C 1
ATOM 3401 O O . ASP A 1 431 ? -30.596 -67.301 40.378 1.00 34.03 431 ASP A O 1
ATOM 3405 N N . ASP A 1 432 ? -28.747 -68.584 40.470 1.00 42.22 432 ASP A N 1
ATOM 3406 C CA . ASP A 1 432 ? -27.732 -67.534 40.443 1.00 42.22 432 ASP A CA 1
ATOM 3407 C C . ASP A 1 432 ? -27.699 -66.863 39.056 1.00 42.22 432 ASP A C 1
ATOM 3409 O O . ASP A 1 432 ? -27.244 -67.473 38.093 1.00 42.22 432 ASP A O 1
ATOM 3413 N N . ASP A 1 433 ? -28.082 -65.585 38.953 1.00 35.91 433 ASP A N 1
ATOM 3414 C CA . ASP A 1 433 ? -27.455 -64.658 37.996 1.00 35.91 433 ASP A CA 1
ATOM 3415 C C . ASP A 1 433 ? -27.679 -63.187 38.410 1.00 35.91 433 ASP A C 1
ATOM 3417 O O . ASP A 1 433 ? -28.754 -62.595 38.288 1.00 35.91 433 ASP A O 1
ATOM 3421 N N . GLU A 1 434 ? -26.620 -62.582 38.947 1.00 44.06 434 GLU A N 1
ATOM 3422 C CA . GLU A 1 434 ? -26.560 -61.194 39.400 1.00 44.06 434 GLU A CA 1
ATOM 3423 C C . GLU A 1 434 ? -26.308 -60.249 38.204 1.00 44.06 434 GLU A C 1
ATOM 3425 O O . GLU A 1 434 ? -25.167 -59.888 37.912 1.00 44.06 434 GLU A O 1
ATOM 3430 N N . GLU A 1 435 ? -27.362 -59.793 37.511 1.00 40.19 435 GLU A N 1
ATOM 3431 C CA . GLU A 1 435 ? -27.249 -58.750 36.473 1.00 40.19 435 GLU A CA 1
ATOM 3432 C C . GLU A 1 435 ? -27.815 -57.396 36.958 1.00 40.19 435 GLU A C 1
ATOM 3434 O O . GLU A 1 435 ? -29.020 -57.167 37.070 1.00 40.19 435 GLU A O 1
ATOM 3439 N N . LYS A 1 436 ? -26.911 -56.460 37.278 1.00 41.81 436 LYS A N 1
ATOM 3440 C CA . LYS A 1 436 ? -27.234 -55.091 37.725 1.00 41.81 436 LYS A CA 1
ATOM 3441 C C . LYS A 1 436 ? -27.909 -54.271 36.610 1.00 41.81 436 LYS A C 1
ATOM 3443 O O . LYS A 1 436 ? -27.351 -54.191 35.514 1.00 41.81 436 LYS A O 1
ATOM 3448 N N . PRO A 1 437 ? -29.003 -53.526 36.878 1.00 39.22 437 PRO A N 1
ATOM 3449 C CA . PRO A 1 437 ? -29.553 -52.585 35.907 1.00 39.22 437 PRO A CA 1
ATOM 3450 C C . PRO A 1 437 ? -28.616 -51.380 35.712 1.00 39.22 437 PRO A C 1
ATOM 3452 O O . PRO A 1 437 ? -28.164 -50.735 36.658 1.00 39.22 437 PRO A O 1
ATOM 3455 N N . SER A 1 438 ? -28.309 -51.085 34.448 1.00 42.66 438 SER A N 1
ATOM 3456 C CA . SER A 1 438 ? -27.375 -50.037 34.021 1.00 42.66 438 SER A CA 1
ATOM 3457 C C . SER A 1 438 ? -27.840 -48.606 34.379 1.00 42.66 438 SER A C 1
ATOM 3459 O O . SER A 1 438 ? -29.020 -48.298 34.203 1.00 42.66 438 SER A O 1
ATOM 3461 N N . PRO A 1 439 ? -26.929 -47.677 34.739 1.00 47.47 439 PRO A N 1
ATOM 3462 C CA . PRO A 1 439 ? -27.236 -46.303 35.182 1.00 47.47 439 PRO A CA 1
ATOM 3463 C C . PRO A 1 439 ? -27.637 -45.327 34.049 1.00 47.47 439 PRO A C 1
ATOM 3465 O O . PRO A 1 439 ? -27.555 -44.108 34.199 1.00 47.47 439 PRO A O 1
ATOM 3468 N N . ALA A 1 440 ? -28.039 -45.832 32.880 1.00 48.50 440 ALA A N 1
ATOM 3469 C CA . ALA A 1 440 ? -28.219 -45.022 31.672 1.00 48.50 440 ALA A CA 1
ATOM 3470 C C . ALA A 1 440 ? -29.557 -44.256 31.607 1.00 48.50 440 ALA A C 1
ATOM 3472 O O . ALA A 1 440 ? -29.665 -43.294 30.846 1.00 48.50 440 ALA A O 1
ATOM 3473 N N . VAL A 1 441 ? -30.567 -44.646 32.391 1.00 46.72 441 VAL A N 1
ATOM 3474 C CA . VAL A 1 441 ? -31.900 -44.014 32.352 1.00 46.72 441 VAL A CA 1
ATOM 3475 C C . VAL A 1 441 ? -31.999 -42.744 33.206 1.00 46.72 441 VAL A C 1
ATOM 3477 O O . VAL A 1 441 ? -32.680 -41.803 32.802 1.00 46.72 441 VAL A O 1
ATOM 3480 N N . ASP A 1 442 ? -31.238 -42.642 34.299 1.00 43.47 442 ASP A N 1
ATOM 3481 C CA . ASP A 1 442 ? -31.265 -41.462 35.180 1.00 43.47 442 ASP A CA 1
ATOM 3482 C C . ASP A 1 442 ? -30.359 -40.318 34.692 1.00 43.47 442 ASP A C 1
ATOM 3484 O O . ASP A 1 442 ? -30.642 -39.140 34.918 1.00 43.47 442 ASP A O 1
ATOM 3488 N N . ALA A 1 443 ? -29.304 -40.631 33.932 1.00 47.88 443 ALA A N 1
ATOM 3489 C CA . ALA A 1 443 ? -28.409 -39.620 33.365 1.00 47.88 443 ALA A CA 1
ATOM 3490 C C . ALA A 1 443 ? -29.080 -38.766 32.269 1.00 47.88 443 ALA A C 1
ATOM 3492 O O . ALA A 1 443 ? -28.717 -37.606 32.082 1.00 47.88 443 ALA A O 1
ATOM 3493 N N . ALA A 1 444 ? -30.089 -39.298 31.571 1.00 48.22 444 ALA A N 1
ATOM 3494 C CA . ALA A 1 444 ? -30.834 -38.561 30.547 1.00 48.22 444 ALA A CA 1
ATOM 3495 C C . ALA A 1 444 ? -31.832 -37.544 31.140 1.00 48.22 444 ALA A C 1
ATOM 3497 O O . ALA A 1 444 ? -32.143 -36.547 30.488 1.00 48.22 444 ALA A O 1
ATOM 3498 N N . ALA A 1 445 ? -32.296 -37.749 32.379 1.00 50.47 445 ALA A N 1
ATOM 3499 C CA . ALA A 1 445 ? -33.175 -36.811 33.082 1.00 50.47 445 ALA A CA 1
ATOM 3500 C C . ALA A 1 445 ? -32.413 -35.612 33.686 1.00 50.47 445 ALA A C 1
ATOM 3502 O O . ALA A 1 445 ? -32.992 -34.544 33.875 1.00 5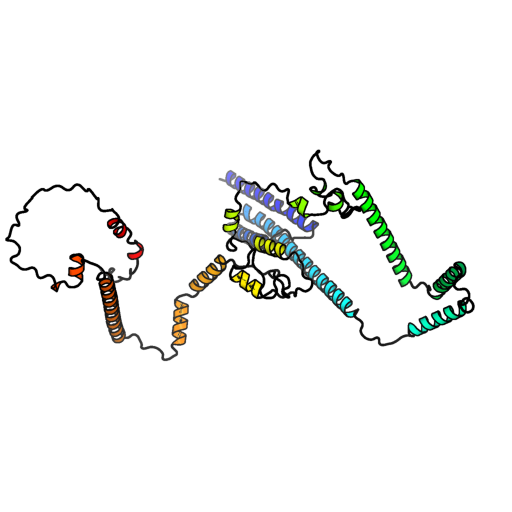0.47 445 ALA A O 1
ATOM 3503 N N . ALA A 1 446 ? -31.107 -35.760 33.939 1.00 50.34 446 ALA A N 1
ATOM 3504 C CA . ALA A 1 446 ? -30.262 -34.714 34.520 1.00 50.34 446 ALA A CA 1
ATOM 3505 C C . ALA A 1 446 ? -29.712 -33.694 33.496 1.00 50.34 446 ALA A C 1
ATOM 3507 O O . ALA A 1 446 ? -29.205 -32.648 33.897 1.00 50.34 446 ALA A O 1
ATOM 3508 N N . VAL A 1 447 ? -29.824 -33.958 32.186 1.00 50.97 447 VAL A N 1
ATOM 3509 C CA . VAL A 1 447 ? -29.330 -33.078 31.099 1.00 50.97 447 VAL A CA 1
ATOM 3510 C C . VAL A 1 447 ? -30.493 -32.389 30.371 1.00 50.97 447 VAL A C 1
ATOM 3512 O O . VAL A 1 447 ? -30.498 -32.225 29.152 1.00 50.97 447 VAL A O 1
ATOM 3515 N N . ILE A 1 448 ? -31.517 -31.971 31.119 1.00 49.06 448 ILE A N 1
ATOM 3516 C CA . ILE A 1 448 ? -32.499 -31.012 30.609 1.00 49.06 448 ILE A CA 1
ATOM 3517 C C . ILE A 1 448 ? -31.857 -29.624 30.690 1.00 49.06 448 ILE A C 1
ATOM 3519 O O . ILE A 1 448 ? -31.590 -29.093 31.766 1.00 49.06 448 ILE A O 1
ATOM 3523 N N . ASP A 1 449 ? -31.548 -29.088 29.513 1.00 38.84 449 ASP A N 1
ATOM 3524 C CA . ASP A 1 449 ? -30.849 -27.830 29.283 1.00 38.84 449 ASP A CA 1
ATOM 3525 C C . ASP A 1 449 ? -31.514 -26.649 30.019 1.00 38.84 449 ASP A C 1
ATOM 3527 O O . ASP A 1 449 ? -32.719 -26.420 29.922 1.00 38.84 449 ASP A O 1
ATOM 3531 N N . LYS A 1 450 ? -30.716 -25.852 30.737 1.00 48.97 450 LYS A N 1
ATOM 3532 C CA . LYS A 1 450 ? -31.171 -24.649 31.454 1.00 48.97 450 LYS A CA 1
ATOM 3533 C C . LYS A 1 450 ? -31.658 -23.548 30.495 1.00 48.97 450 LYS A C 1
ATOM 3535 O O . LYS A 1 450 ? -32.293 -22.594 30.939 1.00 48.97 450 LYS A O 1
ATOM 3540 N N . SER A 1 451 ? -31.424 -23.702 29.187 1.00 48.78 451 SER A N 1
ATOM 3541 C CA . SER A 1 451 ? -32.030 -22.882 28.130 1.00 48.78 451 SER A CA 1
ATOM 3542 C C . SER A 1 451 ? -33.555 -23.051 28.010 1.00 48.78 451 SER A C 1
ATOM 3544 O O . SER A 1 451 ? -34.222 -22.155 27.497 1.00 48.78 451 SER A O 1
ATOM 3546 N N . LEU A 1 452 ? -34.131 -24.133 28.556 1.00 51.03 452 LEU A N 1
ATOM 3547 C CA . LEU A 1 452 ? -35.581 -24.381 28.575 1.00 51.03 452 LEU A CA 1
ATOM 3548 C C . LEU A 1 452 ? -36.339 -23.486 29.580 1.00 51.03 452 LEU A C 1
ATOM 3550 O O . LEU A 1 452 ? -37.565 -23.440 29.548 1.00 51.03 452 LEU A O 1
ATOM 3554 N N . TYR A 1 453 ? -35.622 -22.750 30.439 1.00 48.41 453 TYR A N 1
ATOM 3555 C CA . TYR A 1 453 ? -36.183 -21.830 31.443 1.00 48.41 453 TYR A CA 1
ATOM 3556 C C . TYR A 1 453 ? -36.011 -20.338 31.098 1.00 48.41 453 TYR A C 1
ATOM 3558 O O . TYR A 1 453 ? -36.251 -19.488 31.952 1.00 48.41 453 TYR A O 1
ATOM 3566 N N . LEU A 1 454 ? -35.588 -19.996 29.873 1.00 47.69 454 LEU A N 1
ATOM 3567 C CA . LEU A 1 454 ? -35.336 -18.603 29.463 1.00 47.69 454 LEU A CA 1
ATOM 3568 C C . LEU A 1 454 ? -36.158 -18.126 28.255 1.00 47.69 454 LEU A C 1
ATOM 3570 O O . LEU A 1 454 ? -35.765 -17.188 27.564 1.00 47.69 454 LEU A O 1
ATOM 3574 N N . GLN A 1 455 ? -37.333 -18.710 28.034 1.00 49.91 455 GLN A N 1
ATOM 3575 C CA . GLN A 1 455 ? -38.346 -18.113 27.166 1.00 49.91 455 GLN A CA 1
ATOM 3576 C C . GLN A 1 455 ? -39.615 -17.829 27.966 1.00 49.91 455 GLN A C 1
ATOM 3578 O O . GLN A 1 455 ? -40.136 -18.711 28.640 1.00 49.91 455 GLN A O 1
ATOM 3583 N N . ASP A 1 456 ? -40.059 -16.577 27.845 1.00 47.56 456 ASP A N 1
ATOM 3584 C CA . ASP A 1 456 ? -41.280 -15.968 28.383 1.00 47.56 456 ASP A CA 1
ATOM 3585 C C . ASP A 1 456 ? -41.156 -15.316 29.777 1.00 47.56 456 ASP A C 1
ATOM 3587 O O . ASP A 1 456 ? -41.900 -15.617 30.703 1.00 47.56 456 ASP A O 1
ATOM 3591 N N . VAL A 1 457 ? -40.265 -14.323 29.904 1.00 43.75 457 VAL A N 1
ATOM 3592 C CA . VAL A 1 457 ? -40.468 -13.210 30.854 1.00 43.75 457 VAL A CA 1
ATOM 3593 C C . VAL A 1 457 ? -41.260 -12.095 30.168 1.00 43.75 457 VAL A C 1
ATOM 3595 O O . VAL A 1 457 ? -40.714 -11.065 29.801 1.00 43.75 457 VAL A O 1
ATOM 3598 N N . ASP A 1 458 ? -42.559 -12.327 29.985 1.00 45.72 458 ASP A N 1
ATOM 3599 C CA . ASP A 1 458 ? -43.541 -11.301 29.593 1.00 45.72 458 ASP A CA 1
ATOM 3600 C C . ASP A 1 458 ? -44.757 -11.305 30.549 1.00 45.72 458 ASP A C 1
ATOM 3602 O O . ASP A 1 458 ? -45.878 -10.975 30.166 1.00 45.72 458 ASP A O 1
ATOM 3606 N N . ASP A 1 459 ? -44.546 -11.644 31.827 1.00 45.00 459 ASP A N 1
ATOM 3607 C CA . ASP A 1 459 ? -45.538 -11.447 32.897 1.00 45.00 459 ASP A CA 1
ATOM 3608 C C . ASP A 1 459 ? -45.348 -10.078 33.574 1.00 45.00 459 ASP A C 1
ATOM 3610 O O . ASP A 1 459 ? -44.978 -9.950 34.745 1.00 45.00 459 ASP A O 1
ATOM 3614 N N . LEU A 1 460 ? -45.660 -9.023 32.815 1.00 49.19 460 LEU A N 1
ATOM 3615 C CA . LEU A 1 460 ? -45.784 -7.637 33.295 1.00 49.19 460 LEU A CA 1
ATOM 3616 C C . LEU A 1 460 ? -47.000 -7.407 34.223 1.00 49.19 460 LEU A C 1
ATOM 3618 O O . LEU A 1 460 ? -47.224 -6.283 34.665 1.00 49.19 460 LEU A O 1
ATOM 3622 N N . ASP A 1 461 ? -47.766 -8.453 34.551 1.00 53.56 461 ASP A N 1
ATOM 3623 C CA . ASP A 1 461 ? -48.891 -8.406 35.503 1.00 53.56 461 ASP A CA 1
ATOM 3624 C C . ASP A 1 461 ? -48.464 -8.707 36.957 1.00 53.56 461 ASP A C 1
ATOM 3626 O O . ASP A 1 461 ? -49.255 -8.569 37.886 1.00 53.56 461 ASP A O 1
ATOM 3630 N N . SER A 1 462 ? -47.194 -9.065 37.185 1.00 49.06 462 SER A N 1
ATOM 3631 C CA . SER A 1 462 ? -46.641 -9.327 38.527 1.00 49.06 462 SER A CA 1
ATOM 3632 C C . SER A 1 462 ? -46.134 -8.070 39.261 1.00 49.06 462 SER A C 1
ATOM 3634 O O . SER A 1 462 ? -45.697 -8.153 40.405 1.00 49.06 462 SER A O 1
ATOM 3636 N N . LEU A 1 463 ? -46.229 -6.891 38.634 1.00 45.88 463 LEU A N 1
ATOM 3637 C CA . LEU A 1 463 ? -45.755 -5.601 39.166 1.00 45.88 463 LEU A CA 1
ATOM 3638 C C . LEU A 1 463 ? -46.872 -4.694 39.708 1.00 45.88 463 LEU A C 1
ATOM 3640 O O . LEU A 1 463 ? -46.649 -3.511 39.958 1.00 45.88 463 LEU A O 1
ATOM 3644 N N . LYS A 1 464 ? -48.071 -5.245 39.918 1.00 46.84 464 LYS A N 1
ATOM 3645 C CA . LYS A 1 464 ? -49.147 -4.587 40.666 1.00 46.84 464 LYS A CA 1
ATOM 3646 C C . LYS A 1 464 ? -49.326 -5.262 42.025 1.00 46.84 464 LYS A C 1
ATOM 3648 O O . LYS A 1 464 ? -50.160 -6.149 42.188 1.00 46.84 464 LYS A O 1
ATOM 3653 N N . MET A 1 465 ? -48.542 -4.802 42.994 1.00 39.94 465 MET A N 1
ATOM 3654 C CA . MET A 1 465 ? -48.971 -4.723 44.390 1.00 39.94 465 MET A CA 1
ATOM 3655 C C . MET A 1 465 ? -48.903 -3.272 44.833 1.00 39.94 465 MET A C 1
ATOM 3657 O O . MET A 1 465 ? -47.881 -2.620 44.517 1.00 39.94 465 MET A O 1
#

Secondary structure (DSSP, 8-state):
-HHHHHHHHHHHHHHHHHHHHHHHHHHHHHHHHT--TTS-HHHHHHHHHHHHHHHHHHHHTT-HHHHHHHHHHHHHHHHHHHHHHHHHHHHHHHHHHHHHHHHHHHHHHHTTSPP-----SS-HHHHHHHHHHHHHHHTTT-TT-TT-HHHHHHHHHHHHHHH----HHHHHHHHHHHHHHHHHHHHHHHHHHHHHT-PPPPPPTTS-GGGSB-HHHHTT--TTGGG-SSB--TTTTTTTS---TT--THHHHHH--GGG--HHHHHHHHHHHT-S--TT-EEEEPHHHHHHHHTT--STT---TTTGGG-SEE-SPPTT--PPPHHHHHHHHHHHHHHS-HHHHHHHHHHHH-TT------HHHHHHHHHHHHHHHHHHHHHHHHHHHHHHTTSS---HHHHHHH-GGG----TTTTS----------------PPPTHHHHTTS---GGGGSS----TTTT--

Foldseek 3Di:
DPPVVVVVLVVLLVVLVVVLVVLVVVLVVCVVVLADVVPDLVVLVVVLVVLVVQLVVCVVVVVVSRNVSSVSSNVSSVSSNVSNVVSVVVVVVVVVVVVVVVVVVVVVVVPVPDDDDDDDDDDPVVLVVVLVVVLCVVCPPVVVVVPDPVNVVVSVVSNCVSVVPDDVVVVVVVVVVVVVVVVVVVVVVVLVVVLVPFDDDDDDPPDQQQLAADSCLVVVNDPCPPNDSYHNDPVSVVVPPDDPPPDDCPVVVVVPQLLPDDPVNVQVVLCVLLVPDDPQADLAADPQLVVCLVVSVPDPPDARPCHGSPHNYDNHDHVPDHDQHPVNVVVVVVVVVVVCDPVVVVVVVVVVLDDPRDDPDDPVNVVVVVVVVVVVVVVVVVVVVVVVLVVQPPDDDDDPVSVCVVPVVVDDDDPPPPPDDDDDDDDDDDDDDDDDDDPPPVVVVVPPDPVVVPPDPPPPVVPDD

pLDDT: mean 72.6, std 15.24, range [32.47, 96.12]